Protein AF-A0A9D8TAH3-F1 (afdb_monomer)

Sequence (594 aa):
MKFRAFVWSLLLLSVSAVQAQSEDFESFRQRLLNDYDAFRQGVLDQYENFLDEAWAGFETFAGDKRSEDPKPTAPPTFKPSDLPTVPSPPQVPTLKPVKLPKVPSVPSVPSSPGVPSIPSTPSVPTRPAAPSSPSSPSVPSVPSVPSVPAAPSVPSSPIAAVPSVPSSPSVPTTPTKPVTPTPTKPAAPASSPIPATPAVPTAPATPIAPVSPEKPAAPITPAPEKPVAPAKPTANTINYNLYGLQLSVPKPAVAPNLTSGAQKEVVAFWKEIKESDTKAIVKSFKDAAVNYRLGDWCSLKAVEKYAEIWAKGNVNAARVMTQFLMMSMGYDLRMASANNEVYLLLPFQQQVYANTFIRIDDNKYYVYPNSMPANSSIYTCRVPADVDCGQTINLVINPAYLLPKKDQAFKVSHADLSIEGNINRNIIDLQQEYPSMDISCYAASIADEDLRQNILSQLRKQLEGKSEMEAANAILHFVQEGFAYKTDGQQFGQGVEKCFFFDELLYFPFCDCEDRSIFFAYLVKEILGLDVLLVGYPGHECTAVALSEAPQRHTSLNYKGKNYYICDPTYMGADVGMCMPKYVNVNPEVEEWY

Structure (mmCIF, N/CA/C/O backbone):
data_AF-A0A9D8TAH3-F1
#
_entry.id   AF-A0A9D8TAH3-F1
#
loop_
_atom_site.group_PDB
_atom_site.id
_atom_site.type_symbol
_atom_site.label_atom_id
_atom_site.label_alt_id
_atom_site.label_comp_id
_atom_site.label_asym_id
_atom_site.label_entity_id
_atom_site.label_seq_id
_atom_site.pdbx_PDB_ins_code
_atom_site.Cartn_x
_atom_site.Cartn_y
_atom_site.Cartn_z
_atom_site.occupancy
_atom_site.B_iso_or_equiv
_atom_site.auth_seq_id
_atom_site.auth_comp_id
_atom_site.auth_asym_id
_atom_site.auth_atom_id
_atom_site.pdbx_PDB_model_num
ATOM 1 N N . MET A 1 1 ? 65.260 -13.612 37.962 1.00 33.31 1 MET A N 1
ATOM 2 C CA . MET A 1 1 ? 65.860 -13.628 36.611 1.00 33.31 1 MET A CA 1
ATOM 3 C C . MET A 1 1 ? 65.087 -14.653 35.777 1.00 33.31 1 MET A C 1
ATOM 5 O O . MET A 1 1 ? 65.152 -15.816 36.136 1.00 33.31 1 MET A O 1
ATOM 9 N N . LYS A 1 2 ? 64.378 -14.196 34.722 1.00 32.25 2 LYS A N 1
ATOM 10 C CA . LYS A 1 2 ? 63.802 -14.952 33.572 1.00 32.25 2 LYS A CA 1
ATOM 11 C C . LYS A 1 2 ? 62.628 -15.896 33.928 1.00 32.25 2 LYS A C 1
ATOM 13 O O . LYS A 1 2 ? 62.846 -16.895 34.584 1.00 32.25 2 LYS A O 1
ATOM 18 N N . PHE A 1 3 ? 61.348 -15.667 33.602 1.00 33.03 3 PHE A N 1
ATOM 19 C CA . PHE A 1 3 ? 60.685 -15.075 32.422 1.00 33.03 3 PHE A CA 1
ATOM 20 C C . PHE A 1 3 ? 61.222 -15.631 31.096 1.00 33.03 3 PHE A C 1
ATOM 22 O O . PHE A 1 3 ? 62.215 -15.108 30.591 1.00 33.03 3 PHE A O 1
ATOM 29 N N . ARG A 1 4 ? 60.566 -16.675 30.553 1.00 37.59 4 ARG A N 1
ATOM 30 C CA . ARG A 1 4 ? 60.141 -16.812 29.138 1.00 37.59 4 ARG A CA 1
ATOM 31 C C . ARG A 1 4 ? 59.691 -18.240 28.772 1.00 37.59 4 ARG A C 1
ATOM 33 O O . ARG A 1 4 ? 60.348 -19.201 29.142 1.00 37.59 4 ARG A O 1
ATOM 40 N N . ALA A 1 5 ? 58.651 -18.272 27.927 1.00 38.12 5 ALA A N 1
ATOM 41 C CA . ALA A 1 5 ? 58.231 -19.326 26.991 1.00 38.12 5 ALA A CA 1
ATOM 42 C C . ALA A 1 5 ? 57.235 -20.398 27.479 1.00 38.12 5 ALA A C 1
ATOM 44 O O . ALA A 1 5 ? 57.616 -21.542 27.683 1.00 38.12 5 ALA A O 1
ATOM 45 N N . PHE A 1 6 ? 55.940 -20.049 27.543 1.00 32.31 6 PHE A N 1
ATOM 46 C CA . PHE A 1 6 ? 54.855 -21.019 27.302 1.00 32.31 6 PHE A CA 1
ATOM 47 C C . PHE A 1 6 ? 53.549 -20.345 26.825 1.00 32.31 6 PHE A C 1
ATOM 49 O O . PHE A 1 6 ? 52.536 -20.372 27.508 1.00 32.31 6 PHE A O 1
ATOM 56 N N . VAL A 1 7 ? 53.582 -19.695 25.655 1.00 32.69 7 VAL A N 1
ATOM 57 C CA . VAL A 1 7 ? 52.396 -19.311 24.851 1.00 32.69 7 VAL A CA 1
ATOM 58 C C . VAL A 1 7 ? 52.843 -19.329 23.368 1.00 32.69 7 VAL A C 1
ATOM 60 O O . VAL A 1 7 ? 53.828 -18.645 23.124 1.00 32.69 7 VAL A O 1
ATOM 63 N N . TRP A 1 8 ? 52.223 -20.146 22.465 1.00 35.41 8 TRP A N 1
ATOM 64 C CA . TRP A 1 8 ? 52.218 -20.233 20.945 1.00 35.41 8 TRP A CA 1
ATOM 65 C C . TRP A 1 8 ? 52.067 -21.731 20.374 1.00 35.41 8 TRP A C 1
ATOM 67 O O . TRP A 1 8 ? 52.249 -22.670 21.131 1.00 35.41 8 TRP A O 1
ATOM 77 N N . SER A 1 9 ? 51.728 -21.998 19.070 1.00 49.47 9 SER A N 1
ATOM 78 C CA . SER A 1 9 ? 51.460 -23.246 18.217 1.00 49.47 9 SER A CA 1
ATOM 79 C C . SER A 1 9 ? 50.244 -24.187 18.400 1.00 49.47 9 SER A C 1
ATOM 81 O O . SER A 1 9 ? 49.734 -24.674 17.385 1.00 49.47 9 SER A O 1
ATOM 83 N N . LEU A 1 10 ? 49.684 -24.379 19.597 1.00 31.25 10 LEU A N 1
ATOM 84 C CA . LEU A 1 10 ? 48.299 -24.896 19.680 1.00 31.25 10 LEU A CA 1
ATOM 85 C C . LEU A 1 10 ? 47.294 -23.844 19.150 1.00 31.25 10 LEU A C 1
ATOM 87 O O . LEU A 1 10 ? 46.194 -24.178 18.733 1.00 31.25 10 LEU A O 1
ATOM 91 N N . LEU A 1 11 ? 47.731 -22.577 19.097 1.00 29.78 11 LEU A N 1
ATOM 92 C CA . LEU A 1 11 ? 47.049 -21.466 18.433 1.00 29.78 11 LEU A CA 1
ATOM 93 C C . LEU A 1 11 ? 47.181 -21.489 16.899 1.00 29.78 11 LEU A C 1
ATOM 95 O O . LEU A 1 11 ? 46.327 -20.947 16.219 1.00 29.78 11 LEU A O 1
ATOM 99 N N . LEU A 1 12 ? 48.240 -22.083 16.336 1.00 35.50 12 LEU A N 1
ATOM 100 C CA . LEU A 1 12 ? 48.432 -22.109 14.877 1.00 35.50 12 LEU A CA 1
ATOM 101 C C . LEU A 1 12 ? 47.573 -23.195 14.225 1.00 35.50 12 LEU A C 1
ATOM 103 O O . LEU A 1 12 ? 47.032 -22.963 13.158 1.00 35.50 12 LEU A O 1
ATOM 107 N N . LEU A 1 13 ? 47.368 -24.341 14.883 1.00 35.06 13 LEU A N 1
ATOM 108 C CA . LEU A 1 13 ? 46.469 -25.394 14.388 1.00 35.06 13 LEU A CA 1
ATOM 109 C C . LEU A 1 13 ? 44.982 -25.012 14.488 1.00 35.06 13 LEU A C 1
ATOM 111 O O . LEU A 1 13 ? 44.209 -25.388 13.611 1.00 35.06 13 LEU A O 1
ATOM 115 N N . SER A 1 14 ? 44.580 -24.239 15.506 1.00 41.59 14 SER A N 1
ATOM 116 C CA . SER A 1 14 ? 43.210 -23.718 15.602 1.00 41.59 14 SER A CA 1
ATOM 117 C C . SER A 1 14 ? 42.958 -22.570 14.626 1.00 41.59 14 SER A C 1
ATOM 119 O O . SER A 1 14 ? 41.907 -22.548 13.993 1.00 41.59 14 SER A O 1
ATOM 121 N N . VAL A 1 15 ? 43.929 -21.671 14.432 1.00 40.19 15 VAL A N 1
ATOM 122 C CA . VAL A 1 15 ? 43.845 -20.628 13.400 1.00 40.19 15 VAL A CA 1
ATOM 123 C C . VAL A 1 15 ? 43.818 -21.261 12.012 1.00 40.19 15 VAL A C 1
ATOM 125 O O . VAL A 1 15 ? 42.915 -20.943 11.262 1.00 40.19 15 VAL A O 1
ATOM 128 N N . SER A 1 16 ? 44.681 -22.227 11.685 1.00 48.38 16 SER A N 1
ATOM 129 C CA . SER A 1 16 ? 44.667 -22.878 10.365 1.00 48.38 16 SER A CA 1
ATOM 130 C C . SER A 1 16 ? 43.375 -23.641 10.061 1.00 48.38 16 SER A C 1
ATOM 132 O O . SER A 1 16 ? 42.965 -23.675 8.910 1.00 48.38 16 SER A O 1
ATOM 134 N N . ALA A 1 17 ? 42.716 -24.245 11.055 1.00 44.81 17 ALA A N 1
ATOM 135 C CA . ALA A 1 17 ? 41.447 -24.952 10.854 1.00 44.81 17 ALA A CA 1
ATOM 136 C C . ALA A 1 17 ? 40.254 -23.994 10.715 1.00 44.81 17 ALA A C 1
ATOM 138 O O . ALA A 1 17 ? 39.405 -24.199 9.851 1.00 44.81 17 ALA A O 1
ATOM 139 N N . VAL A 1 18 ? 40.219 -22.922 11.516 1.00 47.56 18 VAL A N 1
ATOM 140 C CA . VAL A 1 18 ? 39.242 -21.830 11.366 1.00 47.56 18 VAL A CA 1
ATOM 141 C C . VAL A 1 18 ? 39.454 -21.108 10.036 1.00 47.56 18 VAL A C 1
ATOM 143 O O . VAL A 1 18 ? 38.489 -20.767 9.362 1.00 47.56 18 VAL A O 1
ATOM 146 N N . GLN A 1 19 ? 40.706 -20.935 9.620 1.00 44.53 19 GLN A N 1
ATOM 147 C CA . GLN A 1 19 ? 41.072 -20.283 8.372 1.00 44.53 19 GLN A CA 1
ATOM 148 C C . GLN A 1 19 ? 40.763 -21.175 7.167 1.00 44.53 19 GLN A C 1
ATOM 150 O O . GLN A 1 19 ? 40.144 -20.694 6.231 1.00 44.53 19 GLN A O 1
ATOM 155 N N . ALA A 1 20 ? 41.028 -22.483 7.236 1.00 48.69 20 ALA A N 1
ATOM 156 C CA . ALA A 1 20 ? 40.619 -23.448 6.213 1.00 48.69 20 ALA A CA 1
ATOM 157 C C . ALA A 1 20 ? 39.089 -23.594 6.111 1.00 48.69 20 ALA A C 1
ATOM 159 O O . ALA A 1 20 ? 38.568 -23.669 5.005 1.00 48.69 20 ALA A O 1
ATOM 160 N N . GLN A 1 21 ? 38.348 -23.574 7.228 1.00 51.97 21 GLN A N 1
ATOM 161 C CA . GLN A 1 21 ? 36.878 -23.519 7.199 1.00 51.97 21 GLN A CA 1
ATOM 162 C C . GLN A 1 21 ? 36.358 -22.182 6.657 1.00 51.97 21 GLN A C 1
ATOM 164 O O . GLN A 1 21 ? 35.352 -22.170 5.953 1.00 51.97 21 GLN A O 1
ATOM 169 N N . SER A 1 22 ? 37.032 -21.066 6.949 1.00 58.34 22 SER A N 1
ATOM 170 C CA . SER A 1 22 ? 36.675 -19.756 6.393 1.00 58.34 22 SER A CA 1
ATOM 171 C C . SER A 1 22 ? 37.000 -19.649 4.903 1.00 58.34 22 SER A C 1
ATOM 173 O O . SER A 1 22 ? 36.216 -19.078 4.160 1.00 58.34 22 SER A O 1
ATOM 175 N N . GLU A 1 23 ? 38.101 -20.248 4.445 1.00 60.06 23 GLU A N 1
ATOM 176 C CA . GLU A 1 23 ? 38.483 -20.321 3.034 1.00 60.06 23 GLU A CA 1
ATOM 177 C C . GLU A 1 23 ? 37.545 -21.257 2.266 1.00 60.06 23 GLU A C 1
ATOM 179 O O . GLU A 1 23 ? 37.133 -20.931 1.153 1.00 60.06 23 GLU A O 1
ATOM 184 N N . ASP A 1 24 ? 37.132 -22.378 2.865 1.00 74.12 24 ASP A N 1
ATOM 185 C CA . ASP A 1 24 ? 36.145 -23.282 2.275 1.00 74.12 24 ASP A CA 1
ATOM 186 C C . ASP A 1 24 ? 34.760 -22.622 2.196 1.00 74.12 24 ASP A C 1
ATOM 188 O O . ASP A 1 24 ? 34.124 -22.652 1.142 1.00 74.12 24 ASP A O 1
ATOM 192 N N . PHE A 1 25 ? 34.338 -21.913 3.249 1.00 74.31 25 PHE A N 1
ATOM 193 C CA . PHE A 1 25 ? 33.090 -21.147 3.255 1.00 74.31 25 PHE A CA 1
ATOM 194 C C . PHE A 1 25 ? 33.108 -19.971 2.273 1.00 74.31 25 PHE A C 1
ATOM 196 O O . PHE A 1 25 ? 32.147 -19.796 1.528 1.00 74.31 25 PHE A O 1
ATOM 203 N N . GLU A 1 26 ? 34.187 -19.189 2.216 1.00 74.56 26 GLU A N 1
ATOM 204 C CA . GLU A 1 26 ? 34.323 -18.108 1.236 1.00 74.56 26 GLU A CA 1
ATOM 205 C C . GLU A 1 26 ? 34.376 -18.668 -0.184 1.00 74.56 26 GLU A C 1
ATOM 207 O O . GLU A 1 26 ? 33.686 -18.160 -1.062 1.00 74.56 26 GLU A O 1
ATOM 212 N N . SER A 1 27 ? 35.099 -19.764 -0.429 1.00 74.56 27 SER A N 1
ATOM 213 C CA . SER A 1 27 ? 35.108 -20.406 -1.747 1.00 74.56 27 SER A CA 1
ATOM 214 C C . SER A 1 27 ? 33.728 -20.946 -2.134 1.00 74.56 27 SER A C 1
ATOM 216 O O . SER A 1 27 ? 33.316 -20.807 -3.284 1.00 74.56 27 SER A O 1
ATOM 218 N N . PHE A 1 28 ? 32.977 -21.507 -1.184 1.00 77.12 28 PHE A N 1
ATOM 219 C CA . PHE A 1 28 ? 31.599 -21.946 -1.374 1.00 77.12 28 PHE A CA 1
ATOM 220 C C . PHE A 1 28 ? 30.666 -20.770 -1.664 1.00 77.12 28 PHE A C 1
ATOM 222 O O . PHE A 1 28 ? 29.906 -20.820 -2.627 1.00 77.12 28 PHE A O 1
ATOM 229 N N . ARG A 1 29 ? 30.764 -19.685 -0.892 1.00 76.56 29 ARG A N 1
ATOM 230 C CA . ARG A 1 29 ? 30.021 -18.441 -1.110 1.00 76.56 29 ARG A CA 1
ATOM 231 C C . ARG A 1 29 ? 30.328 -17.855 -2.485 1.00 76.56 29 ARG A C 1
ATOM 233 O O . ARG A 1 29 ? 29.403 -17.474 -3.190 1.00 76.56 29 ARG A O 1
ATOM 240 N N . GLN A 1 30 ? 31.596 -17.806 -2.885 1.00 74.81 30 GLN A N 1
ATOM 241 C CA . GLN A 1 30 ? 31.999 -17.332 -4.210 1.00 74.81 30 GLN A CA 1
ATOM 242 C C . GLN A 1 30 ? 31.461 -18.239 -5.319 1.00 74.81 30 GLN A C 1
ATOM 244 O O . GLN A 1 30 ? 30.952 -17.729 -6.310 1.00 74.81 30 GLN A O 1
ATOM 249 N N . ARG A 1 31 ? 31.498 -19.568 -5.146 1.00 77.75 31 ARG A N 1
ATOM 250 C CA . ARG A 1 31 ? 30.857 -20.511 -6.079 1.00 77.75 31 ARG A CA 1
ATOM 251 C C . ARG A 1 31 ? 29.357 -20.247 -6.197 1.00 77.75 31 ARG A C 1
ATOM 253 O O . ARG A 1 31 ? 28.887 -20.061 -7.305 1.00 77.75 31 ARG A O 1
ATOM 260 N N . LEU A 1 32 ? 28.640 -20.111 -5.081 1.00 76.81 32 LEU A N 1
ATOM 261 C CA . LEU A 1 32 ? 27.211 -19.778 -5.087 1.00 76.81 32 LEU A CA 1
ATOM 262 C C . LEU A 1 32 ? 26.912 -18.445 -5.784 1.00 76.81 32 LEU A C 1
ATOM 264 O O . LEU A 1 32 ? 25.936 -18.351 -6.522 1.00 76.81 32 LEU A O 1
ATOM 268 N N . LEU A 1 33 ? 27.729 -17.415 -5.549 1.00 76.56 33 LEU A N 1
ATOM 269 C CA . LEU A 1 33 ? 27.577 -16.118 -6.211 1.00 76.56 33 LEU A CA 1
ATOM 270 C C . LEU A 1 33 ? 27.831 -16.229 -7.718 1.00 76.56 33 LEU A C 1
ATOM 272 O O . LEU A 1 33 ? 27.064 -15.675 -8.498 1.00 76.56 33 LEU A O 1
ATOM 276 N N . ASN A 1 34 ? 28.850 -16.985 -8.129 1.00 76.56 34 ASN A N 1
ATOM 277 C CA . ASN A 1 34 ? 29.149 -17.225 -9.539 1.00 76.56 34 ASN A CA 1
ATOM 278 C C . ASN A 1 34 ? 28.053 -18.049 -10.227 1.00 76.56 34 ASN A C 1
ATOM 280 O O . ASN A 1 34 ? 27.656 -17.714 -11.340 1.00 76.56 34 ASN A O 1
ATOM 284 N N . ASP A 1 35 ? 27.546 -19.093 -9.570 1.00 75.88 35 ASP A N 1
ATOM 285 C CA . ASP A 1 35 ? 26.449 -19.923 -10.075 1.00 75.88 35 ASP A CA 1
ATOM 286 C C . ASP A 1 35 ? 25.169 -19.088 -10.221 1.00 75.88 35 ASP A C 1
ATOM 288 O O . ASP A 1 35 ? 24.468 -19.182 -11.230 1.00 75.88 35 ASP A O 1
ATOM 292 N N . TYR A 1 36 ? 24.893 -18.212 -9.250 1.00 74.88 36 TYR A N 1
ATOM 293 C CA . TYR A 1 36 ? 23.794 -17.253 -9.323 1.00 74.88 36 TYR A CA 1
ATOM 294 C C . TYR A 1 36 ? 23.980 -16.260 -10.479 1.00 74.88 36 TYR A C 1
ATOM 296 O O . TYR A 1 36 ? 23.049 -16.051 -11.255 1.00 74.88 36 TYR A O 1
ATOM 304 N N . ASP A 1 37 ? 25.168 -15.675 -10.636 1.00 74.50 37 ASP A N 1
ATOM 305 C CA . ASP A 1 37 ? 25.468 -14.750 -11.733 1.00 74.50 37 ASP A CA 1
ATOM 306 C C . ASP A 1 37 ? 25.321 -15.432 -13.103 1.00 74.50 37 ASP A C 1
ATOM 308 O O . ASP A 1 37 ? 24.739 -14.848 -14.020 1.00 74.50 37 ASP A O 1
ATOM 312 N N . ALA A 1 38 ? 25.789 -16.677 -13.242 1.00 75.50 38 ALA A N 1
ATOM 313 C CA . ALA A 1 38 ? 25.674 -17.464 -14.469 1.00 75.50 38 ALA A CA 1
ATOM 314 C C . ALA A 1 38 ? 24.214 -17.796 -14.808 1.00 75.50 38 ALA A C 1
ATOM 316 O O . ALA A 1 38 ? 23.785 -17.595 -15.945 1.00 75.50 38 ALA A O 1
ATOM 317 N N . PHE A 1 39 ? 23.427 -18.235 -13.821 1.00 77.06 39 PHE A N 1
ATOM 318 C CA . PHE A 1 39 ? 21.987 -18.448 -13.986 1.00 77.06 39 PHE A CA 1
ATOM 319 C C . PHE A 1 39 ? 21.285 -17.177 -14.485 1.00 77.06 39 PHE A C 1
ATOM 321 O O . PHE A 1 39 ? 20.484 -17.227 -15.418 1.00 77.06 39 PHE A O 1
ATOM 328 N N . ARG A 1 40 ? 21.616 -16.017 -13.907 1.00 68.44 40 ARG A N 1
ATOM 329 C CA . ARG A 1 40 ? 20.990 -14.739 -14.274 1.00 68.44 40 ARG A CA 1
ATOM 330 C C . ARG A 1 40 ? 21.400 -14.242 -15.657 1.00 68.44 40 ARG A C 1
ATOM 332 O O . ARG A 1 40 ? 20.549 -13.692 -16.350 1.00 68.44 40 ARG A O 1
ATOM 339 N N . GLN A 1 41 ? 22.644 -14.465 -16.084 1.00 76.56 41 GLN A N 1
ATOM 340 C CA . GLN A 1 41 ? 23.026 -14.234 -17.484 1.00 76.56 41 GLN A CA 1
ATOM 341 C C . GLN A 1 41 ? 22.177 -15.088 -18.429 1.00 76.56 41 GLN A C 1
ATOM 343 O O . GLN A 1 41 ? 21.652 -14.555 -19.398 1.00 76.56 41 GLN A O 1
ATOM 348 N N . GLY A 1 42 ? 21.913 -16.351 -18.076 1.00 76.62 42 GLY A N 1
ATOM 349 C CA . GLY A 1 42 ? 20.995 -17.210 -18.827 1.00 76.62 42 GLY A CA 1
ATOM 350 C C . GLY A 1 42 ? 19.581 -16.628 -18.974 1.00 76.62 42 GLY A C 1
ATOM 351 O O . GLY A 1 42 ? 19.016 -16.690 -20.062 1.00 76.62 42 GLY A O 1
ATOM 352 N N . VAL A 1 43 ? 19.028 -16.001 -17.928 1.00 74.69 43 VAL A N 1
ATOM 353 C CA . VAL A 1 43 ? 17.719 -15.313 -17.998 1.00 74.69 43 VAL A CA 1
ATOM 354 C C . VAL A 1 43 ? 17.766 -14.118 -18.958 1.00 74.69 43 VAL A C 1
ATOM 356 O O . VAL A 1 43 ? 16.852 -13.936 -19.758 1.00 74.69 43 VAL A O 1
ATOM 359 N N . LEU A 1 44 ? 18.838 -13.318 -18.929 1.00 81.44 44 LEU A N 1
ATOM 360 C CA . LEU A 1 44 ? 19.011 -12.187 -19.850 1.00 81.44 44 LEU A CA 1
ATOM 361 C C . LEU A 1 44 ? 19.259 -12.645 -21.298 1.00 81.44 44 LEU A C 1
ATOM 363 O O . LEU A 1 44 ? 18.777 -12.006 -22.229 1.00 81.44 44 LEU A O 1
ATOM 367 N N . ASP A 1 45 ? 19.986 -13.742 -21.508 1.00 80.94 45 ASP A N 1
ATOM 368 C CA . ASP A 1 45 ? 20.180 -14.373 -22.821 1.00 80.94 45 ASP A CA 1
ATOM 369 C C . ASP A 1 45 ? 18.855 -14.875 -23.397 1.00 80.94 45 ASP A C 1
ATOM 371 O O . ASP A 1 45 ? 18.542 -14.627 -24.560 1.00 80.94 45 ASP A O 1
ATOM 375 N N . GLN A 1 46 ? 18.037 -15.527 -22.573 1.00 74.56 46 GLN A N 1
ATOM 376 C CA . GLN A 1 46 ? 16.695 -15.950 -22.961 1.00 74.56 46 GLN A CA 1
ATOM 377 C C . GLN A 1 46 ? 15.798 -14.748 -23.271 1.00 74.56 46 GLN A C 1
ATOM 379 O O . GLN A 1 46 ? 15.131 -14.742 -24.304 1.00 74.56 46 GLN A O 1
ATOM 384 N N . TYR A 1 47 ? 15.841 -13.702 -22.440 1.00 78.38 47 TYR A N 1
ATOM 385 C CA . TYR A 1 47 ? 15.058 -12.489 -22.666 1.00 78.38 47 TYR A CA 1
ATOM 386 C C . TYR A 1 47 ? 15.439 -11.772 -23.960 1.00 78.38 47 TYR A C 1
ATOM 388 O O . TYR A 1 47 ? 14.559 -11.304 -24.679 1.00 78.38 47 TYR A O 1
ATOM 396 N N . GLU A 1 48 ? 16.729 -11.732 -24.297 1.00 80.81 48 GLU A N 1
ATOM 397 C CA . GLU A 1 48 ? 17.197 -11.216 -25.585 1.00 80.81 48 GLU A CA 1
ATOM 398 C C . GLU A 1 48 ? 16.571 -11.970 -26.764 1.00 80.81 48 GLU A C 1
ATOM 400 O O . GLU A 1 48 ? 16.098 -11.339 -27.710 1.00 80.81 48 GLU A O 1
ATOM 405 N N . ASN A 1 49 ? 16.519 -13.303 -26.689 1.00 74.81 49 ASN A N 1
ATOM 406 C CA . ASN A 1 49 ? 15.927 -14.119 -27.747 1.00 74.81 49 ASN A CA 1
ATOM 407 C C . ASN A 1 49 ? 14.434 -13.833 -27.906 1.00 74.81 49 ASN A C 1
ATOM 409 O O . ASN A 1 49 ? 13.962 -13.732 -29.033 1.00 74.81 49 ASN A O 1
ATOM 413 N N . PHE A 1 50 ? 13.705 -13.620 -26.805 1.00 70.00 50 PHE A N 1
ATOM 414 C CA . PHE A 1 50 ? 12.317 -13.167 -26.897 1.00 70.00 50 PHE A CA 1
ATOM 415 C C . PHE A 1 50 ? 12.256 -11.774 -27.531 1.00 70.00 50 PHE A C 1
ATOM 417 O O . PHE A 1 50 ? 11.416 -11.521 -28.388 1.00 70.00 50 PHE A O 1
ATOM 424 N N . LEU A 1 51 ? 13.148 -10.850 -27.145 1.00 73.31 51 LEU A N 1
ATOM 425 C CA . LEU A 1 51 ? 13.147 -9.491 -27.695 1.00 73.31 51 LEU A CA 1
ATOM 426 C C . LEU A 1 51 ? 13.347 -9.465 -29.220 1.00 73.31 51 LEU A C 1
ATOM 428 O O . LEU A 1 51 ? 12.784 -8.577 -29.869 1.00 73.31 51 LEU A O 1
ATOM 432 N N . ASP A 1 52 ? 14.085 -10.430 -29.775 1.00 70.88 52 ASP A N 1
ATOM 433 C CA . ASP A 1 52 ? 14.249 -10.638 -31.220 1.00 70.88 52 ASP A CA 1
ATOM 434 C C . ASP A 1 52 ? 13.021 -11.291 -31.897 1.00 70.88 52 ASP A C 1
ATOM 436 O O . ASP A 1 52 ? 12.854 -11.168 -33.115 1.00 70.88 52 ASP A O 1
ATOM 440 N N . GLU A 1 53 ? 12.136 -11.949 -31.139 1.00 68.75 53 GLU A N 1
ATOM 441 C CA . GLU A 1 53 ? 10.865 -12.483 -31.639 1.00 68.75 53 GLU A CA 1
ATOM 442 C C . GLU A 1 53 ? 9.827 -11.377 -31.924 1.00 68.75 53 GLU A C 1
ATOM 444 O O . GLU A 1 53 ? 9.934 -10.214 -31.521 1.00 68.75 53 GLU A O 1
ATOM 449 N N . ALA A 1 54 ? 8.781 -11.736 -32.676 1.00 67.19 54 ALA A N 1
ATOM 450 C CA . ALA A 1 54 ? 7.717 -10.808 -33.037 1.00 67.19 54 ALA A CA 1
ATOM 451 C C . ALA A 1 54 ? 6.906 -10.391 -31.800 1.00 67.19 54 ALA A C 1
ATOM 453 O O . ALA A 1 54 ? 6.302 -11.222 -31.120 1.00 67.19 54 ALA A O 1
ATOM 454 N N . TRP A 1 55 ? 6.838 -9.083 -31.540 1.00 85.62 55 TRP A N 1
ATOM 455 C CA . TRP A 1 55 ? 5.992 -8.544 -30.482 1.00 85.62 55 TRP A CA 1
ATOM 456 C C . TRP A 1 55 ? 4.525 -8.738 -30.855 1.00 85.62 55 TRP A C 1
ATOM 458 O O . TRP A 1 55 ? 4.102 -8.433 -31.973 1.00 85.62 55 TRP A O 1
ATOM 468 N N . ALA A 1 56 ? 3.742 -9.248 -29.910 1.00 88.44 56 ALA A N 1
ATOM 469 C CA . ALA A 1 56 ? 2.320 -9.466 -30.107 1.00 88.44 56 ALA A CA 1
ATOM 470 C C . ALA A 1 56 ? 1.534 -8.233 -29.655 1.00 88.44 56 ALA A C 1
ATOM 472 O O . ALA A 1 56 ? 1.902 -7.565 -28.688 1.00 88.44 56 ALA A O 1
ATOM 473 N N . GLY A 1 57 ? 0.442 -7.945 -30.362 1.00 91.50 57 GLY A N 1
ATOM 474 C CA . GLY A 1 57 ? -0.525 -6.941 -29.939 1.00 91.50 57 GLY A CA 1
ATOM 475 C C . GLY A 1 57 ? -1.393 -7.472 -28.800 1.00 91.50 57 GLY A C 1
ATOM 476 O O . GLY A 1 57 ? -1.895 -8.595 -28.864 1.00 91.50 57 GLY A O 1
ATOM 477 N N . PHE A 1 58 ? -1.579 -6.643 -27.784 1.00 93.56 58 PHE A N 1
ATOM 478 C CA . PHE A 1 58 ? -2.481 -6.853 -26.663 1.00 93.56 58 PHE A CA 1
ATOM 479 C C . PHE A 1 58 ? -3.419 -5.656 -26.547 1.00 93.56 58 PHE A C 1
ATOM 481 O O . PHE A 1 58 ? -3.080 -4.528 -26.916 1.00 93.56 58 PHE A O 1
ATOM 488 N N . GLU A 1 59 ? -4.607 -5.916 -26.021 1.00 94.44 59 GLU A N 1
ATOM 489 C CA . GLU A 1 59 ? -5.567 -4.883 -25.666 1.00 94.44 59 GLU A CA 1
ATOM 490 C C . GLU A 1 59 ? -5.431 -4.554 -24.179 1.00 94.44 59 GLU A C 1
ATOM 492 O O . GLU A 1 59 ? -5.270 -5.451 -23.343 1.00 94.44 59 GLU A O 1
ATOM 497 N N . THR A 1 60 ? -5.469 -3.266 -23.848 1.00 96.12 60 THR A N 1
ATOM 498 C CA . THR A 1 60 ? -5.520 -2.815 -22.459 1.00 96.12 60 THR A CA 1
ATOM 499 C C . THR A 1 60 ? -6.930 -2.918 -21.887 1.00 96.12 60 THR A C 1
ATOM 501 O O . THR A 1 60 ? -7.916 -2.594 -22.538 1.00 96.12 60 THR A O 1
ATOM 504 N N . PHE A 1 61 ? -7.030 -3.301 -20.622 1.00 96.38 61 PHE A N 1
ATOM 505 C CA . PHE A 1 61 ? -8.266 -3.344 -19.852 1.00 96.38 61 PHE A CA 1
ATOM 506 C C . PHE A 1 61 ? -8.278 -2.202 -18.839 1.00 96.38 61 PHE A C 1
ATOM 508 O O . PHE A 1 61 ? -7.234 -1.840 -18.290 1.00 96.38 61 PHE A O 1
ATOM 515 N N . ALA A 1 62 ? -9.462 -1.644 -18.581 1.00 95.38 62 ALA A N 1
ATOM 516 C CA . ALA A 1 62 ? -9.645 -0.691 -17.493 1.00 95.38 62 ALA A CA 1
ATOM 517 C C . ALA A 1 62 ? -9.256 -1.343 -16.162 1.00 95.38 62 ALA A C 1
ATOM 519 O O . ALA A 1 62 ? -9.522 -2.527 -15.960 1.00 95.38 62 ALA A O 1
ATOM 520 N N . GLY A 1 63 ? -8.647 -0.568 -15.265 1.00 93.06 63 GLY A N 1
ATOM 521 C CA . GLY A 1 63 ? -8.361 -1.045 -13.919 1.00 93.06 63 GLY A CA 1
ATOM 522 C C . GLY A 1 63 ? -9.639 -1.432 -13.184 1.00 93.06 63 GLY A C 1
ATOM 523 O O . GLY A 1 63 ? -10.667 -0.765 -13.317 1.00 93.06 63 GLY A O 1
ATOM 524 N N . ASP A 1 64 ? -9.563 -2.508 -12.404 1.00 92.00 64 ASP A N 1
ATOM 525 C CA . ASP A 1 64 ? -10.690 -2.946 -11.589 1.00 92.00 64 ASP A CA 1
ATOM 526 C C . ASP A 1 64 ? -11.052 -1.849 -10.579 1.00 92.00 64 ASP A C 1
ATOM 528 O O . ASP A 1 64 ? -10.169 -1.188 -10.018 1.00 92.00 64 ASP A O 1
ATOM 532 N N . LYS A 1 65 ? -12.349 -1.657 -10.332 1.00 89.06 65 LYS A N 1
ATOM 533 C CA . LYS A 1 65 ? -12.813 -0.806 -9.235 1.00 89.06 65 LYS A CA 1
ATOM 534 C C . LYS A 1 65 ? -12.951 -1.637 -7.971 1.00 89.06 65 LYS A C 1
ATOM 536 O O . LYS A 1 65 ? -13.401 -2.778 -8.029 1.00 89.06 65 LYS A O 1
ATOM 541 N N . ARG A 1 66 ? -12.587 -1.048 -6.833 1.00 84.69 66 ARG A N 1
ATOM 542 C CA . ARG A 1 66 ? -12.719 -1.706 -5.531 1.00 84.69 66 ARG A CA 1
ATOM 543 C C . ARG A 1 66 ? -14.185 -1.835 -5.104 1.00 84.69 66 ARG A C 1
ATOM 545 O O . ARG A 1 66 ? -14.601 -2.904 -4.676 1.00 84.69 66 ARG A O 1
ATOM 552 N N . SER A 1 67 ? -14.952 -0.754 -5.232 1.00 82.75 67 SER A N 1
ATOM 553 C CA . SER A 1 67 ? -16.388 -0.701 -4.950 1.00 82.75 67 SER A CA 1
ATOM 554 C C . SER A 1 67 ? -17.088 0.105 -6.040 1.00 82.75 67 SER A C 1
ATOM 556 O O . SER A 1 67 ? -16.574 1.131 -6.486 1.00 82.75 67 SER A O 1
ATOM 558 N N . GLU A 1 68 ? -18.260 -0.359 -6.467 1.00 81.44 68 GLU A N 1
ATOM 559 C CA . GLU A 1 68 ? -19.167 0.399 -7.342 1.00 81.44 68 GLU A CA 1
ATOM 560 C C . GLU A 1 68 ? -20.202 1.196 -6.530 1.00 81.44 68 GLU A C 1
ATOM 562 O O . GLU A 1 68 ? -20.811 2.138 -7.040 1.00 81.44 68 GLU A O 1
ATOM 567 N N . ASP A 1 69 ? -20.385 0.847 -5.255 1.00 86.25 69 ASP A N 1
ATOM 568 C CA . ASP A 1 69 ? -21.332 1.506 -4.368 1.00 86.25 69 ASP A CA 1
ATOM 569 C C . ASP A 1 69 ? -20.708 2.761 -3.744 1.00 86.25 69 ASP A C 1
ATOM 571 O O . ASP A 1 69 ? -19.609 2.688 -3.176 1.00 86.25 69 ASP A O 1
ATOM 575 N N . PRO A 1 70 ? -21.392 3.917 -3.816 1.00 84.44 70 PRO A N 1
ATOM 576 C CA . PRO A 1 70 ? -20.866 5.166 -3.294 1.00 84.44 70 PRO A CA 1
ATOM 577 C C . PRO A 1 70 ? -20.860 5.178 -1.763 1.00 84.44 70 PRO A C 1
ATOM 579 O O . PRO A 1 70 ? -21.858 4.855 -1.110 1.00 84.44 70 PRO A O 1
ATOM 582 N N . LYS A 1 71 ? -19.754 5.661 -1.194 1.00 86.38 71 LYS A N 1
ATOM 583 C CA . LYS A 1 71 ? -19.637 5.931 0.241 1.00 86.38 71 LYS A CA 1
ATOM 584 C C . LYS A 1 71 ? -20.565 7.083 0.661 1.00 86.38 71 LYS A C 1
ATOM 586 O O . LYS A 1 71 ? -20.772 8.033 -0.104 1.00 86.38 71 LYS A O 1
ATOM 591 N N . PRO A 1 72 ? -21.125 7.052 1.883 1.00 87.31 72 PRO A N 1
ATOM 592 C CA . PRO A 1 72 ? -21.959 8.140 2.374 1.00 87.31 72 PRO A CA 1
ATOM 593 C C . PRO A 1 72 ? -21.128 9.421 2.554 1.00 87.31 72 PRO A C 1
ATOM 595 O O . PRO A 1 72 ? -20.020 9.396 3.083 1.00 87.31 72 PRO A O 1
ATOM 598 N N . THR A 1 73 ? -21.669 10.575 2.159 1.00 88.94 73 THR A N 1
ATOM 599 C CA . THR A 1 73 ? -20.958 11.870 2.235 1.00 88.94 73 THR A CA 1
ATOM 600 C C . THR A 1 73 ? -20.796 12.415 3.658 1.00 88.94 73 THR A C 1
ATOM 602 O O . THR A 1 73 ? -20.117 13.423 3.850 1.00 88.94 73 THR A O 1
ATOM 605 N N . ALA A 1 74 ? -21.449 11.786 4.636 1.00 92.31 74 ALA A N 1
ATOM 606 C CA . ALA A 1 74 ? -21.342 12.050 6.066 1.00 92.31 74 ALA A CA 1
ATOM 607 C C . ALA A 1 74 ? -21.375 10.710 6.820 1.00 92.31 74 ALA A C 1
ATOM 609 O O . ALA A 1 74 ? -22.058 9.787 6.357 1.00 92.31 74 ALA A O 1
ATOM 610 N N . PRO A 1 75 ? -20.686 10.589 7.967 1.00 93.44 75 PRO A N 1
ATOM 611 C CA . PRO A 1 75 ? -20.659 9.337 8.700 1.00 93.44 75 PRO A CA 1
ATOM 612 C C . PRO A 1 75 ? -22.035 9.096 9.348 1.00 93.44 75 PRO A C 1
ATOM 614 O O . PRO A 1 75 ? -22.614 10.026 9.923 1.00 93.44 75 PRO A O 1
ATOM 617 N N . PRO A 1 76 ? -22.602 7.882 9.258 1.00 94.31 76 PRO A N 1
ATOM 618 C CA . PRO A 1 76 ? -23.847 7.558 9.944 1.00 94.31 76 PRO A CA 1
ATOM 619 C C . PRO A 1 76 ? -23.695 7.716 11.460 1.00 94.31 76 PRO A C 1
ATOM 621 O O . PRO A 1 76 ? -22.648 7.408 12.017 1.00 94.31 76 PRO A O 1
ATOM 624 N N . THR A 1 77 ? -24.741 8.184 12.138 1.00 95.69 77 THR A N 1
ATOM 625 C CA . THR A 1 77 ? -24.748 8.369 13.598 1.00 95.69 77 THR A CA 1
ATOM 626 C C . THR A 1 77 ? -25.757 7.436 14.231 1.00 95.69 77 THR A C 1
ATOM 628 O O . THR A 1 77 ? -26.900 7.376 13.769 1.00 95.69 77 THR A O 1
ATOM 631 N N . PHE A 1 78 ? -25.339 6.747 15.286 1.00 94.25 78 PHE A N 1
ATOM 632 C CA . PHE A 1 78 ? -26.191 5.860 16.055 1.00 94.25 78 PHE A CA 1
ATOM 633 C C . PHE A 1 78 ? -27.327 6.622 16.732 1.00 94.25 78 PHE A C 1
ATOM 635 O O . PHE A 1 78 ? -27.147 7.697 17.314 1.00 94.25 78 PHE A O 1
ATOM 642 N N . LYS A 1 79 ? -28.517 6.031 16.685 1.00 92.38 79 LYS A N 1
ATOM 643 C CA . LYS A 1 79 ? -29.684 6.452 17.452 1.00 92.38 79 LYS A CA 1
ATOM 644 C C . LYS A 1 79 ? -30.203 5.265 18.255 1.00 92.38 79 LYS A C 1
ATOM 646 O O . LYS A 1 79 ? -30.229 4.150 17.742 1.00 92.38 79 LYS A O 1
ATOM 651 N N . PRO A 1 80 ? -30.764 5.480 19.458 1.00 86.00 80 PRO A N 1
ATOM 652 C CA . PRO A 1 80 ? -31.378 4.397 20.231 1.00 86.00 80 PRO A CA 1
ATOM 653 C C . PRO A 1 80 ? -32.454 3.599 19.472 1.00 86.00 80 PRO A C 1
ATOM 655 O O . PRO A 1 80 ? -32.670 2.429 19.772 1.00 86.00 80 PRO A O 1
ATOM 658 N N . SER A 1 81 ? -33.121 4.212 18.484 1.00 84.06 81 SER A N 1
ATOM 659 C CA . SER A 1 81 ? -34.087 3.548 17.597 1.00 84.06 81 SER A CA 1
ATOM 660 C C . SER A 1 81 ? -33.473 2.517 16.650 1.00 84.06 81 SER A C 1
ATOM 662 O O . SER A 1 81 ? -34.202 1.691 16.113 1.00 84.06 81 SER A O 1
ATOM 664 N N . ASP A 1 82 ? -32.163 2.581 16.425 1.00 83.25 82 ASP A N 1
ATOM 665 C CA . ASP A 1 82 ? -31.440 1.707 15.503 1.00 83.25 82 ASP A CA 1
ATOM 666 C C . ASP A 1 82 ? -31.153 0.336 16.132 1.00 83.25 82 ASP A C 1
ATOM 668 O O . ASP A 1 82 ? -30.799 -0.609 15.429 1.00 83.25 82 ASP A O 1
ATOM 672 N N . LEU A 1 83 ? -31.338 0.207 17.452 1.00 73.81 83 LEU A N 1
ATOM 673 C CA . LEU A 1 83 ? -31.207 -1.066 18.147 1.00 73.81 83 LEU A CA 1
ATOM 674 C C . LEU A 1 83 ? -32.308 -2.036 17.699 1.00 73.81 83 LEU A C 1
ATOM 676 O O . LEU A 1 83 ? -33.496 -1.734 17.865 1.00 73.81 83 LEU A O 1
ATOM 680 N N . PRO A 1 84 ? -31.950 -3.234 17.205 1.00 67.56 84 PRO A N 1
ATOM 681 C CA . PRO A 1 84 ? -32.944 -4.232 16.861 1.00 67.56 84 PRO A CA 1
ATOM 682 C C . PRO A 1 84 ? -33.689 -4.692 18.123 1.00 67.56 84 PRO A C 1
ATOM 684 O O . PRO A 1 84 ? -33.129 -4.790 19.221 1.00 67.56 84 PRO A O 1
ATOM 687 N N . THR A 1 85 ? -34.980 -4.992 17.973 1.00 73.19 85 THR A N 1
ATOM 688 C CA . THR A 1 85 ? -35.837 -5.474 19.071 1.00 73.19 85 THR A CA 1
ATOM 689 C C . THR A 1 85 ? -35.480 -6.892 19.532 1.00 73.19 85 THR A C 1
ATOM 691 O O . THR A 1 85 ? -35.803 -7.252 20.663 1.00 73.19 85 THR A O 1
ATOM 694 N N . VAL A 1 86 ? -34.784 -7.675 18.697 1.00 73.44 86 VAL A N 1
ATOM 695 C CA . VAL A 1 86 ? -34.259 -9.025 18.977 1.00 73.44 86 VAL A CA 1
ATOM 696 C C . VAL A 1 86 ? -32.866 -9.154 18.334 1.00 73.44 86 VAL A C 1
ATOM 698 O O . VAL A 1 86 ? -32.690 -8.613 17.244 1.00 73.44 86 VAL A O 1
ATOM 701 N N . PRO A 1 87 ? -31.879 -9.842 18.950 1.00 71.81 87 PRO A N 1
ATOM 702 C CA . PRO A 1 87 ? -30.594 -10.109 18.299 1.00 71.81 87 PRO A CA 1
ATOM 703 C C . PRO A 1 87 ? -30.770 -10.851 16.969 1.00 71.81 87 PRO A C 1
ATOM 705 O O . PRO A 1 87 ? -31.564 -11.793 16.886 1.00 71.81 87 PRO A O 1
ATOM 708 N N . SER A 1 88 ? -30.012 -10.453 15.947 1.00 73.44 88 SER A N 1
ATOM 709 C CA . SER A 1 88 ? -29.988 -11.176 14.675 1.00 73.44 88 SER A CA 1
ATOM 710 C C . SER A 1 88 ? -29.283 -12.526 14.843 1.00 73.44 88 SER A C 1
ATOM 712 O O . SER A 1 88 ? -28.317 -12.615 15.607 1.00 73.44 88 SER A O 1
ATOM 714 N N . PRO A 1 89 ? -29.725 -13.590 14.145 1.00 82.00 89 PRO A N 1
ATOM 715 C CA . PRO A 1 89 ? -28.946 -14.820 14.085 1.00 82.00 89 PRO A CA 1
ATOM 71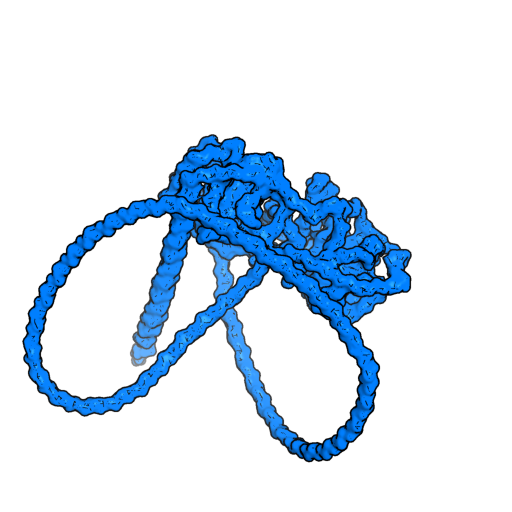6 C C . PRO A 1 89 ? -27.557 -14.522 13.490 1.00 82.00 89 PRO A C 1
ATOM 718 O O . PRO A 1 89 ? -27.467 -13.670 12.600 1.00 82.00 89 PRO A O 1
ATOM 721 N N . PRO A 1 90 ? -26.488 -15.210 13.942 1.00 85.00 90 PRO A N 1
ATOM 722 C CA . PRO A 1 90 ? -25.159 -15.007 13.384 1.00 85.00 90 PRO A CA 1
ATOM 723 C C . PRO A 1 90 ? -25.160 -15.230 11.873 1.00 85.00 90 PRO A C 1
ATOM 725 O O . PRO A 1 90 ? -25.644 -16.258 11.390 1.00 85.00 90 PRO A O 1
ATOM 728 N N . GLN A 1 91 ? -24.612 -14.276 11.131 1.00 88.12 91 GLN A N 1
ATOM 729 C CA . GLN A 1 91 ? -24.446 -14.401 9.687 1.00 88.12 91 GLN A CA 1
ATOM 730 C C . GLN A 1 91 ? -23.200 -15.239 9.370 1.00 88.12 91 GLN A C 1
ATOM 732 O O . GLN A 1 91 ? -22.243 -15.251 10.146 1.00 88.12 91 GLN A O 1
ATOM 737 N N . VAL A 1 92 ? -23.194 -15.936 8.232 1.00 90.31 92 VAL A N 1
ATOM 738 C CA . VAL A 1 92 ? -22.029 -16.704 7.763 1.00 90.31 92 VAL A CA 1
ATOM 739 C C . VAL A 1 92 ? -21.395 -15.940 6.599 1.00 90.31 92 VAL A C 1
ATOM 741 O O . VAL A 1 92 ? -21.904 -16.030 5.478 1.00 90.31 92 VAL A O 1
ATOM 744 N N . PRO A 1 93 ? -20.312 -15.180 6.839 1.00 91.19 93 PRO A N 1
ATOM 745 C CA . PRO A 1 93 ? -19.733 -14.326 5.815 1.00 91.19 93 PRO A CA 1
ATOM 746 C C . PRO A 1 93 ? -19.099 -15.142 4.687 1.00 91.19 93 PRO A C 1
ATOM 748 O O . PRO A 1 93 ? -18.662 -16.282 4.877 1.00 91.19 93 PRO A O 1
ATOM 751 N N . THR A 1 94 ? -19.004 -14.531 3.509 1.00 91.75 94 THR A N 1
ATOM 752 C CA . THR A 1 94 ? -18.197 -15.055 2.401 1.00 91.75 94 THR A CA 1
ATOM 753 C C . THR A 1 94 ? -16.740 -14.621 2.554 1.00 91.75 94 THR A C 1
ATOM 755 O O . THR A 1 94 ? -16.459 -13.515 3.003 1.00 91.75 94 THR A O 1
ATOM 758 N N . LEU A 1 95 ? -15.788 -15.483 2.189 1.00 87.56 95 LEU A N 1
ATOM 759 C CA . LEU A 1 95 ? -14.368 -15.123 2.199 1.00 87.56 95 LEU A CA 1
ATOM 760 C C . LEU A 1 95 ? -14.015 -14.398 0.902 1.00 87.56 95 LEU A C 1
ATOM 762 O O . LEU A 1 95 ? -14.191 -14.966 -0.180 1.00 87.56 95 LEU A O 1
ATOM 766 N N . LYS A 1 96 ? -13.454 -13.194 1.008 1.00 83.81 96 LYS A N 1
ATOM 767 C CA . LYS A 1 96 ? -12.829 -12.534 -0.134 1.00 83.81 96 LYS A CA 1
ATOM 768 C C . LYS A 1 96 ? -11.418 -13.111 -0.318 1.00 83.81 96 LYS A C 1
ATOM 770 O O . LYS A 1 96 ? -10.626 -13.085 0.625 1.00 83.81 96 LYS A O 1
ATOM 775 N N . PRO A 1 97 ? -11.083 -13.698 -1.481 1.00 73.25 97 PRO A N 1
ATOM 776 C CA . PRO A 1 97 ? -9.762 -14.275 -1.696 1.00 73.25 97 PRO A CA 1
ATOM 777 C C . PRO A 1 97 ? -8.706 -13.166 -1.786 1.00 73.25 97 PRO A C 1
ATOM 779 O O . PRO A 1 97 ? -8.646 -12.444 -2.776 1.00 73.25 97 PRO A O 1
ATOM 782 N N . VAL A 1 98 ? -7.848 -13.067 -0.769 1.00 69.31 98 VAL A N 1
ATOM 783 C CA . VAL A 1 98 ? -6.733 -12.111 -0.708 1.00 69.31 98 VAL A CA 1
ATOM 784 C C . VAL A 1 98 ? -5.408 -12.849 -0.904 1.00 69.31 98 VAL A C 1
ATOM 786 O O . VAL A 1 98 ? -5.160 -13.889 -0.289 1.00 69.31 98 VAL A O 1
ATOM 789 N N . LYS A 1 99 ? -4.518 -12.303 -1.740 1.00 64.38 99 LYS A N 1
ATOM 790 C CA . LYS A 1 99 ? -3.132 -12.784 -1.885 1.00 64.38 99 LYS A CA 1
ATOM 791 C C . LYS A 1 99 ? -2.192 -12.022 -0.947 1.00 64.38 99 LYS A C 1
ATOM 793 O O . LYS A 1 99 ? -1.431 -11.151 -1.373 1.00 64.38 99 LYS A O 1
ATOM 798 N N . LEU A 1 100 ? -2.226 -12.374 0.336 1.00 64.38 100 LEU A N 1
ATOM 799 C CA . LEU A 1 100 ? -1.191 -11.937 1.274 1.00 64.38 100 LEU A CA 1
ATOM 800 C C . LEU A 1 100 ? 0.148 -12.623 0.938 1.00 64.38 100 LEU A C 1
ATOM 802 O O . LEU A 1 100 ? 0.149 -13.788 0.517 1.00 64.38 100 LEU A O 1
ATOM 806 N N . PRO A 1 101 ? 1.296 -11.949 1.137 1.00 57.53 101 PRO A N 1
ATOM 807 C CA . PRO A 1 101 ? 2.592 -12.602 1.045 1.00 57.53 101 PRO A CA 1
ATOM 808 C C . PRO A 1 101 ? 2.637 -13.747 2.053 1.00 57.53 101 PRO A C 1
ATOM 810 O O . PRO A 1 101 ? 2.366 -13.559 3.240 1.00 57.53 101 PRO A O 1
ATOM 813 N N . LYS A 1 102 ? 2.996 -14.950 1.599 1.00 50.75 102 LYS A N 1
ATOM 814 C CA . LYS A 1 102 ? 3.274 -16.046 2.531 1.00 50.75 102 LYS A CA 1
ATOM 815 C C . LYS A 1 102 ? 4.471 -15.639 3.386 1.00 50.75 102 LYS A C 1
ATOM 817 O O . LYS A 1 102 ? 5.504 -15.259 2.838 1.00 50.75 102 LYS A O 1
ATOM 822 N N . VAL A 1 103 ? 4.349 -15.756 4.710 1.00 44.84 103 VAL A N 1
ATOM 823 C CA . VAL A 1 103 ? 5.501 -15.633 5.614 1.00 44.84 103 VAL A CA 1
ATOM 824 C C . VAL A 1 103 ? 6.589 -16.587 5.104 1.00 44.84 103 VAL A C 1
ATOM 826 O O . VAL A 1 103 ? 6.283 -17.768 4.900 1.00 44.84 103 VAL A O 1
ATOM 829 N N . PRO A 1 104 ? 7.830 -16.119 4.857 1.00 35.31 104 PRO A N 1
ATOM 830 C CA . PRO A 1 104 ? 8.909 -16.999 4.441 1.00 35.31 104 PRO A CA 1
ATOM 831 C C . PRO A 1 104 ? 9.040 -18.129 5.458 1.00 35.31 104 PRO A C 1
ATOM 833 O O . PRO A 1 104 ? 9.263 -17.887 6.645 1.00 35.31 104 PRO A O 1
ATOM 836 N N . SER A 1 105 ? 8.879 -19.372 5.008 1.00 31.27 105 SER A N 1
ATOM 837 C CA . SER A 1 105 ? 9.199 -20.528 5.837 1.00 31.27 105 SER A CA 1
ATOM 838 C C . SER A 1 105 ? 10.653 -20.393 6.275 1.00 31.27 105 SER A C 1
ATOM 840 O O . SER A 1 105 ? 11.532 -20.280 5.417 1.00 31.27 105 SER A O 1
ATOM 842 N N . VAL A 1 106 ? 10.905 -20.384 7.588 1.00 28.94 106 VAL A N 1
ATOM 843 C CA . VAL A 1 106 ? 12.268 -20.408 8.135 1.00 28.94 106 VAL A CA 1
ATOM 844 C C . VAL A 1 106 ? 13.011 -21.551 7.436 1.00 28.94 106 VAL A C 1
ATOM 846 O O . VAL A 1 106 ? 12.505 -22.678 7.476 1.00 28.94 106 VAL A O 1
ATOM 849 N N . PRO A 1 107 ? 14.153 -21.297 6.763 1.00 29.11 107 PRO A N 1
ATOM 850 C CA . PRO A 1 107 ? 14.919 -22.357 6.131 1.00 29.11 107 PRO A CA 1
ATOM 851 C C . PRO A 1 107 ? 15.169 -23.445 7.167 1.00 29.11 107 PRO A C 1
ATOM 853 O O . PRO A 1 107 ? 15.687 -23.163 8.250 1.00 29.11 107 PRO A O 1
ATOM 856 N N . SER A 1 108 ? 14.763 -24.678 6.864 1.00 30.36 108 SER A N 1
ATOM 857 C CA . SER A 1 108 ? 15.102 -25.823 7.699 1.00 30.36 108 SER A CA 1
ATOM 858 C C . SER A 1 108 ? 16.615 -25.816 7.876 1.00 30.36 108 SER A C 1
ATOM 860 O O . SER A 1 108 ? 17.342 -25.917 6.884 1.00 30.36 108 SER A O 1
ATOM 862 N N . VAL A 1 109 ? 17.079 -25.641 9.116 1.00 29.66 109 VAL A N 1
ATOM 863 C CA . VAL A 1 109 ? 18.503 -25.722 9.449 1.00 29.66 109 VAL A CA 1
ATOM 864 C C . VAL A 1 109 ? 19.016 -27.026 8.835 1.00 29.66 109 VAL A C 1
ATOM 866 O O . VAL A 1 109 ? 18.421 -28.073 9.118 1.00 29.66 109 VAL A O 1
ATOM 869 N N . PRO A 1 110 ? 20.047 -26.991 7.968 1.00 32.94 110 PRO A N 1
ATOM 870 C CA . PRO A 1 110 ? 20.630 -28.208 7.432 1.00 32.94 110 PRO A CA 1
ATOM 871 C C . PRO A 1 110 ? 20.938 -29.128 8.604 1.00 32.94 110 PRO A C 1
ATOM 873 O O . PRO A 1 110 ? 21.580 -28.703 9.568 1.00 32.94 110 PRO A O 1
ATOM 876 N N . SER A 1 111 ? 20.431 -30.360 8.560 1.00 33.94 111 SER A N 1
ATOM 877 C CA . SER A 1 111 ? 20.781 -31.359 9.563 1.00 33.94 111 SER A CA 1
ATOM 878 C C . SER A 1 111 ? 22.302 -31.397 9.649 1.00 33.94 111 SER A C 1
ATOM 880 O O . SER A 1 111 ? 22.970 -31.514 8.619 1.00 33.94 111 SER A O 1
ATOM 882 N N . SER A 1 112 ? 22.848 -31.219 10.855 1.00 32.41 112 SER A N 1
ATOM 883 C CA . SER A 1 112 ? 24.289 -31.302 11.054 1.00 32.41 112 SER A CA 1
ATOM 884 C C . SER A 1 112 ? 24.782 -32.609 10.427 1.00 32.41 112 SER A C 1
ATOM 886 O O . SER A 1 112 ? 24.140 -33.649 10.626 1.00 32.41 112 SER A O 1
ATOM 888 N N . PRO A 1 113 ? 25.875 -32.588 9.639 1.00 36.19 113 PRO A N 1
ATOM 889 C CA . PRO A 1 113 ? 26.470 -33.816 9.144 1.00 36.19 113 PRO A CA 1
ATOM 890 C C . PRO A 1 113 ? 26.672 -34.746 10.335 1.00 36.19 113 PRO A C 1
ATOM 892 O O . PRO A 1 113 ? 27.294 -34.354 11.327 1.00 36.19 113 PRO A O 1
ATOM 895 N N . GLY A 1 114 ? 26.076 -35.938 10.268 1.00 34.75 114 GLY A N 1
ATOM 896 C CA . GLY A 1 114 ? 26.225 -36.936 11.316 1.00 34.75 114 GLY A CA 1
ATOM 897 C C . GLY A 1 114 ? 27.710 -37.107 11.603 1.00 34.75 114 GLY A C 1
ATOM 898 O O . GLY A 1 114 ? 28.494 -37.316 10.677 1.00 34.75 114 GLY A O 1
ATOM 899 N N . VAL A 1 115 ? 28.096 -36.952 12.872 1.00 34.56 115 VAL A N 1
ATOM 900 C CA . VAL A 1 115 ? 29.475 -37.173 13.310 1.00 34.56 115 VAL A CA 1
ATOM 901 C C . VAL A 1 115 ? 29.893 -38.543 12.775 1.00 34.56 115 VAL A C 1
ATOM 903 O O . VAL A 1 115 ? 29.220 -39.527 13.099 1.00 34.56 115 VAL A O 1
ATOM 906 N N . PRO A 1 116 ? 30.945 -38.639 11.940 1.00 36.19 116 PRO A N 1
ATOM 907 C CA . PRO A 1 116 ? 31.410 -39.924 11.458 1.00 36.19 116 PRO A CA 1
ATOM 908 C C . PRO A 1 116 ? 31.717 -40.794 12.671 1.00 36.19 116 PRO A C 1
ATOM 910 O O . PRO A 1 116 ? 32.524 -40.422 13.526 1.00 36.19 116 PRO A O 1
ATOM 913 N N . SER A 1 117 ? 31.042 -41.934 12.774 1.00 38.06 117 SER A N 1
ATOM 914 C CA . SER A 1 117 ? 31.350 -42.944 13.776 1.00 38.06 117 SER A CA 1
ATOM 915 C C . SER A 1 117 ? 32.828 -43.295 13.651 1.00 38.06 117 SER A C 1
ATOM 917 O O . SER A 1 117 ? 33.257 -43.784 12.605 1.00 38.06 117 SER A O 1
ATOM 919 N N . ILE A 1 118 ? 33.595 -42.999 14.702 1.00 35.53 118 ILE A N 1
ATOM 920 C CA . ILE A 1 118 ? 35.020 -43.313 14.798 1.00 35.53 118 ILE A CA 1
ATOM 921 C C . ILE A 1 118 ? 35.157 -44.818 14.527 1.00 35.53 118 ILE A C 1
ATOM 923 O O . ILE A 1 118 ? 34.599 -45.611 15.293 1.00 35.53 118 ILE A O 1
ATOM 927 N N . PRO A 1 119 ? 35.846 -45.238 13.451 1.00 39.34 119 PRO A N 1
ATOM 928 C CA . PRO A 1 119 ? 36.072 -46.649 13.205 1.00 39.34 119 PRO A CA 1
ATOM 929 C C . PRO A 1 119 ? 36.832 -47.235 14.390 1.00 39.34 119 PRO A C 1
ATOM 931 O O . PRO A 1 119 ? 37.836 -46.674 14.835 1.00 39.34 119 PRO A O 1
ATOM 934 N N . SER A 1 120 ? 36.348 -48.361 14.908 1.00 41.16 120 SER A N 1
ATOM 935 C CA . SER A 1 120 ? 37.073 -49.149 15.899 1.00 41.16 120 SER A CA 1
ATOM 936 C C . SER A 1 1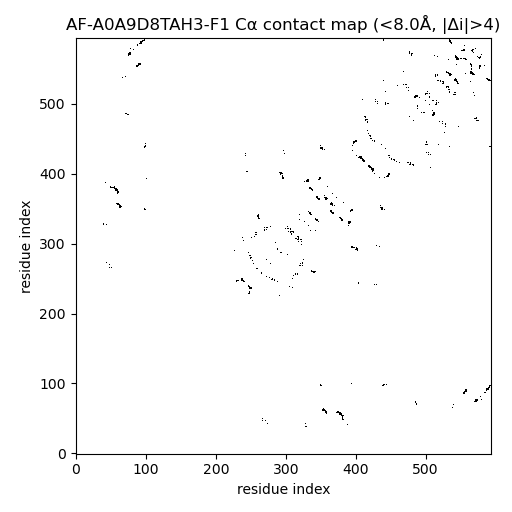20 ? 38.478 -49.426 15.365 1.00 41.16 120 SER A C 1
ATOM 938 O O . SER A 1 120 ? 38.637 -49.848 14.218 1.00 41.16 120 SER A O 1
ATOM 940 N N . THR A 1 121 ? 39.499 -49.152 16.175 1.00 34.91 121 THR A N 1
ATOM 941 C CA . THR A 1 121 ? 40.896 -49.361 15.796 1.00 34.91 121 THR A CA 1
ATOM 942 C C . THR A 1 121 ? 41.110 -50.816 15.360 1.00 34.91 121 THR A C 1
ATOM 944 O O . THR A 1 121 ? 40.793 -51.734 16.122 1.00 34.91 121 THR A O 1
ATOM 947 N N . PRO A 1 122 ? 41.647 -51.071 14.151 1.00 40.84 122 PRO A N 1
ATOM 948 C CA . PRO A 1 122 ? 42.022 -52.418 13.759 1.00 40.84 122 PRO A CA 1
ATOM 949 C C . PRO A 1 122 ? 43.147 -52.910 14.667 1.00 40.84 122 PRO A C 1
ATOM 951 O O . PRO A 1 122 ? 44.099 -52.181 14.958 1.00 40.84 122 PRO A O 1
ATOM 954 N N . SER A 1 123 ? 43.043 -54.160 15.108 1.00 46.28 123 SER A N 1
ATOM 955 C CA . SER A 1 123 ? 44.108 -54.856 15.822 1.00 46.28 123 SER A CA 1
ATOM 956 C C . SER A 1 123 ? 45.383 -54.840 14.977 1.00 46.28 123 SER A C 1
ATOM 958 O O . SER A 1 123 ? 45.340 -55.138 13.784 1.00 46.28 123 SER A O 1
ATOM 960 N N . VAL A 1 124 ? 46.513 -54.496 15.598 1.00 39.66 124 VAL A N 1
ATOM 961 C CA . VAL A 1 124 ? 47.833 -54.437 14.956 1.00 39.66 124 VAL A CA 1
ATOM 962 C C . VAL A 1 124 ? 48.163 -55.789 14.307 1.00 39.66 124 VAL A C 1
ATOM 964 O O . VAL A 1 124 ? 48.298 -56.778 15.032 1.00 39.66 124 VAL A O 1
ATOM 967 N N . PRO A 1 125 ? 48.348 -55.863 12.976 1.00 45.47 125 PRO A N 1
ATOM 968 C CA . PRO A 1 125 ? 48.887 -57.054 12.343 1.00 45.47 125 PRO A CA 1
ATOM 969 C C . PRO A 1 125 ? 50.387 -57.136 12.627 1.00 45.47 125 PRO A C 1
ATOM 971 O O . PRO A 1 125 ? 51.133 -56.168 12.454 1.00 45.47 125 PRO A O 1
ATOM 974 N N . THR A 1 126 ? 50.845 -58.306 13.056 1.00 45.47 126 THR A N 1
ATOM 975 C CA . THR A 1 126 ? 52.264 -58.629 13.178 1.00 45.47 126 THR A CA 1
ATOM 976 C C . THR A 1 126 ? 52.963 -58.492 11.825 1.00 45.47 126 THR A C 1
ATOM 978 O O . THR A 1 126 ? 52.520 -59.031 10.815 1.00 45.47 126 THR A O 1
ATOM 981 N N . ARG A 1 127 ? 54.078 -57.754 11.830 1.00 38.12 127 ARG A N 1
ATOM 982 C CA . ARG A 1 127 ? 54.953 -57.452 10.688 1.00 38.12 127 ARG A CA 1
ATOM 983 C C . ARG A 1 127 ? 55.395 -58.720 9.939 1.00 38.12 127 ARG A C 1
ATOM 985 O O . ARG A 1 127 ? 56.175 -59.493 10.498 1.00 38.12 127 ARG A O 1
ATOM 992 N N . PRO A 1 128 ? 55.025 -58.886 8.659 1.00 50.69 128 PRO A N 1
ATOM 993 C CA . PRO A 1 128 ? 55.712 -59.803 7.761 1.00 50.69 128 PRO A CA 1
ATOM 994 C C . PRO A 1 128 ? 57.040 -59.189 7.295 1.00 50.69 128 PRO A C 1
ATOM 996 O O . PRO A 1 128 ? 57.173 -57.972 7.147 1.00 50.69 128 PRO A O 1
ATOM 999 N N . ALA A 1 129 ? 58.044 -60.042 7.103 1.00 48.53 129 ALA A N 1
ATOM 1000 C CA . ALA A 1 129 ? 59.369 -59.661 6.631 1.00 48.53 129 ALA A CA 1
ATOM 1001 C C . ALA A 1 129 ? 59.318 -59.027 5.229 1.00 48.53 129 ALA A C 1
ATOM 1003 O O . ALA A 1 129 ? 58.522 -59.433 4.387 1.00 48.53 129 ALA A O 1
ATOM 1004 N N . ALA A 1 130 ? 60.186 -58.040 4.995 1.00 44.56 130 ALA A N 1
ATOM 1005 C CA . ALA A 1 130 ? 60.286 -57.309 3.737 1.00 44.56 130 ALA A CA 1
ATOM 1006 C C . ALA A 1 130 ? 60.732 -58.228 2.582 1.00 44.56 130 ALA A C 1
ATOM 1008 O O . ALA A 1 130 ? 61.820 -58.804 2.672 1.00 44.56 130 ALA A O 1
ATOM 1009 N N . PRO A 1 131 ? 59.961 -58.326 1.484 1.00 47.34 131 PRO A N 1
ATOM 1010 C CA . PRO A 1 131 ? 60.448 -58.842 0.217 1.00 47.34 131 PRO A CA 1
ATOM 1011 C C . PRO A 1 131 ? 61.015 -57.701 -0.640 1.00 47.34 131 PRO A C 1
ATOM 1013 O O . PRO A 1 131 ? 60.547 -56.563 -0.612 1.00 47.34 131 PRO A O 1
ATOM 1016 N N . SER A 1 132 ? 62.053 -58.044 -1.388 1.00 48.69 132 SER A N 1
ATOM 1017 C CA . SER A 1 132 ? 62.863 -57.215 -2.279 1.00 48.69 132 SER A CA 1
ATOM 1018 C C . SER A 1 132 ? 62.068 -56.506 -3.385 1.00 48.69 132 SER A C 1
ATOM 1020 O O . SER A 1 132 ? 61.082 -57.025 -3.901 1.00 48.69 132 SER A O 1
ATOM 1022 N N . SER A 1 133 ? 62.555 -55.326 -3.782 1.00 42.19 133 SER A N 1
ATOM 1023 C CA . SER A 1 133 ? 62.001 -54.468 -4.836 1.00 42.19 133 SER A CA 1
ATOM 1024 C C . SER A 1 133 ? 61.955 -55.147 -6.215 1.00 42.19 133 SER A C 1
ATOM 1026 O O . SER A 1 133 ? 63.020 -55.493 -6.739 1.00 42.19 133 SER A O 1
ATOM 1028 N N . PRO A 1 134 ? 60.781 -55.246 -6.863 1.00 47.41 134 PRO A N 1
ATOM 1029 C CA . PRO A 1 134 ? 60.684 -55.488 -8.295 1.00 47.41 134 PRO A CA 1
ATOM 1030 C C . PRO A 1 134 ? 60.686 -54.163 -9.075 1.00 47.41 134 PRO A C 1
ATOM 1032 O O . PRO A 1 134 ? 60.195 -53.133 -8.616 1.00 47.41 134 PRO A O 1
ATOM 1035 N N . SER A 1 135 ? 61.278 -54.224 -10.261 1.00 49.22 135 SER A N 1
ATOM 1036 C CA . SER A 1 135 ? 61.553 -53.162 -11.233 1.00 49.22 135 SER A CA 1
ATOM 1037 C C . SER A 1 135 ? 60.326 -52.346 -11.675 1.00 49.22 135 SER A C 1
ATOM 1039 O O . SER A 1 135 ? 59.214 -52.862 -11.756 1.00 49.22 135 SER A O 1
ATOM 1041 N N . SER A 1 136 ? 60.554 -51.071 -12.028 1.00 39.38 136 SER A N 1
ATOM 1042 C CA . SER A 1 136 ? 59.540 -50.163 -12.594 1.00 39.38 136 SER A CA 1
ATOM 1043 C C . SER A 1 136 ? 58.862 -50.749 -13.844 1.00 39.38 136 SER A C 1
ATOM 1045 O O . SER A 1 136 ? 59.574 -51.141 -14.772 1.00 39.38 136 SER A O 1
ATOM 1047 N N . PRO A 1 137 ? 57.517 -50.755 -13.927 1.00 48.97 137 PRO A N 1
ATOM 1048 C CA . PRO A 1 137 ? 56.812 -51.052 -15.166 1.00 48.97 137 PRO A CA 1
ATOM 1049 C C . PRO A 1 137 ? 56.904 -49.865 -16.133 1.00 48.97 137 PRO A C 1
ATOM 1051 O O . PRO A 1 137 ? 56.741 -48.707 -15.751 1.00 48.97 137 PRO A O 1
ATOM 1054 N N . SER A 1 138 ? 57.157 -50.174 -17.400 1.00 52.69 138 SER A N 1
ATOM 1055 C CA . SER A 1 138 ? 57.167 -49.254 -18.538 1.00 52.69 138 SER A CA 1
ATOM 1056 C C . SER A 1 138 ? 55.816 -48.557 -18.759 1.00 52.69 138 SER A C 1
ATOM 1058 O O . SER A 1 138 ? 54.758 -49.161 -18.597 1.00 52.69 138 SER A O 1
ATOM 1060 N N . VAL A 1 139 ? 55.883 -47.290 -19.178 1.00 42.59 139 VAL A N 1
ATOM 1061 C CA . VAL A 1 139 ? 54.751 -46.397 -19.479 1.00 42.59 139 VAL A CA 1
ATOM 1062 C C . VAL A 1 139 ? 53.808 -47.022 -20.525 1.00 42.59 139 VAL A C 1
ATOM 1064 O O . VAL A 1 139 ? 54.283 -47.397 -21.599 1.00 42.59 139 VAL A O 1
ATOM 1067 N N . PRO A 1 140 ? 52.488 -47.108 -20.273 1.00 50.75 140 PRO A N 1
ATOM 1068 C CA . PRO A 1 140 ? 51.522 -47.513 -21.289 1.00 50.75 140 PRO A CA 1
ATOM 1069 C C . PRO A 1 140 ? 51.365 -46.436 -22.370 1.00 50.75 140 PRO A C 1
ATOM 1071 O O . PRO A 1 140 ? 51.172 -45.257 -22.076 1.00 50.75 140 PRO A O 1
ATOM 1074 N N . SER A 1 141 ? 51.424 -46.856 -23.630 1.00 51.34 141 SER A N 1
ATOM 1075 C CA . SER A 1 141 ? 51.146 -46.043 -24.816 1.00 51.34 141 SER A CA 1
ATOM 1076 C C . SER A 1 141 ? 49.689 -45.562 -24.865 1.00 51.34 141 SER A C 1
ATOM 1078 O O . SER A 1 141 ? 48.763 -46.316 -24.571 1.00 51.34 141 SER A O 1
ATOM 1080 N N . VAL A 1 142 ? 49.511 -44.303 -25.275 1.00 43.75 142 VAL A N 1
ATOM 1081 C CA . VAL A 1 142 ? 48.232 -43.585 -25.403 1.00 43.75 142 VAL A CA 1
ATOM 1082 C C . VAL A 1 142 ? 47.271 -44.321 -26.356 1.00 43.75 142 VAL A C 1
ATOM 1084 O O . VAL A 1 142 ? 47.675 -44.635 -27.478 1.00 43.75 142 VAL A O 1
ATOM 1087 N N . PRO A 1 143 ? 46.006 -44.580 -25.969 1.00 52.12 143 PRO A N 1
ATOM 1088 C CA . PRO A 1 143 ? 45.006 -45.133 -26.878 1.00 52.12 143 PRO A CA 1
ATOM 1089 C C . PRO A 1 143 ? 44.637 -44.146 -27.992 1.00 52.12 143 PRO A C 1
ATOM 1091 O O . PRO A 1 143 ? 44.450 -42.953 -27.758 1.00 52.12 143 PRO A O 1
ATOM 1094 N N . SER A 1 144 ? 44.516 -44.666 -29.211 1.00 50.97 144 SER A N 1
ATOM 1095 C CA . SER A 1 144 ? 44.098 -43.942 -30.412 1.00 50.97 144 SER A CA 1
ATOM 1096 C C . SER A 1 144 ? 42.644 -43.463 -30.306 1.00 50.97 144 SER A C 1
ATOM 1098 O O . SER A 1 144 ? 41.779 -44.183 -29.811 1.00 50.97 144 SER A O 1
ATOM 1100 N N . VAL A 1 145 ? 42.379 -42.256 -30.811 1.00 43.94 145 VAL A N 1
ATOM 1101 C CA . VAL A 1 145 ? 41.053 -41.621 -30.864 1.00 43.94 145 VAL A CA 1
ATOM 1102 C C . VAL A 1 145 ? 40.089 -42.458 -31.725 1.00 43.94 145 VAL A C 1
ATOM 1104 O O . VAL A 1 145 ? 40.440 -42.772 -32.865 1.00 43.94 145 VAL A O 1
ATOM 1107 N N . PRO A 1 146 ? 38.882 -42.811 -31.241 1.00 52.28 146 PRO A N 1
ATOM 1108 C CA . PRO A 1 146 ? 37.873 -43.472 -32.062 1.00 52.28 146 PRO A CA 1
ATOM 1109 C C . PRO A 1 146 ? 37.323 -42.541 -33.150 1.00 52.28 146 PRO A C 1
ATOM 1111 O O . PRO A 1 146 ? 36.971 -41.391 -32.887 1.00 52.28 146 PRO A O 1
ATOM 1114 N N . SER A 1 147 ? 37.219 -43.058 -34.372 1.00 49.03 147 SER A N 1
ATOM 1115 C CA . SER A 1 147 ? 36.617 -42.388 -35.526 1.00 49.03 147 SER A CA 1
ATOM 1116 C C . SER A 1 147 ? 35.122 -42.113 -35.311 1.00 49.03 147 SER A C 1
ATOM 1118 O O . SER A 1 147 ? 34.382 -42.983 -34.853 1.00 49.03 147 SER A O 1
ATOM 1120 N N . VAL A 1 148 ? 34.677 -40.913 -35.690 1.00 45.06 148 VAL A N 1
ATOM 1121 C CA . VAL A 1 148 ? 33.278 -40.458 -35.629 1.00 45.06 148 VAL A CA 1
ATOM 1122 C C . VAL A 1 148 ? 32.388 -41.315 -36.551 1.00 45.06 148 VAL A C 1
ATOM 1124 O O . VAL A 1 148 ? 32.725 -41.466 -37.729 1.00 45.06 148 VAL A O 1
ATOM 1127 N N . PRO A 1 149 ? 31.252 -41.861 -36.074 1.00 53.06 149 PRO A N 1
ATOM 1128 C CA . PRO A 1 149 ? 30.280 -42.536 -36.932 1.00 53.06 149 PRO A CA 1
ATOM 1129 C C . PRO A 1 149 ? 29.610 -41.563 -37.912 1.00 53.06 149 PRO A C 1
ATOM 1131 O O . PRO A 1 149 ? 29.246 -40.447 -37.545 1.00 53.06 149 PRO A O 1
ATOM 1134 N N . ALA A 1 150 ? 29.411 -42.004 -39.155 1.00 45.50 150 ALA A N 1
ATOM 1135 C CA . ALA A 1 150 ? 28.646 -41.268 -40.156 1.00 45.50 150 ALA A CA 1
ATOM 1136 C C . ALA A 1 150 ? 27.185 -41.061 -39.707 1.00 45.50 150 ALA A C 1
ATOM 1138 O O . ALA A 1 150 ? 26.571 -41.953 -39.119 1.00 45.50 150 ALA A O 1
ATOM 1139 N N . ALA A 1 151 ? 26.641 -39.878 -40.001 1.00 43.09 151 ALA A N 1
ATOM 1140 C CA . ALA A 1 151 ? 25.282 -39.478 -39.649 1.00 43.09 151 ALA A CA 1
ATOM 1141 C C . ALA A 1 151 ? 24.217 -40.426 -40.251 1.00 43.09 151 ALA A C 1
ATOM 1143 O O . ALA A 1 151 ? 24.339 -40.804 -41.421 1.00 43.09 151 ALA A O 1
ATOM 1144 N N . PRO A 1 152 ? 23.151 -40.781 -39.508 1.00 50.78 152 PRO A N 1
ATOM 1145 C CA . PRO A 1 152 ? 22.025 -41.525 -40.061 1.00 50.78 152 PRO A CA 1
ATOM 1146 C C . PRO A 1 152 ? 21.248 -40.675 -41.076 1.00 50.78 152 PRO A C 1
ATOM 1148 O O . PRO A 1 152 ? 20.979 -39.496 -40.849 1.00 50.78 152 PRO A O 1
ATOM 1151 N N . SER A 1 153 ? 20.853 -41.294 -42.186 1.00 47.56 153 SER A N 1
ATOM 1152 C CA . SER A 1 153 ? 19.972 -40.720 -43.205 1.00 47.56 153 SER A CA 1
ATOM 1153 C C . SER A 1 153 ? 18.567 -40.430 -42.660 1.00 47.56 153 SER A C 1
ATOM 1155 O O . SER A 1 153 ? 17.973 -41.269 -41.984 1.00 47.56 153 SER A O 1
ATOM 1157 N N . VAL A 1 154 ? 18.029 -39.261 -43.015 1.00 42.09 154 VAL A N 1
ATOM 1158 C CA . VAL A 1 154 ? 16.688 -38.766 -42.660 1.00 42.09 154 VAL A CA 1
ATOM 1159 C C . VAL A 1 154 ? 15.591 -39.701 -43.208 1.00 42.09 154 VAL A C 1
ATOM 1161 O O . VAL A 1 154 ? 15.583 -39.958 -44.415 1.00 42.09 154 VAL A O 1
ATOM 1164 N N . PRO A 1 155 ? 14.643 -40.194 -42.388 1.00 49.75 155 PRO A N 1
ATOM 1165 C CA . PRO A 1 155 ? 13.457 -40.880 -42.892 1.00 49.75 155 PRO A CA 1
ATOM 1166 C C . PRO A 1 155 ? 12.493 -39.887 -43.554 1.00 49.75 155 PRO A C 1
ATOM 1168 O O . PRO A 1 155 ? 12.227 -38.811 -43.021 1.00 49.75 155 PRO A O 1
ATOM 1171 N N . SER A 1 156 ? 11.947 -40.262 -44.710 1.00 45.97 156 SER A N 1
ATOM 1172 C CA . SER A 1 156 ? 10.910 -39.507 -45.417 1.00 45.97 156 SER A CA 1
ATOM 1173 C C . SER A 1 156 ? 9.609 -39.417 -44.607 1.00 45.97 156 SER A C 1
ATOM 1175 O O . SER A 1 156 ? 9.171 -40.395 -44.003 1.00 45.97 156 SER A O 1
ATOM 1177 N N . SER A 1 157 ? 8.982 -38.240 -44.634 1.00 41.09 157 SER A N 1
ATOM 1178 C CA . SER A 1 157 ? 7.727 -37.907 -43.954 1.00 41.09 157 SER A CA 1
ATOM 1179 C C . SER A 1 157 ? 6.568 -38.841 -44.347 1.00 41.09 157 SER A C 1
ATOM 1181 O O . SER A 1 157 ? 6.298 -38.984 -45.543 1.00 41.09 157 SER A O 1
ATOM 1183 N N . PRO A 1 158 ? 5.827 -39.434 -43.392 1.00 51.34 158 PRO A N 1
ATOM 1184 C CA . PRO A 1 158 ? 4.582 -40.118 -43.705 1.00 51.34 158 PRO A CA 1
ATOM 1185 C C . PRO A 1 158 ? 3.457 -39.113 -43.991 1.00 51.34 158 PRO A C 1
ATOM 1187 O O . PRO A 1 158 ? 3.262 -38.123 -43.288 1.00 51.34 158 PRO A O 1
ATOM 1190 N N . ILE A 1 159 ? 2.730 -39.405 -45.067 1.00 45.19 159 ILE A N 1
ATOM 1191 C CA . ILE A 1 159 ? 1.546 -38.705 -45.569 1.00 45.19 159 ILE A CA 1
ATOM 1192 C C . ILE A 1 159 ? 0.403 -38.780 -44.543 1.00 45.19 159 ILE A C 1
ATOM 1194 O O . ILE A 1 159 ? 0.197 -39.804 -43.894 1.00 45.19 159 ILE A O 1
ATOM 1198 N N . ALA A 1 160 ? -0.343 -37.680 -44.428 1.00 41.06 160 ALA A N 1
ATOM 1199 C CA . ALA A 1 160 ? -1.461 -37.485 -43.514 1.00 41.06 160 ALA A CA 1
ATOM 1200 C C . ALA A 1 160 ? -2.560 -38.558 -43.643 1.00 41.06 160 ALA A C 1
ATOM 1202 O O . ALA A 1 160 ? -3.149 -38.734 -44.710 1.00 41.06 160 ALA A O 1
ATOM 1203 N N . ALA A 1 161 ? -2.896 -39.196 -42.520 1.00 41.62 161 ALA A N 1
ATOM 1204 C CA . ALA A 1 161 ? -4.14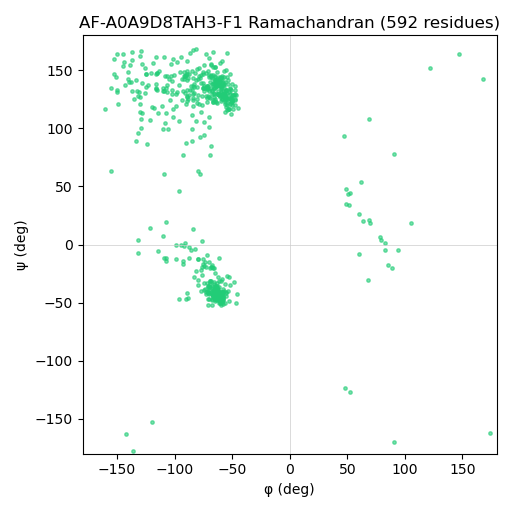7 -39.919 -42.329 1.00 41.62 161 ALA A CA 1
ATOM 1205 C C . ALA A 1 161 ? -4.998 -39.156 -41.305 1.00 41.62 161 ALA A C 1
ATOM 1207 O O . ALA A 1 161 ? -4.585 -38.937 -40.168 1.00 41.62 161 ALA A O 1
ATOM 1208 N N . VAL A 1 162 ? -6.177 -38.720 -41.743 1.00 42.56 162 VAL A N 1
ATOM 1209 C CA . VAL A 1 162 ? -7.199 -38.052 -40.930 1.00 42.56 162 VAL A CA 1
ATOM 1210 C C . VAL A 1 162 ? -7.748 -39.056 -39.906 1.00 42.56 162 VAL A C 1
ATOM 1212 O O . VAL A 1 162 ? -8.260 -40.097 -40.324 1.00 42.56 162 VAL A O 1
ATOM 1215 N N . PRO A 1 163 ? -7.690 -38.790 -38.588 1.00 52.44 163 PRO A N 1
ATOM 1216 C CA . PRO A 1 163 ? -8.354 -39.641 -37.610 1.00 52.44 163 PRO A CA 1
ATOM 1217 C C . PRO A 1 163 ? -9.870 -39.444 -37.696 1.00 52.44 163 PRO A C 1
ATOM 1219 O O . PRO A 1 163 ? -10.385 -38.335 -37.552 1.00 52.44 163 PRO A O 1
ATOM 1222 N N . SER A 1 164 ? -10.588 -40.538 -37.930 1.00 47.50 164 SER A N 1
ATOM 1223 C CA . SER A 1 164 ? -12.042 -40.631 -37.829 1.00 47.50 164 SER A CA 1
ATOM 1224 C C . SER A 1 164 ? -12.525 -40.303 -36.411 1.00 47.50 164 SER A C 1
ATOM 1226 O O . SER A 1 164 ? -11.997 -40.826 -35.431 1.00 47.50 164 SER A O 1
ATOM 1228 N N . VAL A 1 165 ? -13.558 -39.464 -36.334 1.00 44.12 165 VAL A N 1
ATOM 1229 C CA . VAL A 1 165 ? -14.258 -39.028 -35.118 1.00 44.12 165 VAL A CA 1
ATOM 1230 C C . VAL A 1 165 ? -14.780 -40.238 -34.322 1.00 44.12 165 VAL A C 1
ATOM 1232 O O . VAL A 1 165 ? -15.547 -41.029 -34.878 1.00 44.12 165 VAL A O 1
ATOM 1235 N N . PRO A 1 166 ? -14.428 -40.398 -33.032 1.00 55.28 166 PRO A N 1
ATOM 1236 C CA . PRO A 1 166 ? -15.070 -41.382 -32.168 1.00 55.28 166 PRO A CA 1
ATOM 1237 C C . PRO A 1 166 ? -16.540 -41.010 -31.942 1.00 55.28 166 PRO A C 1
ATOM 1239 O O . PRO A 1 166 ? -16.862 -39.878 -31.581 1.00 55.28 166 PRO A O 1
ATOM 1242 N N . SER A 1 167 ? -17.438 -41.968 -32.154 1.00 50.25 167 SER A N 1
ATOM 1243 C CA . SER A 1 167 ? -18.868 -41.834 -31.875 1.00 50.25 167 SER A CA 1
ATOM 1244 C C . SER A 1 167 ? -19.118 -41.555 -30.386 1.00 50.25 167 SER A C 1
ATOM 1246 O O . SER A 1 167 ? -18.462 -42.138 -29.524 1.00 50.25 167 SER A O 1
ATOM 1248 N N . SER A 1 168 ? -20.074 -40.668 -30.085 1.00 44.22 168 SER A N 1
ATOM 1249 C CA . SER A 1 168 ? -20.432 -40.285 -28.716 1.00 44.22 168 SER A CA 1
ATOM 1250 C C . SER A 1 168 ? -20.855 -41.498 -27.874 1.00 44.22 168 SER A C 1
ATOM 1252 O O . SER A 1 168 ? -21.661 -42.300 -28.356 1.00 44.22 168 SER A O 1
ATOM 1254 N N . PRO A 1 169 ? -20.412 -41.616 -26.611 1.00 54.25 169 PRO A N 1
ATOM 1255 C CA . PRO A 1 169 ? -20.941 -42.624 -25.705 1.00 54.25 169 PRO A CA 1
ATOM 1256 C C . PRO A 1 169 ? -22.421 -42.352 -25.399 1.00 54.25 169 PRO A C 1
ATOM 1258 O O . PRO A 1 169 ? -22.832 -41.221 -25.140 1.00 54.25 169 PRO A O 1
ATOM 1261 N N . SER A 1 170 ? -23.217 -43.416 -25.453 1.00 50.28 170 SER A N 1
ATOM 1262 C CA . SER A 1 170 ? -24.648 -43.442 -25.162 1.00 50.28 170 SER A CA 1
ATOM 1263 C C . SER A 1 170 ? -24.962 -42.919 -23.756 1.00 50.28 170 SER A C 1
ATOM 1265 O O . SER A 1 170 ? -24.272 -43.244 -22.791 1.00 50.28 170 SER A O 1
ATOM 1267 N N . VAL A 1 171 ? -26.046 -42.149 -23.645 1.00 49.31 171 VAL A N 1
ATOM 1268 C CA . VAL A 1 171 ? -26.602 -41.615 -22.392 1.00 49.31 171 VAL A CA 1
ATOM 1269 C C . VAL A 1 171 ? -26.876 -42.753 -21.391 1.00 49.31 171 VAL A C 1
ATOM 1271 O O . VAL A 1 171 ? -27.598 -43.691 -21.739 1.00 49.31 171 VAL A O 1
ATOM 1274 N N . PRO A 1 172 ? -26.368 -42.688 -20.145 1.00 54.72 172 PRO A N 1
ATOM 1275 C CA . PRO A 1 172 ? -26.761 -43.621 -19.096 1.00 54.72 172 PRO A CA 1
ATOM 1276 C C . PRO A 1 172 ? -28.238 -43.431 -18.734 1.00 54.72 172 PRO A C 1
ATOM 1278 O O . PRO A 1 172 ? -28.682 -42.329 -18.410 1.00 54.72 172 PRO A O 1
ATOM 1281 N N . THR A 1 173 ? -29.006 -44.517 -18.770 1.00 52.47 173 THR A N 1
ATOM 1282 C CA . THR A 1 173 ? -30.385 -44.571 -18.275 1.00 52.47 173 THR A CA 1
ATOM 1283 C C . THR A 1 173 ? -30.448 -44.224 -16.787 1.00 52.47 173 THR A C 1
ATOM 1285 O O . THR A 1 173 ? -29.648 -44.710 -15.989 1.00 52.47 173 THR A O 1
ATOM 1288 N N . THR A 1 174 ? -31.435 -43.409 -16.417 1.00 43.88 174 THR A N 1
ATOM 1289 C CA . THR A 1 174 ? -31.739 -42.981 -15.045 1.00 43.88 174 THR A CA 1
ATOM 1290 C C . THR A 1 174 ? -31.872 -44.162 -14.072 1.00 43.88 174 THR A C 1
ATOM 1292 O O . THR A 1 174 ? -32.618 -45.097 -14.378 1.00 43.88 174 THR A O 1
ATOM 1295 N N . PRO A 1 175 ? -31.254 -44.118 -12.876 1.00 54.88 175 PRO A N 1
ATOM 1296 C CA . PRO A 1 175 ? -31.525 -45.090 -11.824 1.00 54.88 175 PRO A CA 1
ATOM 1297 C C . PRO A 1 175 ? -32.965 -44.944 -11.320 1.00 54.88 175 PRO A C 1
ATOM 1299 O O . PRO A 1 175 ? -33.425 -43.850 -10.990 1.00 54.88 175 PRO A O 1
ATOM 1302 N N . THR A 1 176 ? -33.681 -46.062 -11.243 1.00 48.97 176 THR A N 1
ATOM 1303 C CA . THR A 1 176 ? -34.999 -46.163 -10.610 1.00 48.97 176 THR A CA 1
ATOM 1304 C C . THR A 1 176 ? -34.944 -45.808 -9.121 1.00 48.97 176 THR A C 1
ATOM 1306 O O . THR A 1 176 ? -34.038 -46.216 -8.397 1.00 48.97 176 THR A O 1
ATOM 1309 N N . LYS A 1 177 ? -35.966 -45.070 -8.678 1.00 49.31 177 LYS A N 1
ATOM 1310 C CA . LYS A 1 177 ? -36.237 -44.611 -7.307 1.00 49.31 177 LYS A CA 1
ATOM 1311 C C . LYS A 1 177 ? -36.089 -45.740 -6.261 1.00 49.31 177 LYS A C 1
ATOM 1313 O O . LYS A 1 177 ? -36.746 -46.770 -6.417 1.00 49.31 177 LYS A O 1
ATOM 1318 N N . PRO A 1 178 ? -35.317 -45.551 -5.173 1.00 53.97 178 PRO A N 1
ATOM 1319 C CA . PRO A 1 178 ? -35.296 -46.493 -4.058 1.00 53.97 178 PRO A CA 1
ATOM 1320 C C . PRO A 1 178 ? -36.675 -46.602 -3.395 1.00 53.97 178 PRO A C 1
ATOM 1322 O O . PRO A 1 178 ? -37.312 -45.594 -3.080 1.00 53.97 178 PRO A O 1
ATOM 1325 N N . VAL A 1 179 ? -37.126 -47.837 -3.179 1.00 52.16 179 VAL A N 1
ATOM 1326 C CA . VAL A 1 179 ? -38.295 -48.165 -2.355 1.00 52.16 179 VAL A CA 1
ATOM 1327 C C . VAL A 1 179 ? -37.970 -47.837 -0.897 1.00 52.16 179 VAL A C 1
ATOM 1329 O O . VAL A 1 179 ? -36.939 -48.247 -0.372 1.00 52.16 179 VAL A O 1
ATOM 1332 N N . THR A 1 180 ? -38.858 -47.090 -0.249 1.00 39.25 180 THR A N 1
ATOM 1333 C CA . THR A 1 180 ? -38.821 -46.745 1.175 1.00 39.25 180 THR A CA 1
ATOM 1334 C C . THR A 1 180 ? -38.933 -47.992 2.061 1.00 39.25 180 THR A C 1
ATOM 1336 O O . THR A 1 180 ? -39.958 -48.672 1.988 1.00 39.25 180 THR A O 1
ATOM 1339 N N . PRO A 1 181 ? -37.967 -48.281 2.955 1.00 47.78 181 PRO A N 1
ATOM 1340 C CA . PRO A 1 181 ? -38.198 -49.195 4.062 1.00 47.78 181 PRO A CA 1
ATOM 1341 C C . PRO A 1 181 ? -38.937 -48.459 5.191 1.00 47.78 181 PRO A C 1
ATOM 1343 O O . PRO A 1 181 ? -38.510 -47.410 5.672 1.00 47.78 181 PRO A O 1
ATOM 1346 N N . THR A 1 182 ? -40.074 -49.010 5.606 1.00 49.31 182 THR A N 1
ATOM 1347 C CA . THR A 1 182 ? -40.828 -48.603 6.800 1.00 49.31 182 THR A CA 1
ATOM 1348 C C . THR A 1 182 ? -39.991 -48.783 8.075 1.00 49.31 182 THR A C 1
ATOM 1350 O O . THR A 1 182 ? -39.359 -49.830 8.224 1.00 49.31 182 THR A O 1
ATOM 1353 N N . PRO A 1 183 ? -40.009 -47.833 9.029 1.00 48.16 183 PRO A N 1
ATOM 1354 C CA . PRO A 1 183 ? -39.245 -47.953 10.264 1.00 48.16 183 PRO A CA 1
ATOM 1355 C C . PRO A 1 183 ? -39.940 -48.917 11.235 1.00 48.16 183 PRO A C 1
ATOM 1357 O O . PRO A 1 183 ? -41.013 -48.626 11.763 1.00 48.16 183 PRO A O 1
ATOM 1360 N N . THR A 1 184 ? -39.318 -50.061 11.517 1.00 51.84 184 THR A N 1
ATOM 1361 C CA . THR A 1 184 ? -39.657 -50.879 12.689 1.00 51.84 184 THR A CA 1
ATOM 1362 C C . THR A 1 184 ? -38.917 -50.357 13.919 1.00 51.84 184 THR A C 1
ATOM 1364 O O . THR A 1 184 ? -37.695 -50.223 13.920 1.00 51.84 184 THR A O 1
ATOM 1367 N N . LYS A 1 185 ? -39.689 -50.069 14.969 1.00 47.22 185 LYS A N 1
ATOM 1368 C CA . LYS A 1 185 ? -39.271 -49.612 16.302 1.00 47.22 185 LYS A CA 1
ATOM 1369 C C . LYS A 1 185 ? -38.162 -50.504 16.903 1.00 47.22 185 LYS A C 1
ATOM 1371 O O . LYS A 1 185 ? -38.407 -51.698 17.076 1.00 47.22 185 LYS A O 1
ATOM 1376 N N . PRO A 1 186 ? -36.992 -49.956 17.285 1.00 48.44 186 PRO A N 1
ATOM 1377 C CA . PRO A 1 186 ? -35.981 -50.711 18.022 1.00 48.44 186 PRO A CA 1
ATOM 1378 C C . PRO A 1 186 ? -36.482 -51.121 19.414 1.00 48.44 186 PRO A C 1
ATOM 1380 O O . PRO A 1 186 ? -37.077 -50.318 20.138 1.00 48.44 186 PRO A O 1
ATOM 1383 N N . ALA A 1 187 ? -36.242 -52.380 19.781 1.00 50.50 187 ALA A N 1
ATOM 1384 C CA . ALA A 1 187 ? -36.453 -52.894 21.129 1.00 50.50 187 ALA A CA 1
ATOM 1385 C C . ALA A 1 187 ? -35.447 -52.267 22.113 1.00 50.50 187 ALA A C 1
ATOM 1387 O O . ALA A 1 187 ? -34.300 -52.003 21.757 1.00 50.50 187 ALA A O 1
ATOM 1388 N N . ALA A 1 188 ? -35.896 -52.025 23.347 1.00 46.41 188 ALA A N 1
ATOM 1389 C CA . ALA A 1 188 ? -35.091 -51.439 24.415 1.00 46.41 188 ALA A CA 1
ATOM 1390 C C . ALA A 1 188 ? -33.862 -52.317 24.746 1.00 46.41 188 ALA A C 1
ATOM 1392 O O . ALA A 1 188 ? -34.014 -53.539 24.841 1.00 46.41 188 ALA A O 1
ATOM 1393 N N . PRO A 1 189 ? -32.665 -51.735 24.955 1.00 48.75 189 PRO A N 1
ATOM 1394 C CA . PRO A 1 189 ? -31.500 -52.503 25.367 1.00 48.75 189 PRO A CA 1
ATOM 1395 C C . PRO A 1 189 ? -31.640 -52.972 26.819 1.00 48.75 189 PRO A C 1
ATOM 1397 O O . PRO A 1 189 ? -32.003 -52.200 27.708 1.00 48.75 189 PRO A O 1
ATOM 1400 N N . ALA A 1 190 ? -31.329 -54.248 27.048 1.00 49.16 190 ALA A N 1
ATOM 1401 C CA . ALA A 1 190 ? -31.192 -54.825 28.376 1.00 49.16 190 ALA A CA 1
ATOM 1402 C C . ALA A 1 190 ? -30.009 -54.190 29.127 1.00 49.16 190 ALA A C 1
ATOM 1404 O O . ALA A 1 190 ? -28.958 -53.912 28.551 1.00 49.16 190 ALA A O 1
ATOM 1405 N N . SER A 1 191 ? -30.202 -53.973 30.426 1.00 42.28 191 SER A N 1
ATOM 1406 C CA . SER A 1 191 ? -29.238 -53.404 31.367 1.00 42.28 191 SER A CA 1
ATOM 1407 C C . SER A 1 191 ? -27.938 -54.214 31.451 1.00 42.28 191 SER A C 1
ATOM 1409 O O . SER A 1 191 ? -27.969 -55.404 31.770 1.00 42.28 191 SER A O 1
ATOM 1411 N N . SER A 1 192 ? -26.803 -53.550 31.232 1.00 47.81 192 SER A N 1
ATOM 1412 C CA . SER A 1 192 ? -25.457 -54.092 31.458 1.00 47.81 192 SER A CA 1
ATOM 1413 C C . SER A 1 192 ? -25.165 -54.299 32.956 1.00 47.81 192 SER A C 1
ATOM 1415 O O . SER A 1 192 ? -25.605 -53.485 33.772 1.00 47.81 192 SER A O 1
ATOM 1417 N N . PRO A 1 193 ? -24.409 -55.344 33.348 1.00 52.41 193 PRO A N 1
ATOM 1418 C CA . PRO A 1 193 ? -24.040 -55.581 34.741 1.00 52.41 193 PRO A CA 1
ATOM 1419 C C . PRO A 1 193 ? -22.981 -54.582 35.240 1.00 52.41 193 PRO A C 1
ATOM 1421 O O . PRO A 1 193 ? -22.116 -54.131 34.492 1.00 52.41 193 PRO A O 1
ATOM 1424 N N . ILE A 1 194 ? -23.068 -54.263 36.533 1.00 47.69 194 ILE A N 1
ATOM 1425 C CA . ILE A 1 194 ? -22.205 -53.333 37.273 1.00 47.69 194 ILE A CA 1
ATOM 1426 C C . ILE A 1 194 ? -20.760 -53.877 37.326 1.00 47.69 194 ILE A C 1
ATOM 1428 O O . ILE A 1 194 ? -20.565 -54.993 37.813 1.00 47.69 194 ILE A O 1
ATOM 1432 N N . PRO A 1 195 ? -19.736 -53.120 36.885 1.00 49.62 195 PRO A N 1
ATOM 1433 C CA . PRO A 1 195 ? -18.336 -53.496 37.073 1.00 49.62 195 PRO A CA 1
ATOM 1434 C C . PRO A 1 195 ? -17.908 -53.372 38.542 1.00 49.62 195 PRO A C 1
ATOM 1436 O O . PRO A 1 195 ? -18.207 -52.378 39.204 1.00 49.62 195 PRO A O 1
ATOM 1439 N N . ALA A 1 196 ? -17.174 -54.367 39.045 1.00 50.41 196 ALA A N 1
ATOM 1440 C CA . ALA A 1 196 ? -16.552 -54.319 40.365 1.00 50.41 196 ALA A CA 1
ATOM 1441 C C . ALA A 1 196 ? -15.483 -53.211 40.440 1.00 50.41 196 ALA A C 1
ATOM 1443 O O . ALA A 1 196 ? -14.710 -53.002 39.504 1.00 50.41 196 ALA A O 1
ATOM 1444 N N . THR A 1 197 ? -15.443 -52.518 41.577 1.00 41.59 197 THR A N 1
ATOM 1445 C CA . THR A 1 197 ? -14.508 -51.432 41.899 1.00 41.59 197 THR A CA 1
ATOM 1446 C C . THR A 1 197 ? -13.040 -51.879 41.826 1.00 41.59 197 THR A C 1
ATOM 1448 O O . THR A 1 197 ? -12.678 -52.838 42.513 1.00 41.59 197 THR A O 1
ATOM 1451 N N . PRO A 1 198 ? -12.173 -51.177 41.071 1.00 47.91 198 PRO A N 1
ATOM 1452 C CA . PRO A 1 198 ? -10.730 -51.403 41.096 1.00 47.91 198 PRO A CA 1
ATOM 1453 C C . PRO A 1 198 ? -10.111 -51.001 42.441 1.00 47.91 198 PRO A C 1
ATOM 1455 O O . PRO A 1 198 ? -10.504 -50.003 43.045 1.00 47.91 198 PRO A O 1
ATOM 1458 N N . ALA A 1 199 ? -9.117 -51.768 42.894 1.00 50.12 199 ALA A N 1
ATOM 1459 C CA . ALA A 1 199 ? -8.323 -51.450 44.076 1.00 50.12 199 ALA A CA 1
ATOM 1460 C C . ALA A 1 199 ? -7.511 -50.155 43.881 1.00 50.12 199 ALA A C 1
ATOM 1462 O O . ALA A 1 199 ? -6.977 -49.894 42.803 1.00 50.12 199 ALA A O 1
ATOM 1463 N N . VAL A 1 200 ? -7.415 -49.363 44.952 1.00 42.91 200 VAL A N 1
ATOM 1464 C CA . VAL A 1 200 ? -6.686 -48.089 45.010 1.00 42.91 200 VAL A CA 1
ATOM 1465 C C . VAL A 1 200 ? -5.183 -48.331 44.790 1.00 42.91 200 VAL A C 1
ATOM 1467 O O . VAL A 1 200 ? -4.586 -49.076 45.569 1.00 42.91 200 VAL A O 1
ATOM 1470 N N . PRO A 1 201 ? -4.543 -47.711 43.781 1.00 47.31 201 PRO A N 1
ATOM 1471 C CA . PRO A 1 201 ? -3.096 -47.749 43.646 1.00 47.31 201 PRO A CA 1
ATOM 1472 C C . PRO A 1 201 ? -2.439 -46.825 44.678 1.00 47.31 201 PRO A C 1
ATOM 1474 O O . PRO A 1 201 ? -2.845 -45.678 44.865 1.00 47.31 201 PRO A O 1
ATOM 1477 N N . THR A 1 202 ? -1.400 -47.328 45.339 1.00 53.38 202 THR A N 1
ATOM 1478 C CA . THR A 1 202 ? -0.535 -46.563 46.241 1.00 53.38 202 THR A CA 1
ATOM 1479 C C . THR A 1 202 ? 0.170 -45.439 45.476 1.00 53.38 202 THR A C 1
ATOM 1481 O O . THR A 1 202 ? 0.653 -45.648 44.363 1.00 53.38 202 THR A O 1
ATOM 1484 N N . ALA A 1 203 ? 0.229 -44.246 46.073 1.00 41.97 203 ALA A N 1
ATOM 1485 C CA . ALA A 1 203 ? 0.789 -43.047 45.452 1.00 41.97 203 ALA A CA 1
ATOM 1486 C C . ALA A 1 203 ? 2.273 -43.228 45.052 1.00 41.97 203 ALA A C 1
ATOM 1488 O O . ALA A 1 203 ? 3.063 -43.712 45.869 1.00 41.97 203 ALA A O 1
ATOM 1489 N N . PRO A 1 204 ? 2.683 -42.816 43.836 1.00 48.88 204 PRO A N 1
ATOM 1490 C CA . PRO A 1 204 ? 4.092 -42.751 43.460 1.00 48.88 204 PRO A CA 1
ATOM 1491 C C . PRO A 1 204 ? 4.835 -41.713 44.308 1.00 48.88 204 PRO A C 1
ATOM 1493 O O . PRO A 1 204 ? 4.294 -40.650 44.615 1.00 48.88 204 PRO A O 1
ATOM 1496 N N . ALA A 1 205 ? 6.093 -42.002 44.649 1.00 53.00 205 ALA A N 1
ATOM 1497 C CA . ALA A 1 205 ? 6.987 -41.023 45.257 1.00 53.00 205 ALA A CA 1
ATOM 1498 C C . ALA A 1 205 ? 7.134 -39.789 44.348 1.00 53.00 205 ALA A C 1
ATOM 1500 O O . ALA A 1 205 ? 7.221 -39.908 43.124 1.00 53.00 205 ALA A O 1
ATOM 1501 N 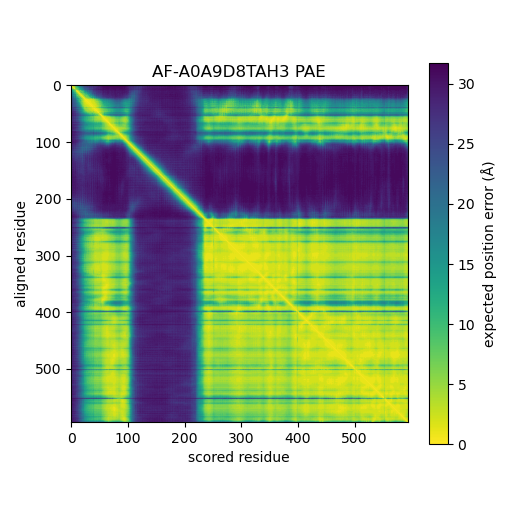N . THR A 1 206 ? 7.153 -38.608 44.963 1.00 40.75 206 THR A N 1
ATOM 1502 C CA . THR A 1 206 ? 7.273 -37.314 44.292 1.00 40.75 206 THR A CA 1
ATOM 1503 C C . THR A 1 206 ? 8.536 -37.251 43.422 1.00 40.75 206 THR A C 1
ATOM 1505 O O . THR A 1 206 ? 9.625 -37.566 43.910 1.00 40.75 206 THR A O 1
ATOM 1508 N N . PRO A 1 207 ? 8.437 -36.821 42.149 1.00 44.00 207 PRO A N 1
ATOM 1509 C CA . PRO A 1 207 ? 9.611 -36.584 41.323 1.00 44.00 207 PRO A CA 1
ATOM 1510 C C . PRO A 1 207 ? 10.439 -35.445 41.921 1.00 44.00 207 PRO A C 1
ATOM 1512 O O . PRO A 1 207 ? 9.896 -34.410 42.311 1.00 44.00 207 PRO A O 1
ATOM 1515 N N . ILE A 1 208 ? 11.758 -35.624 41.967 1.00 50.47 208 ILE A N 1
ATOM 1516 C CA . ILE A 1 208 ? 12.691 -34.532 42.251 1.00 50.47 208 ILE A CA 1
ATOM 1517 C C . ILE A 1 208 ? 12.517 -33.489 41.143 1.00 50.47 208 ILE A C 1
ATOM 1519 O O . ILE A 1 208 ? 12.535 -33.833 39.959 1.00 50.47 208 ILE A O 1
ATOM 1523 N N . ALA A 1 209 ? 12.315 -32.230 41.533 1.00 37.75 209 ALA A N 1
ATOM 1524 C CA . ALA A 1 209 ? 12.134 -31.130 40.598 1.00 37.75 209 ALA A CA 1
ATOM 1525 C C . ALA A 1 209 ? 13.327 -31.057 39.623 1.00 37.75 209 ALA A C 1
ATOM 1527 O O . ALA A 1 209 ? 14.477 -31.118 40.072 1.00 37.75 209 ALA A O 1
ATOM 1528 N N . PRO A 1 210 ? 13.086 -30.928 38.306 1.00 42.06 210 PRO A N 1
ATOM 1529 C CA . PRO A 1 210 ? 14.161 -30.712 37.354 1.00 42.06 210 PRO A CA 1
ATOM 1530 C C . PRO A 1 210 ? 14.886 -29.416 37.718 1.00 42.06 210 PRO A C 1
ATOM 1532 O O . PRO A 1 210 ? 14.263 -28.379 37.952 1.00 42.06 210 PRO A O 1
ATOM 1535 N N . VAL A 1 211 ? 16.215 -29.488 37.787 1.00 47.97 211 VAL A N 1
ATOM 1536 C CA . VAL A 1 211 ? 17.058 -28.303 37.941 1.00 47.97 211 VAL A CA 1
ATOM 1537 C C . VAL A 1 211 ? 16.765 -27.395 36.750 1.00 47.97 211 VAL A C 1
ATOM 1539 O O . VAL A 1 211 ? 16.819 -27.853 35.607 1.00 47.97 211 VAL A O 1
ATOM 1542 N N . SER A 1 212 ? 16.398 -26.139 37.019 1.00 33.53 212 SER A N 1
ATOM 1543 C CA . SER A 1 212 ? 16.126 -25.162 35.966 1.00 33.53 212 SER A CA 1
ATOM 1544 C C . SER A 1 212 ? 17.324 -25.118 35.015 1.00 33.53 212 SER A C 1
ATOM 1546 O O . SER A 1 212 ? 18.441 -24.908 35.497 1.00 33.53 212 SER A O 1
ATOM 1548 N N . PRO A 1 213 ? 17.131 -25.302 33.696 1.00 42.22 213 PRO A N 1
ATOM 1549 C CA . PRO A 1 213 ? 18.204 -25.085 32.747 1.00 42.22 213 PRO A CA 1
ATOM 1550 C C . PRO A 1 213 ? 18.729 -23.665 32.938 1.00 42.22 213 PRO A C 1
ATOM 1552 O O . PRO A 1 213 ? 17.956 -22.712 33.085 1.00 42.22 213 PRO A O 1
ATOM 1555 N N . GLU A 1 214 ? 20.051 -23.543 33.004 1.00 40.34 214 GLU A N 1
ATOM 1556 C CA . GLU A 1 214 ? 20.713 -22.251 33.039 1.00 40.34 214 GLU A CA 1
ATOM 1557 C C . GLU A 1 214 ? 20.263 -21.474 31.798 1.00 40.34 214 GLU A C 1
ATOM 1559 O O . GLU A 1 214 ? 20.279 -22.002 30.682 1.00 40.34 214 GLU A O 1
ATOM 1564 N N . LYS A 1 215 ? 19.765 -20.251 32.019 1.00 35.56 215 LYS A N 1
ATOM 1565 C CA . LYS A 1 215 ? 19.263 -19.367 30.966 1.00 35.56 215 LYS A CA 1
ATOM 1566 C C . LYS A 1 215 ? 20.295 -19.353 29.832 1.00 35.56 215 LYS A C 1
ATOM 1568 O O . LYS A 1 215 ? 21.429 -18.950 30.099 1.00 35.56 215 LYS A O 1
ATOM 1573 N N . PRO A 1 216 ? 19.938 -19.765 28.599 1.00 43.47 216 PRO A N 1
ATOM 1574 C CA . PRO A 1 216 ? 20.841 -19.652 27.468 1.00 43.47 216 PRO A CA 1
ATOM 1575 C C . PRO A 1 216 ? 21.385 -18.230 27.435 1.00 43.47 216 PRO A C 1
ATOM 1577 O O . PRO A 1 216 ? 20.609 -17.270 27.529 1.00 43.47 216 PRO A O 1
ATOM 1580 N N . ALA A 1 217 ? 22.711 -18.092 27.366 1.00 38.44 217 ALA A N 1
ATOM 1581 C CA . ALA A 1 217 ? 23.316 -16.798 27.104 1.00 38.44 217 ALA A CA 1
ATOM 1582 C C . ALA A 1 217 ? 22.585 -16.203 25.897 1.00 38.44 217 ALA A C 1
ATOM 1584 O O . ALA A 1 217 ? 22.368 -16.904 24.904 1.00 38.44 217 ALA A O 1
ATOM 1585 N N . ALA A 1 218 ? 22.123 -14.957 26.040 1.00 34.16 218 ALA A N 1
ATOM 1586 C CA . ALA A 1 218 ? 21.404 -14.276 24.977 1.00 34.16 218 ALA A CA 1
ATOM 1587 C C . ALA A 1 218 ? 22.187 -14.465 23.669 1.00 34.16 218 ALA A C 1
ATOM 1589 O O . ALA A 1 218 ? 23.419 -14.348 23.706 1.00 34.16 218 ALA A O 1
ATOM 1590 N N . PRO A 1 219 ? 21.516 -14.776 22.544 1.00 37.97 219 PRO A N 1
ATOM 1591 C CA . PRO A 1 219 ? 22.175 -14.760 21.253 1.00 37.97 219 PRO A CA 1
ATOM 1592 C C . PRO A 1 219 ? 22.944 -13.451 21.170 1.00 37.97 219 PRO A C 1
ATOM 1594 O O . PRO A 1 219 ? 22.373 -12.381 21.389 1.00 37.97 219 PRO A O 1
ATOM 1597 N N . ILE A 1 220 ? 24.247 -13.539 20.919 1.00 36.62 220 ILE A N 1
ATOM 1598 C CA . ILE A 1 220 ? 25.025 -12.366 20.561 1.00 36.62 220 ILE A CA 1
ATOM 1599 C C . ILE A 1 220 ? 24.499 -12.003 19.176 1.00 36.62 220 ILE A C 1
ATOM 1601 O O . ILE A 1 220 ? 24.998 -12.483 18.163 1.00 36.62 220 ILE A O 1
ATOM 1605 N N . THR A 1 221 ? 23.404 -11.246 19.123 1.00 33.28 221 THR A N 1
ATOM 1606 C CA . THR A 1 221 ? 23.021 -10.532 17.916 1.00 33.28 221 THR A CA 1
ATOM 1607 C C . THR A 1 221 ? 24.263 -9.751 17.518 1.00 33.28 221 THR A C 1
ATOM 1609 O O . THR A 1 221 ? 24.745 -8.968 18.349 1.00 33.28 221 THR A O 1
ATOM 1612 N N . PRO A 1 222 ? 24.819 -9.958 16.309 1.00 40.34 222 PRO A N 1
ATOM 1613 C CA . PRO A 1 222 ? 25.740 -8.982 15.760 1.00 40.34 222 PRO A CA 1
ATOM 1614 C C . PRO A 1 222 ? 25.051 -7.636 15.943 1.00 40.34 222 PRO A C 1
ATOM 1616 O O . PRO A 1 222 ? 23.873 -7.501 15.593 1.00 40.34 222 PRO A O 1
ATOM 1619 N N . ALA A 1 223 ? 25.725 -6.682 16.588 1.00 31.08 223 ALA A N 1
ATOM 1620 C CA . ALA A 1 223 ? 25.215 -5.322 16.618 1.00 31.08 223 ALA A CA 1
ATOM 1621 C C . ALA A 1 223 ? 24.831 -4.970 15.173 1.00 31.08 223 ALA A C 1
ATOM 1623 O O . ALA A 1 223 ? 25.622 -5.302 14.282 1.00 31.08 223 ALA A O 1
ATOM 1624 N N . PRO A 1 224 ? 23.643 -4.386 14.915 1.00 38.22 224 PRO A N 1
ATOM 1625 C CA . PRO A 1 224 ? 23.320 -3.921 13.578 1.00 38.22 224 PRO A CA 1
ATOM 1626 C C . PRO A 1 224 ? 24.508 -3.088 13.126 1.00 38.22 224 PRO A C 1
ATOM 1628 O O . PRO A 1 224 ? 24.881 -2.123 13.804 1.00 38.22 224 PRO A O 1
ATOM 1631 N N . GLU A 1 225 ? 25.175 -3.546 12.068 1.00 36.09 225 GLU A N 1
ATOM 1632 C CA . GLU A 1 225 ? 26.293 -2.816 11.507 1.00 36.09 225 GLU A CA 1
ATOM 1633 C C . GLU A 1 225 ? 25.722 -1.440 11.192 1.00 36.09 225 GLU A C 1
ATOM 1635 O O . GLU A 1 225 ? 24.747 -1.307 10.448 1.00 36.09 225 GLU A O 1
ATOM 1640 N N . LYS A 1 226 ? 26.219 -0.430 11.913 1.00 32.75 226 LYS A N 1
ATOM 1641 C CA . LYS A 1 226 ? 25.759 0.948 11.780 1.00 32.75 226 LYS A CA 1
ATOM 1642 C C . LYS A 1 226 ? 25.722 1.241 10.278 1.00 32.75 226 LYS A C 1
ATOM 1644 O O . LYS A 1 226 ? 26.741 0.950 9.648 1.00 32.75 226 LYS A O 1
ATOM 1649 N N . PRO A 1 227 ? 24.614 1.770 9.715 1.00 42.34 227 PRO A N 1
ATOM 1650 C CA . PRO A 1 227 ? 24.506 1.998 8.281 1.00 42.34 227 PRO A CA 1
ATOM 1651 C C . PRO A 1 227 ? 25.799 2.630 7.794 1.00 42.34 227 PRO A C 1
ATOM 1653 O O . PRO A 1 227 ? 26.199 3.683 8.308 1.00 42.34 227 PRO A O 1
ATOM 1656 N N . VAL A 1 228 ? 26.506 1.922 6.911 1.00 45.59 228 VAL A N 1
ATOM 1657 C CA . VAL A 1 228 ? 27.782 2.396 6.387 1.00 45.59 228 VAL A CA 1
ATOM 1658 C C . VAL A 1 228 ? 27.505 3.781 5.821 1.00 45.59 228 VAL A C 1
ATOM 1660 O O . VAL A 1 228 ? 26.604 3.953 5.000 1.00 45.59 228 VAL A O 1
ATOM 1663 N N . ALA A 1 229 ? 28.217 4.786 6.338 1.00 43.41 229 ALA A N 1
ATOM 1664 C CA . ALA A 1 229 ? 28.086 6.144 5.840 1.00 43.41 229 ALA A CA 1
ATOM 1665 C C . ALA A 1 229 ? 28.270 6.105 4.314 1.00 43.41 229 ALA A C 1
ATOM 1667 O O . ALA A 1 229 ? 29.186 5.413 3.855 1.00 43.41 229 ALA A O 1
ATOM 1668 N N . PRO A 1 230 ? 27.414 6.788 3.531 1.00 52.16 230 PRO A N 1
ATOM 1669 C CA . PRO A 1 230 ? 27.467 6.714 2.079 1.00 52.16 230 PRO A CA 1
ATOM 1670 C C . PRO A 1 230 ? 28.900 6.962 1.607 1.00 52.16 230 PRO A C 1
ATOM 1672 O O . PRO A 1 230 ? 29.555 7.912 2.050 1.00 52.16 230 PRO A O 1
ATOM 1675 N N . ALA A 1 231 ? 29.402 6.054 0.764 1.00 50.34 231 ALA A N 1
ATOM 1676 C CA . ALA A 1 231 ? 30.754 6.127 0.233 1.00 50.34 231 ALA A CA 1
ATOM 1677 C C . ALA A 1 231 ? 31.007 7.529 -0.342 1.00 50.34 231 ALA A C 1
ATOM 1679 O O . ALA A 1 231 ? 30.140 8.122 -0.987 1.00 50.34 231 ALA A O 1
ATOM 1680 N N . LYS A 1 232 ? 32.196 8.081 -0.075 1.00 45.59 232 LYS A N 1
ATOM 1681 C CA . LYS A 1 232 ? 32.579 9.418 -0.541 1.00 45.59 232 LYS A CA 1
ATOM 1682 C C . LYS A 1 232 ? 32.369 9.503 -2.066 1.00 45.59 232 LYS A C 1
ATOM 1684 O O . LYS A 1 232 ? 32.844 8.604 -2.762 1.00 45.59 232 LYS A O 1
ATOM 1689 N N . PRO A 1 233 ? 31.709 10.555 -2.593 1.00 46.50 233 PRO A N 1
ATOM 1690 C CA . PRO A 1 233 ? 31.416 10.664 -4.019 1.00 46.50 233 PRO A CA 1
ATOM 1691 C C . PRO A 1 233 ? 32.691 10.531 -4.853 1.00 46.50 233 PRO A C 1
ATOM 1693 O O . PRO A 1 233 ? 33.651 11.278 -4.648 1.00 46.50 233 PRO A O 1
ATOM 1696 N N . THR A 1 234 ? 32.702 9.592 -5.796 1.00 52.88 234 THR A N 1
ATOM 1697 C CA . THR A 1 234 ? 33.715 9.543 -6.857 1.00 52.88 234 THR A CA 1
ATOM 1698 C C . THR A 1 234 ? 33.129 10.180 -8.117 1.00 52.88 234 THR A C 1
ATOM 1700 O O . THR A 1 234 ? 31.913 10.256 -8.279 1.00 52.88 234 THR A O 1
ATOM 1703 N N . ALA A 1 235 ? 33.971 10.668 -9.032 1.00 59.88 235 ALA A N 1
ATOM 1704 C CA . ALA A 1 235 ? 33.508 11.362 -10.242 1.00 59.88 235 ALA A CA 1
ATOM 1705 C C . ALA A 1 235 ? 32.625 10.495 -11.178 1.00 59.88 235 ALA A C 1
ATOM 1707 O O . ALA A 1 235 ? 31.979 11.034 -12.072 1.00 59.88 235 ALA A O 1
ATOM 1708 N N . ASN A 1 236 ? 32.557 9.176 -10.947 1.00 83.88 236 ASN A N 1
ATOM 1709 C CA . ASN A 1 236 ? 31.850 8.199 -11.781 1.00 83.88 236 ASN A CA 1
ATOM 1710 C C . ASN A 1 236 ? 30.548 7.656 -11.156 1.00 83.88 236 ASN A C 1
ATOM 1712 O O . ASN A 1 236 ? 30.070 6.602 -11.569 1.00 83.88 236 ASN A O 1
ATOM 1716 N N . THR A 1 237 ? 29.960 8.342 -10.173 1.00 91.25 237 THR A N 1
ATOM 1717 C CA . THR A 1 237 ? 28.687 7.939 -9.539 1.00 91.25 237 THR A CA 1
ATOM 1718 C C . THR A 1 237 ? 27.567 8.946 -9.789 1.00 91.25 237 THR A C 1
ATOM 1720 O O . THR A 1 237 ? 27.812 10.152 -9.822 1.00 91.25 237 THR A O 1
ATOM 1723 N N . ILE A 1 238 ? 26.330 8.462 -9.886 1.00 94.31 238 ILE A N 1
ATOM 1724 C CA . ILE A 1 238 ? 25.107 9.259 -9.786 1.00 94.31 238 ILE A CA 1
ATOM 1725 C C . ILE A 1 238 ? 24.691 9.290 -8.315 1.00 94.31 238 ILE A C 1
ATOM 1727 O O . ILE A 1 238 ? 24.456 8.247 -7.706 1.00 94.31 238 ILE A O 1
ATOM 1731 N N . ASN A 1 239 ? 24.606 10.498 -7.757 1.00 95.56 239 ASN A N 1
ATOM 1732 C CA . ASN A 1 239 ? 24.150 10.733 -6.391 1.00 95.56 239 ASN A CA 1
ATOM 1733 C C . ASN A 1 239 ? 22.750 11.337 -6.424 1.00 95.56 239 ASN A C 1
ATOM 1735 O O . ASN A 1 239 ? 22.528 12.309 -7.150 1.00 95.56 239 ASN A O 1
ATOM 1739 N N . TYR A 1 240 ? 21.823 10.790 -5.645 1.00 97.31 240 TYR A N 1
ATOM 1740 C CA . TYR A 1 240 ? 20.445 11.271 -5.615 1.00 97.31 240 TYR A CA 1
ATOM 1741 C C . TYR A 1 240 ? 19.764 11.000 -4.273 1.00 97.31 240 TYR A C 1
ATOM 1743 O O . TYR A 1 240 ? 20.204 10.161 -3.489 1.00 97.31 240 TYR A O 1
ATOM 1751 N N . ASN A 1 241 ? 18.694 11.755 -4.025 1.00 97.19 241 ASN A N 1
ATOM 1752 C CA . ASN A 1 241 ? 17.861 11.655 -2.834 1.00 97.19 241 ASN A CA 1
ATOM 1753 C C . ASN A 1 241 ? 16.607 10.831 -3.148 1.00 97.19 241 ASN A C 1
ATOM 1755 O O . ASN A 1 241 ? 15.791 11.257 -3.970 1.00 97.19 241 ASN A O 1
ATOM 1759 N N . LEU A 1 242 ? 16.429 9.711 -2.455 1.00 97.00 242 LEU A N 1
ATOM 1760 C CA . LEU A 1 242 ? 15.233 8.875 -2.478 1.00 97.00 242 LEU A CA 1
ATOM 1761 C C . LEU A 1 242 ? 14.519 9.011 -1.128 1.00 97.00 242 LEU A C 1
ATOM 1763 O O . LEU A 1 242 ? 14.949 8.414 -0.150 1.00 97.00 242 LEU A O 1
ATOM 1767 N N . TYR A 1 243 ? 13.473 9.837 -1.041 1.00 95.56 243 TYR A N 1
ATOM 1768 C CA . TYR A 1 243 ? 12.737 10.069 0.217 1.00 95.56 243 TYR A CA 1
ATOM 1769 C C . TYR A 1 243 ? 13.664 10.371 1.418 1.00 95.56 243 TYR A C 1
ATOM 1771 O O . TYR A 1 243 ? 13.595 9.744 2.470 1.00 95.56 243 TYR A O 1
ATOM 1779 N N . GLY A 1 244 ? 14.628 11.277 1.240 1.00 95.44 244 GLY A N 1
ATOM 1780 C CA . GLY A 1 244 ? 15.602 11.641 2.278 1.00 95.44 244 GLY A CA 1
ATOM 1781 C C . GLY A 1 244 ? 16.828 10.725 2.352 1.00 95.44 244 GLY A C 1
ATOM 1782 O O . GLY A 1 244 ? 17.845 11.120 2.926 1.00 95.44 244 GLY A O 1
ATOM 1783 N N . LEU A 1 245 ? 16.770 9.524 1.768 1.00 96.19 245 LEU A N 1
ATOM 1784 C CA . LEU A 1 245 ? 17.900 8.605 1.676 1.00 96.19 245 LEU A CA 1
ATOM 1785 C C . LEU A 1 245 ? 18.850 9.026 0.550 1.00 96.19 245 LEU A C 1
ATOM 1787 O O . LEU A 1 245 ? 18.474 9.065 -0.620 1.00 96.19 245 LEU A O 1
ATOM 1791 N N . GLN A 1 246 ? 20.106 9.293 0.901 1.00 96.62 246 GLN A N 1
ATOM 1792 C CA . GLN A 1 246 ? 21.147 9.634 -0.066 1.00 96.62 246 GLN A CA 1
ATOM 1793 C C . GLN A 1 246 ? 21.770 8.362 -0.643 1.00 96.62 246 GLN A C 1
ATOM 1795 O O . GLN A 1 246 ? 22.494 7.652 0.055 1.00 96.62 246 GLN A O 1
ATOM 1800 N N . LEU A 1 247 ? 21.520 8.101 -1.925 1.00 96.19 247 LEU A N 1
ATOM 1801 C CA . LEU A 1 247 ? 22.080 6.968 -2.657 1.00 96.19 247 LEU A CA 1
ATOM 1802 C C . LEU A 1 247 ? 23.197 7.429 -3.595 1.00 96.19 247 LEU A C 1
ATOM 1804 O O . LEU A 1 247 ? 23.116 8.495 -4.207 1.00 96.19 247 LEU A O 1
ATOM 1808 N N . SER A 1 248 ? 24.238 6.603 -3.706 1.00 95.81 248 SER A N 1
ATOM 1809 C CA . SER A 1 248 ? 25.363 6.785 -4.624 1.00 95.81 248 SER A CA 1
ATOM 1810 C C . SER A 1 248 ? 25.549 5.504 -5.421 1.00 95.81 248 SER A C 1
ATOM 1812 O O . SER A 1 248 ? 25.864 4.457 -4.855 1.00 95.81 248 SER A O 1
ATOM 1814 N N . VAL A 1 249 ? 25.305 5.574 -6.726 1.00 95.56 249 VAL A N 1
ATOM 1815 C CA . VAL A 1 249 ? 25.305 4.405 -7.613 1.00 95.56 249 VAL A CA 1
ATOM 1816 C C . VAL A 1 249 ? 26.277 4.660 -8.767 1.00 95.56 249 VAL A C 1
ATOM 1818 O O . VAL A 1 249 ? 26.265 5.763 -9.319 1.00 95.56 249 VAL A O 1
ATOM 1821 N N . PRO A 1 250 ? 27.133 3.697 -9.158 1.00 93.00 250 PRO A N 1
ATOM 1822 C CA . PRO A 1 250 ? 28.017 3.843 -10.314 1.00 93.00 250 PRO A CA 1
ATOM 1823 C C . PRO A 1 250 ? 27.257 4.264 -11.576 1.00 93.00 250 PRO A C 1
ATOM 1825 O O . PRO A 1 250 ? 26.098 3.901 -11.759 1.00 93.00 250 PRO A O 1
ATOM 1828 N N . LYS A 1 251 ? 27.883 5.049 -12.452 1.00 85.50 251 LYS A N 1
ATOM 1829 C CA . LYS A 1 251 ? 27.291 5.454 -13.731 1.00 85.50 251 LYS A CA 1
ATOM 1830 C C . LYS A 1 251 ? 27.514 4.357 -14.789 1.00 85.50 251 LYS A C 1
ATOM 1832 O O . LYS A 1 251 ? 28.636 3.858 -14.869 1.00 85.50 251 LYS A O 1
ATOM 1837 N N . PRO A 1 252 ? 26.518 4.022 -15.633 1.00 64.62 252 PRO A N 1
ATOM 1838 C CA . PRO A 1 252 ? 26.707 3.058 -16.712 1.00 64.62 252 PRO A CA 1
ATOM 1839 C C . PRO A 1 252 ? 27.592 3.664 -17.814 1.00 64.62 252 PRO A C 1
ATOM 1841 O O . PRO A 1 252 ? 27.557 4.878 -18.044 1.00 64.62 252 PRO A O 1
ATOM 1844 N N . ALA A 1 253 ? 28.363 2.824 -18.512 1.00 80.75 253 ALA A N 1
ATOM 1845 C CA . ALA A 1 253 ? 29.218 3.234 -19.637 1.00 80.75 253 ALA A CA 1
ATOM 1846 C C . ALA A 1 253 ? 28.431 3.555 -20.928 1.00 80.75 253 ALA A C 1
ATOM 1848 O O . ALA A 1 253 ? 28.964 4.200 -21.828 1.00 80.75 253 ALA A O 1
ATOM 1849 N N . VAL A 1 254 ? 27.164 3.140 -20.993 1.00 88.00 254 VAL A N 1
ATOM 1850 C CA . VAL A 1 254 ? 26.245 3.354 -22.121 1.00 88.00 254 VAL A CA 1
ATOM 1851 C C . VAL A 1 254 ? 25.622 4.748 -22.062 1.00 88.00 254 VAL A C 1
ATOM 1853 O O . VAL A 1 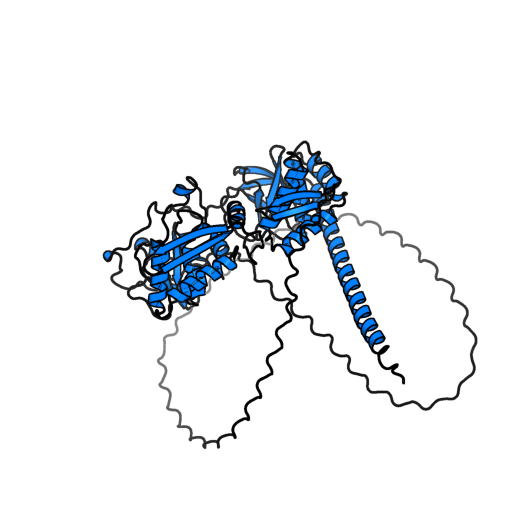254 ? 25.297 5.262 -20.983 1.00 88.00 254 VAL A O 1
ATOM 1856 N N . ALA A 1 255 ? 25.454 5.373 -23.228 1.00 90.31 255 ALA A N 1
ATOM 1857 C CA . ALA A 1 255 ? 24.791 6.667 -23.367 1.00 90.31 255 ALA A CA 1
ATOM 1858 C C . ALA A 1 255 ? 23.284 6.486 -23.635 1.00 90.31 255 ALA A C 1
ATOM 1860 O O . ALA A 1 255 ? 22.918 5.594 -24.389 1.00 90.31 255 ALA A O 1
ATOM 1861 N N . PRO A 1 256 ? 22.394 7.333 -23.084 1.00 92.50 256 PRO A N 1
ATOM 1862 C CA . PRO A 1 256 ? 20.940 7.193 -23.223 1.00 92.50 256 PRO A CA 1
ATOM 1863 C C . PRO A 1 256 ? 20.414 7.671 -24.592 1.00 92.50 256 PRO A C 1
ATOM 1865 O O . PRO A 1 256 ? 19.614 8.606 -24.680 1.00 92.50 256 PRO A O 1
ATOM 1868 N N . ASN A 1 257 ? 20.871 7.046 -25.675 1.00 89.44 257 ASN A N 1
ATOM 1869 C CA . ASN A 1 257 ? 20.635 7.477 -27.056 1.00 89.44 257 ASN A CA 1
ATOM 1870 C C . ASN A 1 257 ? 19.446 6.758 -27.721 1.00 89.44 257 ASN A C 1
ATOM 1872 O O . ASN A 1 257 ? 19.546 6.318 -28.862 1.00 89.44 257 ASN A O 1
ATOM 1876 N N . LEU A 1 258 ? 18.314 6.642 -27.023 1.00 92.25 258 LEU A N 1
ATOM 1877 C CA . LEU A 1 258 ? 17.099 6.038 -27.577 1.00 92.25 258 LEU A CA 1
ATOM 1878 C C . LEU A 1 258 ? 16.149 7.117 -28.114 1.00 92.25 258 LEU A C 1
ATOM 1880 O O . LEU A 1 258 ? 15.534 7.844 -27.339 1.00 92.25 258 LEU A O 1
ATOM 1884 N N . THR A 1 259 ? 16.041 7.260 -29.432 1.00 84.50 259 THR A N 1
ATOM 1885 C CA . THR A 1 259 ? 15.270 8.349 -30.057 1.00 84.50 259 THR A CA 1
ATOM 1886 C C . THR A 1 259 ? 13.771 8.094 -30.122 1.00 84.50 259 THR A C 1
ATOM 1888 O O . THR A 1 259 ? 12.992 9.043 -30.216 1.00 84.50 259 THR A O 1
ATOM 1891 N N . SER A 1 260 ? 13.353 6.832 -30.066 1.00 88.94 260 SER A N 1
ATOM 1892 C CA . SER A 1 260 ? 11.956 6.441 -30.186 1.00 88.94 260 SER A CA 1
ATOM 1893 C C . SER A 1 260 ? 11.651 5.168 -29.392 1.00 88.94 260 SER A C 1
ATOM 1895 O O . SER A 1 260 ? 12.553 4.435 -28.996 1.00 88.94 260 SER A O 1
ATOM 1897 N N . GLY A 1 261 ? 10.371 4.895 -29.148 1.00 83.06 261 GLY A N 1
ATOM 1898 C CA . GLY A 1 261 ? 9.897 3.625 -28.594 1.00 83.06 261 GLY A CA 1
ATOM 1899 C C . GLY A 1 261 ? 9.710 2.540 -29.655 1.00 83.06 261 GLY A C 1
ATOM 1900 O O . GLY A 1 261 ? 9.060 1.529 -29.378 1.00 83.06 261 GLY A O 1
ATOM 1901 N N . ALA A 1 262 ? 10.225 2.738 -30.875 1.00 86.81 262 ALA A N 1
ATOM 1902 C CA . ALA A 1 262 ? 10.160 1.736 -31.925 1.00 86.81 262 ALA A CA 1
ATOM 1903 C C . ALA A 1 262 ? 10.919 0.478 -31.490 1.00 86.81 262 ALA A C 1
ATOM 1905 O O . ALA A 1 262 ? 12.082 0.544 -31.094 1.00 86.81 262 ALA A O 1
ATOM 1906 N N . GLN A 1 263 ? 10.272 -0.681 -31.613 1.00 80.44 263 GLN A N 1
ATOM 1907 C CA . GLN A 1 263 ? 10.788 -1.965 -31.133 1.00 80.44 263 GLN A CA 1
ATOM 1908 C C . GLN A 1 263 ? 12.250 -2.205 -31.524 1.00 80.44 263 GLN A C 1
ATOM 1910 O O . GLN A 1 263 ? 13.066 -2.510 -30.666 1.00 80.44 263 GLN A O 1
ATOM 1915 N N . LYS A 1 264 ? 12.606 -2.028 -32.803 1.00 86.88 264 LYS A N 1
ATOM 1916 C CA . LYS A 1 264 ? 13.976 -2.270 -33.280 1.00 86.88 264 LYS A CA 1
ATOM 1917 C C . LYS A 1 264 ? 15.014 -1.419 -32.538 1.00 86.88 264 LYS A C 1
ATOM 1919 O O . LYS A 1 264 ? 16.103 -1.908 -32.257 1.00 86.88 264 LYS A O 1
ATOM 1924 N N . GLU A 1 265 ? 14.682 -0.168 -32.223 1.00 89.88 265 GLU A N 1
ATOM 1925 C CA . GLU A 1 265 ? 15.562 0.720 -31.457 1.00 89.88 265 GLU A CA 1
ATOM 1926 C C . GLU A 1 265 ? 15.624 0.297 -29.990 1.00 89.88 265 GLU A C 1
ATOM 1928 O O . GLU A 1 265 ? 16.709 0.226 -29.423 1.00 89.88 265 GLU A O 1
ATOM 1933 N N . VAL A 1 266 ? 14.480 -0.057 -29.400 1.00 90.94 266 VAL A N 1
ATOM 1934 C CA . VAL A 1 266 ? 14.395 -0.552 -28.019 1.00 90.94 266 VAL A CA 1
ATOM 1935 C C . VAL A 1 266 ? 15.228 -1.821 -27.833 1.00 90.94 266 VAL A C 1
ATOM 1937 O O . VAL A 1 266 ? 16.005 -1.900 -26.887 1.00 90.94 266 VAL A O 1
ATOM 1940 N N . VAL A 1 267 ? 15.108 -2.791 -28.742 1.00 89.56 267 VAL A N 1
ATOM 1941 C CA . VAL A 1 267 ? 15.852 -4.060 -28.700 1.00 89.56 267 VAL A CA 1
ATOM 1942 C C . VAL A 1 267 ? 17.350 -3.814 -28.855 1.00 89.56 267 VAL A C 1
ATOM 1944 O O . VAL A 1 267 ? 18.135 -4.316 -28.055 1.00 89.56 267 VAL A O 1
ATOM 1947 N N . ALA A 1 268 ? 17.756 -3.003 -29.836 1.00 90.44 268 ALA A N 1
ATOM 1948 C CA . ALA A 1 268 ? 19.165 -2.669 -30.035 1.00 90.44 268 ALA A CA 1
ATOM 1949 C C . ALA A 1 268 ? 19.763 -1.975 -28.802 1.00 90.44 268 ALA A C 1
ATOM 1951 O O . ALA A 1 268 ? 20.847 -2.333 -28.346 1.00 90.44 268 ALA A O 1
ATOM 1952 N N . PHE A 1 269 ? 19.027 -1.027 -28.229 1.00 93.56 269 PHE A N 1
ATOM 1953 C CA . PHE A 1 269 ? 19.455 -0.305 -27.041 1.00 93.56 269 PHE A CA 1
ATOM 1954 C C . PHE A 1 269 ? 19.533 -1.203 -25.802 1.00 93.56 269 PHE A C 1
ATOM 1956 O O . PHE A 1 269 ? 20.467 -1.102 -25.010 1.00 93.56 269 PHE A O 1
ATOM 1963 N N . TRP A 1 270 ? 18.583 -2.125 -25.642 1.00 93.12 270 TRP A N 1
ATOM 1964 C CA . TRP A 1 270 ? 18.609 -3.104 -24.559 1.00 93.12 270 TRP A CA 1
ATOM 1965 C C . TRP A 1 270 ? 19.845 -4.014 -24.648 1.00 93.12 270 TRP A C 1
ATOM 1967 O O . TRP A 1 270 ? 20.502 -4.252 -23.633 1.00 93.12 270 TRP A O 1
ATOM 1977 N N . LYS A 1 271 ? 20.221 -4.455 -25.859 1.00 91.06 271 LYS A N 1
ATOM 1978 C CA . LYS A 1 271 ? 21.449 -5.236 -26.100 1.00 91.06 271 LYS A CA 1
ATOM 1979 C C . LYS A 1 271 ? 22.711 -4.445 -25.749 1.00 91.06 271 LYS A C 1
ATOM 1981 O O . LYS A 1 271 ? 23.588 -4.978 -25.079 1.00 91.06 271 LYS A O 1
ATOM 1986 N N . GLU A 1 272 ? 22.764 -3.157 -26.092 1.00 92.81 272 GLU A N 1
ATOM 1987 C CA . GLU A 1 272 ? 23.876 -2.275 -25.704 1.00 92.81 272 GLU A CA 1
ATOM 1988 C C . GLU A 1 272 ? 24.026 -2.181 -24.172 1.00 92.81 272 GLU A C 1
ATOM 1990 O O . GLU A 1 272 ? 25.137 -2.246 -23.644 1.00 92.81 272 GLU A O 1
ATOM 1995 N N . ILE A 1 273 ? 22.912 -2.089 -23.433 1.00 92.69 273 ILE A N 1
ATOM 1996 C CA . ILE A 1 273 ? 22.935 -2.111 -21.961 1.00 92.69 273 ILE A CA 1
ATOM 1997 C C . ILE A 1 273 ? 23.436 -3.464 -21.445 1.00 92.69 273 ILE A C 1
ATOM 1999 O O . ILE A 1 273 ? 24.267 -3.484 -20.534 1.00 92.69 273 ILE A O 1
ATOM 2003 N N . LYS A 1 274 ? 22.973 -4.579 -22.021 1.00 90.31 274 LYS A N 1
ATOM 2004 C CA . LYS A 1 274 ? 23.398 -5.932 -21.634 1.00 90.31 274 LYS A CA 1
ATOM 2005 C C . LYS A 1 274 ? 24.901 -6.147 -21.805 1.00 90.31 274 LYS A C 1
ATOM 2007 O O . LYS A 1 274 ? 25.532 -6.736 -20.932 1.00 90.31 274 LYS A O 1
ATOM 2012 N N . GLU A 1 275 ? 25.469 -5.660 -22.904 1.00 88.94 275 GLU A N 1
ATOM 2013 C CA . GLU A 1 275 ? 26.909 -5.743 -23.184 1.00 88.94 275 GLU A CA 1
ATOM 2014 C C . GLU A 1 275 ? 27.749 -4.844 -22.259 1.00 88.94 275 GLU A C 1
ATOM 2016 O O . GLU A 1 275 ? 28.967 -5.008 -22.152 1.00 88.94 275 GLU A O 1
ATOM 2021 N N . SER A 1 276 ? 27.111 -3.904 -21.557 1.00 85.69 276 SER A N 1
ATOM 2022 C CA . SER A 1 276 ? 27.772 -3.016 -20.608 1.00 85.69 276 SER A CA 1
ATOM 2023 C C . SER A 1 276 ? 27.914 -3.628 -19.211 1.00 85.69 276 SER A C 1
ATOM 2025 O O . SER A 1 276 ? 27.077 -4.403 -18.748 1.00 85.69 276 SER A O 1
ATOM 2027 N N . ASP A 1 277 ? 28.971 -3.244 -18.486 1.00 83.19 277 ASP A N 1
ATOM 2028 C CA . ASP A 1 277 ? 29.165 -3.697 -17.105 1.00 83.19 277 ASP A CA 1
ATOM 2029 C C . ASP A 1 277 ? 28.198 -2.989 -16.141 1.00 83.19 277 ASP A C 1
ATOM 2031 O O . ASP A 1 277 ? 28.458 -1.898 -15.626 1.00 83.19 277 ASP A O 1
ATOM 2035 N N . THR A 1 278 ? 27.061 -3.638 -15.893 1.00 89.19 278 THR A N 1
ATOM 2036 C CA . THR A 1 278 ? 26.021 -3.194 -14.954 1.00 89.19 278 THR A CA 1
ATOM 2037 C C . THR A 1 278 ? 26.104 -3.885 -13.591 1.00 89.19 278 THR A C 1
ATOM 2039 O O . THR A 1 278 ? 25.324 -3.563 -12.691 1.00 89.19 278 THR A O 1
ATOM 2042 N N . LYS A 1 279 ? 27.066 -4.795 -13.374 1.00 88.12 279 LYS A N 1
ATOM 2043 C CA . LYS A 1 279 ? 27.134 -5.622 -12.153 1.00 88.12 279 LYS A CA 1
ATOM 2044 C C . LYS A 1 279 ? 27.257 -4.776 -10.892 1.00 88.12 279 LYS A C 1
ATOM 2046 O O . LYS A 1 279 ? 26.557 -5.012 -9.908 1.00 88.12 279 LYS A O 1
ATOM 2051 N N . ALA A 1 280 ? 28.111 -3.754 -10.935 1.00 90.50 280 ALA A N 1
ATOM 2052 C CA . ALA A 1 280 ? 28.298 -2.839 -9.814 1.00 90.50 280 ALA A CA 1
ATOM 2053 C C . ALA A 1 280 ? 27.026 -2.026 -9.506 1.00 90.50 280 ALA A C 1
ATOM 2055 O O . ALA A 1 280 ? 26.726 -1.790 -8.340 1.00 90.50 280 ALA A O 1
ATOM 2056 N N . ILE A 1 281 ? 26.256 -1.653 -10.534 1.00 94.19 281 ILE A N 1
ATOM 2057 C CA . ILE A 1 281 ? 24.991 -0.912 -10.404 1.00 94.19 281 ILE A CA 1
ATOM 2058 C C . ILE A 1 281 ? 23.943 -1.794 -9.721 1.00 94.19 281 ILE A C 1
ATOM 2060 O O . ILE A 1 281 ? 23.373 -1.410 -8.700 1.00 94.19 281 ILE A O 1
ATOM 2064 N N . VAL A 1 282 ? 23.739 -3.007 -10.242 1.00 93.81 282 VAL A N 1
ATOM 2065 C CA . VAL A 1 282 ? 22.794 -3.989 -9.687 1.00 93.81 282 VAL A CA 1
ATOM 2066 C C . VAL A 1 282 ? 23.153 -4.322 -8.241 1.00 93.81 282 VAL A C 1
ATOM 2068 O O . VAL A 1 282 ? 22.273 -4.361 -7.380 1.00 93.81 282 VAL A O 1
ATOM 2071 N N . LYS A 1 283 ? 24.447 -4.504 -7.947 1.00 92.94 283 LYS A N 1
ATOM 2072 C CA . LYS A 1 283 ? 24.923 -4.725 -6.581 1.00 92.94 283 LYS A CA 1
ATOM 2073 C C . LYS A 1 283 ? 24.581 -3.548 -5.666 1.00 92.94 283 LYS A C 1
ATOM 2075 O O . LYS A 1 283 ? 24.071 -3.788 -4.579 1.00 92.94 283 LYS A O 1
ATOM 2080 N N . SER A 1 284 ? 24.795 -2.300 -6.094 1.00 96.12 284 SER A N 1
ATOM 2081 C CA . SER A 1 284 ? 24.440 -1.120 -5.290 1.00 96.12 284 SER A CA 1
ATOM 2082 C C . SER A 1 284 ? 22.956 -1.089 -4.921 1.00 96.12 284 SER A C 1
ATOM 2084 O O . SER A 1 284 ? 22.629 -0.778 -3.778 1.00 96.12 284 SER A O 1
ATOM 2086 N N . PHE A 1 285 ? 22.060 -1.447 -5.844 1.00 97.56 285 PHE A N 1
ATOM 2087 C CA . PHE A 1 285 ? 20.626 -1.506 -5.549 1.00 97.56 285 PHE A CA 1
ATOM 2088 C C . PHE A 1 285 ? 20.250 -2.663 -4.626 1.00 97.56 285 PHE A C 1
ATOM 2090 O O . PHE A 1 285 ? 19.473 -2.458 -3.697 1.00 97.56 285 PHE A O 1
ATOM 2097 N N . LYS A 1 286 ? 20.825 -3.856 -4.825 1.00 95.00 286 LYS A N 1
ATOM 2098 C CA . LYS A 1 286 ? 20.609 -4.999 -3.920 1.00 95.00 286 LYS A CA 1
ATOM 2099 C C . LYS A 1 286 ? 21.117 -4.701 -2.508 1.00 95.00 286 LYS A C 1
ATOM 2101 O O . LYS A 1 286 ? 20.401 -4.942 -1.540 1.00 95.00 286 LYS A O 1
ATOM 2106 N N . ASP A 1 287 ? 22.312 -4.125 -2.392 1.00 95.25 287 ASP A N 1
ATOM 2107 C CA . ASP A 1 287 ? 22.876 -3.702 -1.110 1.00 95.25 287 ASP A CA 1
ATOM 2108 C C . ASP A 1 287 ? 21.983 -2.638 -0.452 1.00 95.25 287 ASP A C 1
ATOM 2110 O O . ASP A 1 287 ? 21.702 -2.733 0.738 1.00 95.25 287 ASP A O 1
ATOM 2114 N N . ALA A 1 288 ? 21.494 -1.645 -1.206 1.00 95.44 288 ALA A N 1
ATOM 2115 C CA . ALA A 1 288 ? 20.584 -0.627 -0.679 1.00 95.44 288 ALA A CA 1
ATOM 2116 C C . ALA A 1 288 ? 19.257 -1.233 -0.196 1.00 95.44 288 ALA A C 1
ATOM 2118 O O . ALA A 1 288 ? 18.800 -0.898 0.898 1.00 95.44 288 ALA A O 1
ATOM 2119 N N . ALA A 1 289 ? 18.672 -2.157 -0.963 1.00 94.81 289 ALA A N 1
ATOM 2120 C CA . ALA A 1 289 ? 17.445 -2.849 -0.585 1.00 94.81 289 ALA A CA 1
ATOM 2121 C C . ALA A 1 289 ? 17.600 -3.605 0.741 1.00 94.81 289 ALA A C 1
ATOM 2123 O O . ALA A 1 289 ? 16.740 -3.499 1.612 1.00 94.81 289 ALA A O 1
ATOM 2124 N N . VAL A 1 290 ? 18.729 -4.288 0.943 1.00 93.38 290 VAL A N 1
ATOM 2125 C CA . VAL A 1 290 ? 19.027 -4.995 2.198 1.00 93.38 290 VAL A CA 1
ATOM 2126 C C . VAL A 1 290 ? 19.324 -4.019 3.339 1.00 93.38 290 VAL A C 1
ATOM 2128 O O . VAL A 1 290 ? 18.699 -4.094 4.397 1.00 93.38 290 VAL A O 1
ATOM 2131 N N . ASN A 1 291 ? 20.247 -3.079 3.129 1.00 93.44 291 ASN A N 1
ATOM 2132 C CA . ASN A 1 291 ? 20.748 -2.183 4.176 1.00 93.44 291 ASN A CA 1
ATOM 2133 C C . ASN A 1 291 ? 19.673 -1.232 4.706 1.00 93.44 291 ASN A C 1
ATOM 2135 O O . ASN A 1 291 ? 19.691 -0.885 5.886 1.00 93.44 291 ASN A O 1
ATOM 2139 N N . TYR A 1 292 ? 18.739 -0.823 3.844 1.00 94.06 292 TYR A N 1
ATOM 2140 C CA . TYR A 1 292 ? 17.666 0.108 4.192 1.00 94.06 292 TYR A CA 1
ATOM 2141 C C . TYR A 1 292 ? 16.281 -0.543 4.226 1.00 94.06 292 TYR A C 1
ATOM 2143 O O . TYR A 1 292 ? 15.284 0.160 4.396 1.00 94.06 292 TYR A O 1
ATOM 2151 N N . ARG A 1 293 ? 16.212 -1.877 4.093 1.00 93.94 293 ARG A N 1
ATOM 2152 C CA . ARG A 1 293 ? 14.965 -2.661 4.079 1.00 93.94 293 ARG A CA 1
ATOM 2153 C C . ARG A 1 293 ? 13.955 -2.126 3.062 1.00 93.94 293 ARG A C 1
ATOM 2155 O O . ARG A 1 293 ? 12.778 -1.953 3.363 1.00 93.94 293 ARG A O 1
ATOM 2162 N N . LEU A 1 294 ? 14.427 -1.807 1.859 1.00 94.12 294 LEU A N 1
ATOM 2163 C CA . LEU A 1 294 ? 13.558 -1.319 0.794 1.00 94.12 294 LEU A CA 1
ATOM 2164 C C . LEU A 1 294 ? 12.756 -2.502 0.239 1.00 94.12 294 LEU A C 1
ATOM 2166 O O . LEU A 1 294 ? 13.291 -3.326 -0.498 1.00 94.12 294 LEU A O 1
ATOM 2170 N N . GLY A 1 295 ? 11.468 -2.573 0.577 1.00 93.56 295 GLY A N 1
ATOM 2171 C CA . GLY A 1 295 ? 10.510 -3.427 -0.129 1.00 93.56 295 GLY A CA 1
ATOM 2172 C C . GLY A 1 295 ? 10.479 -3.154 -1.639 1.00 93.56 295 GLY A C 1
ATOM 2173 O O . GLY A 1 295 ? 10.969 -2.122 -2.111 1.00 93.56 295 GLY A O 1
ATOM 2174 N N . ASP A 1 296 ? 9.890 -4.076 -2.393 1.00 96.25 296 ASP A N 1
ATOM 2175 C CA . ASP A 1 296 ? 10.007 -4.152 -3.854 1.00 96.25 296 ASP A CA 1
ATOM 2176 C C . ASP A 1 296 ? 9.601 -2.851 -4.561 1.00 96.25 296 ASP A C 1
ATOM 2178 O O . ASP A 1 296 ? 10.311 -2.385 -5.453 1.00 96.25 296 ASP A O 1
ATOM 2182 N N . TRP A 1 297 ? 8.513 -2.208 -4.118 1.00 96.50 297 TRP A N 1
ATOM 2183 C CA . TRP A 1 297 ? 8.075 -0.921 -4.669 1.00 96.50 297 TRP A CA 1
ATOM 2184 C C . TRP A 1 297 ? 9.101 0.201 -4.462 1.00 96.50 297 TRP A C 1
ATOM 2186 O O . TRP A 1 297 ? 9.434 0.926 -5.395 1.00 96.50 297 TRP A O 1
ATOM 2196 N N . CYS A 1 298 ? 9.668 0.327 -3.260 1.00 97.00 298 CYS A N 1
ATOM 2197 C CA . CYS A 1 298 ? 10.677 1.351 -2.974 1.00 97.00 298 CYS A CA 1
ATOM 2198 C C . CYS A 1 298 ? 11.992 1.060 -3.720 1.00 97.00 298 CYS A C 1
ATOM 2200 O O . CYS A 1 298 ? 12.669 1.979 -4.183 1.00 97.00 298 CYS A O 1
ATOM 2202 N N . SER A 1 299 ? 12.318 -0.222 -3.910 1.00 97.44 299 SER A N 1
ATOM 2203 C CA . SER A 1 299 ? 13.440 -0.655 -4.750 1.00 97.44 299 SER A CA 1
ATOM 2204 C C . SER A 1 299 ? 13.234 -0.267 -6.220 1.00 97.44 299 SER A C 1
ATOM 2206 O O . SER A 1 299 ? 14.148 0.289 -6.830 1.00 97.44 299 SER A O 1
ATOM 2208 N N . LEU A 1 300 ? 12.027 -0.462 -6.770 1.00 98.06 300 LEU A N 1
ATOM 2209 C CA . LEU A 1 300 ? 11.657 0.033 -8.104 1.00 98.06 300 LEU A CA 1
ATOM 2210 C C . LEU A 1 300 ? 11.818 1.555 -8.195 1.00 98.06 300 LEU A C 1
ATOM 2212 O O . LEU A 1 300 ? 12.415 2.045 -9.151 1.00 98.06 300 LEU A O 1
ATOM 2216 N N . LYS A 1 301 ? 11.355 2.300 -7.186 1.00 98.06 301 LYS A N 1
ATOM 2217 C CA . LYS A 1 301 ? 11.473 3.767 -7.130 1.00 98.06 301 LYS A CA 1
ATOM 2218 C C . LYS A 1 301 ? 12.921 4.247 -7.081 1.00 98.06 301 LYS A C 1
ATOM 2220 O O . LYS A 1 301 ? 13.266 5.233 -7.733 1.00 98.06 301 LYS A O 1
ATOM 2225 N N . ALA A 1 302 ? 13.793 3.530 -6.372 1.00 98.44 302 ALA A N 1
ATOM 2226 C CA . ALA A 1 302 ? 15.230 3.796 -6.370 1.00 98.44 302 ALA A CA 1
ATOM 2227 C C . ALA A 1 302 ? 15.828 3.666 -7.780 1.00 98.44 302 ALA A C 1
ATOM 2229 O O . ALA A 1 302 ? 16.530 4.563 -8.254 1.00 98.44 302 ALA A O 1
ATOM 2230 N N . VAL A 1 303 ? 15.524 2.557 -8.460 1.00 98.50 303 VAL A N 1
ATOM 2231 C CA . VAL A 1 303 ? 16.020 2.264 -9.811 1.00 98.50 303 VAL A CA 1
ATOM 2232 C C . VAL A 1 303 ? 15.466 3.256 -10.833 1.00 98.50 303 VAL A C 1
ATOM 2234 O O . VAL A 1 303 ? 16.235 3.804 -11.623 1.00 98.50 303 VAL A O 1
ATOM 2237 N N . GLU A 1 304 ? 14.164 3.535 -10.786 1.00 98.00 304 GLU A N 1
ATOM 2238 C CA . GLU A 1 304 ? 13.495 4.513 -11.646 1.00 98.00 304 GLU A CA 1
ATOM 2239 C C . GLU A 1 304 ? 14.157 5.886 -11.517 1.00 98.00 304 GLU A C 1
ATOM 2241 O O . GLU A 1 304 ? 14.587 6.466 -12.518 1.00 98.00 304 GLU A O 1
ATOM 2246 N N . LYS A 1 305 ? 14.349 6.368 -10.283 1.00 98.06 305 LYS A N 1
ATOM 2247 C CA . LYS A 1 305 ? 14.945 7.684 -10.050 1.00 98.06 305 LYS A CA 1
ATOM 2248 C C . LYS A 1 305 ? 16.366 7.790 -10.592 1.00 98.06 305 LYS A C 1
ATOM 2250 O O . LYS A 1 305 ? 16.750 8.809 -11.169 1.00 98.06 305 LYS A O 1
ATOM 2255 N N . TYR A 1 306 ? 17.155 6.739 -10.409 1.00 98.00 306 TYR A N 1
ATOM 2256 C CA . TYR A 1 306 ? 18.493 6.650 -10.978 1.00 98.00 306 TYR A CA 1
ATOM 2257 C C . TYR A 1 306 ? 18.466 6.689 -12.512 1.00 98.00 306 TYR A C 1
ATOM 2259 O O . TYR A 1 306 ? 19.222 7.456 -13.117 1.00 98.00 306 TYR A O 1
ATOM 2267 N N . ALA A 1 307 ? 17.588 5.898 -13.134 1.00 97.75 307 ALA A N 1
ATOM 2268 C CA . ALA A 1 307 ? 17.473 5.802 -14.583 1.00 97.75 307 ALA A CA 1
ATOM 2269 C C . ALA A 1 307 ? 17.033 7.134 -15.210 1.00 97.75 307 ALA A C 1
ATOM 2271 O O . ALA A 1 307 ? 17.599 7.545 -16.222 1.00 97.75 307 ALA A O 1
ATOM 2272 N N . GLU A 1 308 ? 16.106 7.860 -14.580 1.00 97.38 308 GLU A N 1
ATOM 2273 C CA . GLU A 1 308 ? 15.687 9.207 -14.997 1.00 97.38 308 GLU A CA 1
ATOM 2274 C C . GLU A 1 308 ? 16.854 10.205 -15.019 1.00 97.38 308 GLU A C 1
ATOM 2276 O O . GLU A 1 308 ? 17.044 10.944 -15.992 1.00 97.38 308 GLU A O 1
ATOM 2281 N N . ILE A 1 309 ? 17.660 10.221 -13.951 1.00 96.94 309 ILE A N 1
ATOM 2282 C CA . ILE A 1 309 ? 18.810 11.126 -13.827 1.00 96.94 309 ILE A CA 1
ATOM 2283 C C . ILE A 1 309 ? 19.880 10.771 -14.859 1.00 96.94 309 ILE A C 1
ATOM 2285 O O . ILE A 1 309 ? 20.443 11.662 -15.504 1.00 96.94 309 ILE A O 1
ATOM 2289 N N . TRP A 1 310 ? 20.155 9.477 -15.039 1.00 95.38 310 TRP A N 1
ATOM 2290 C CA . TRP A 1 310 ? 21.079 8.998 -16.064 1.00 95.38 310 TRP A CA 1
ATOM 2291 C C . TRP A 1 310 ? 20.620 9.393 -17.472 1.00 95.38 310 TRP A C 1
ATOM 2293 O O . TRP A 1 310 ? 21.437 9.866 -18.267 1.00 95.38 310 TRP A O 1
ATOM 2303 N N . ALA A 1 311 ? 19.323 9.255 -17.755 1.00 96.00 311 ALA A N 1
ATOM 2304 C CA . ALA A 1 311 ? 18.749 9.465 -19.076 1.00 96.00 311 ALA A CA 1
ATOM 2305 C C . ALA A 1 311 ? 18.607 10.939 -19.483 1.00 96.00 311 ALA A C 1
ATOM 2307 O O . ALA A 1 311 ? 18.361 11.223 -20.655 1.00 96.00 311 ALA A O 1
ATOM 2308 N N . LYS A 1 312 ? 18.764 11.887 -18.546 1.00 93.50 312 LYS A N 1
ATOM 2309 C CA . LYS A 1 312 ? 18.738 13.342 -18.805 1.00 93.50 312 LYS A CA 1
ATOM 2310 C C . LYS A 1 312 ? 17.511 13.799 -19.613 1.00 93.50 312 LYS A C 1
ATOM 2312 O O . LYS A 1 312 ? 17.632 14.607 -20.531 1.00 93.50 312 LYS A O 1
ATOM 2317 N N . GLY A 1 313 ? 16.336 13.274 -19.269 1.00 93.25 313 GLY A N 1
ATOM 2318 C CA . GLY A 1 313 ? 15.065 13.603 -19.926 1.00 93.25 313 GLY A CA 1
ATOM 2319 C C . GLY A 1 313 ? 14.652 12.657 -21.058 1.00 93.25 313 GLY A C 1
ATOM 2320 O O . GLY A 1 313 ? 13.537 12.780 -21.558 1.00 93.25 313 GLY A O 1
ATOM 2321 N N . ASN A 1 314 ? 15.484 11.681 -21.439 1.00 96.12 314 ASN A N 1
ATOM 2322 C CA . ASN A 1 314 ? 15.068 10.620 -22.354 1.00 96.12 314 ASN A CA 1
ATOM 2323 C C . ASN A 1 314 ? 14.218 9.564 -21.622 1.00 96.12 314 ASN A C 1
ATOM 2325 O O . ASN A 1 314 ? 14.740 8.603 -21.055 1.00 96.12 314 ASN A O 1
ATOM 2329 N N . VAL A 1 315 ? 12.896 9.741 -21.638 1.00 94.75 315 VAL A N 1
ATOM 2330 C CA . VAL A 1 315 ? 11.952 8.870 -20.913 1.00 94.75 315 VAL A CA 1
ATOM 2331 C C . VAL A 1 315 ? 11.987 7.415 -21.384 1.00 94.75 315 VAL A C 1
ATOM 2333 O O . VAL A 1 315 ? 11.908 6.506 -20.560 1.00 94.75 315 VAL A O 1
ATOM 2336 N N . ASN A 1 316 ? 12.170 7.175 -22.686 1.00 96.38 316 ASN A N 1
ATOM 2337 C CA . ASN A 1 316 ? 12.245 5.821 -23.233 1.00 96.38 316 ASN A CA 1
ATOM 2338 C C . ASN A 1 316 ? 13.515 5.122 -22.742 1.00 96.38 316 ASN A C 1
ATOM 2340 O O . ASN A 1 316 ? 13.439 4.002 -22.240 1.00 96.38 316 ASN A O 1
ATOM 2344 N N . ALA A 1 317 ? 14.669 5.798 -22.808 1.00 96.94 317 ALA A N 1
ATOM 2345 C CA . ALA A 1 317 ? 15.921 5.241 -22.303 1.00 96.94 317 ALA A CA 1
ATOM 2346 C C . ALA A 1 317 ? 15.852 4.952 -20.795 1.00 96.94 317 ALA A C 1
ATOM 2348 O O . ALA A 1 317 ? 16.314 3.898 -20.357 1.00 96.94 317 ALA A O 1
ATOM 2349 N N . ALA A 1 318 ? 15.241 5.850 -20.012 1.00 97.38 318 ALA A N 1
ATOM 2350 C CA . ALA A 1 318 ? 15.031 5.639 -18.582 1.00 97.38 318 ALA A CA 1
ATOM 2351 C C . ALA A 1 318 ? 14.199 4.377 -18.317 1.00 97.38 318 ALA A C 1
ATOM 2353 O O . ALA A 1 318 ? 14.609 3.540 -17.522 1.00 97.38 318 ALA A O 1
ATOM 2354 N N . ARG A 1 319 ? 13.075 4.187 -19.022 1.00 97.19 319 ARG A N 1
ATOM 2355 C CA . ARG A 1 319 ? 12.212 3.005 -18.855 1.00 97.19 319 ARG A CA 1
ATOM 2356 C C . ARG A 1 319 ? 12.935 1.707 -19.235 1.00 97.19 319 ARG A C 1
ATOM 2358 O O . ARG A 1 319 ? 12.877 0.752 -18.465 1.00 97.19 319 ARG A O 1
ATOM 2365 N N . VAL A 1 320 ? 13.678 1.680 -20.346 1.00 96.44 320 VAL A N 1
ATOM 2366 C CA . VAL A 1 320 ? 14.474 0.496 -20.734 1.00 96.44 320 VAL A CA 1
ATOM 2367 C C . VAL A 1 320 ? 15.540 0.173 -19.679 1.00 96.44 320 VAL A C 1
ATOM 2369 O O . VAL A 1 320 ? 15.673 -0.980 -19.277 1.00 96.44 320 VAL A O 1
ATOM 2372 N N . MET A 1 321 ? 16.254 1.183 -19.168 1.00 96.94 321 MET A N 1
ATOM 2373 C CA . MET A 1 321 ? 17.241 1.000 -18.095 1.00 96.94 321 MET A CA 1
ATOM 2374 C C . MET A 1 321 ? 16.593 0.503 -16.796 1.00 96.94 321 MET A C 1
ATOM 2376 O O . MET A 1 321 ? 17.109 -0.424 -16.173 1.00 96.94 321 MET A O 1
ATOM 2380 N N . THR A 1 322 ? 15.447 1.067 -16.401 1.00 98.00 322 THR A N 1
ATOM 2381 C CA . THR A 1 322 ? 14.690 0.609 -15.227 1.00 98.00 322 THR A CA 1
ATOM 2382 C C . THR A 1 322 ? 14.318 -0.860 -15.358 1.00 98.00 322 THR A C 1
ATOM 2384 O O . THR A 1 322 ? 14.560 -1.638 -14.436 1.00 98.00 322 THR A O 1
ATOM 2387 N N . GLN A 1 323 ? 13.781 -1.261 -16.512 1.00 96.12 323 GLN A N 1
ATOM 2388 C CA . GLN A 1 323 ? 13.411 -2.650 -16.753 1.00 96.12 323 GLN A CA 1
ATOM 2389 C C . GLN A 1 323 ? 14.620 -3.585 -16.691 1.00 96.12 323 GLN A C 1
ATOM 2391 O O . GLN A 1 323 ? 14.573 -4.591 -15.982 1.00 96.12 323 GLN A O 1
ATOM 2396 N N . PHE A 1 324 ? 15.711 -3.234 -17.375 1.00 94.94 324 PHE A N 1
ATOM 2397 C CA . PHE A 1 324 ? 16.928 -4.040 -17.401 1.00 94.94 324 PHE A CA 1
ATOM 2398 C C . PHE A 1 324 ? 17.490 -4.267 -15.990 1.00 94.94 324 PHE A C 1
ATOM 2400 O O . PHE A 1 324 ? 17.816 -5.396 -15.606 1.00 94.94 324 PHE A O 1
ATOM 2407 N N . LEU A 1 325 ? 17.580 -3.200 -15.190 1.00 95.88 325 LEU A N 1
ATOM 2408 C CA . LEU A 1 325 ? 18.108 -3.274 -13.830 1.00 95.88 325 LEU A CA 1
ATOM 2409 C C . LEU A 1 325 ? 17.189 -4.076 -12.908 1.00 95.88 325 LEU A C 1
ATOM 2411 O O . LEU A 1 325 ? 17.684 -4.900 -12.142 1.00 95.88 325 LEU A O 1
ATOM 2415 N N . MET A 1 326 ? 15.870 -3.909 -13.012 1.00 96.50 326 MET A N 1
ATOM 2416 C CA . MET A 1 326 ? 14.918 -4.676 -12.205 1.00 96.50 326 MET A CA 1
ATOM 2417 C C . MET A 1 326 ? 14.921 -6.168 -12.562 1.00 96.50 326 MET A C 1
ATOM 2419 O O . MET A 1 326 ? 14.947 -7.003 -11.656 1.00 96.50 326 MET A O 1
ATOM 2423 N N . MET A 1 327 ? 15.014 -6.532 -13.844 1.00 92.00 327 MET A N 1
ATOM 2424 C CA . MET A 1 327 ? 15.225 -7.935 -14.226 1.00 92.00 327 MET A CA 1
ATOM 2425 C C . MET A 1 327 ? 16.548 -8.486 -13.692 1.00 92.00 327 MET A C 1
ATOM 2427 O O . MET A 1 327 ? 16.592 -9.587 -13.145 1.00 92.00 327 MET A O 1
ATOM 2431 N N . SER A 1 328 ? 17.623 -7.697 -13.755 1.00 91.25 328 SER A N 1
ATOM 2432 C CA . SER A 1 328 ? 18.926 -8.068 -13.179 1.00 91.25 328 SER A CA 1
ATOM 2433 C C . SER A 1 328 ? 18.879 -8.198 -11.645 1.00 91.25 328 SER A C 1
ATOM 2435 O O . SER A 1 328 ? 19.665 -8.928 -11.023 1.00 91.25 328 SER A O 1
ATOM 2437 N N . MET A 1 329 ? 17.930 -7.510 -11.009 1.00 92.69 329 MET A N 1
ATOM 2438 C CA . MET A 1 329 ? 17.609 -7.657 -9.592 1.00 92.69 329 MET A CA 1
ATOM 2439 C C . MET A 1 329 ? 16.732 -8.880 -9.289 1.00 92.69 329 MET A C 1
ATOM 2441 O O . MET A 1 329 ? 16.688 -9.287 -8.130 1.00 92.69 329 MET A O 1
ATOM 2445 N N . GLY A 1 330 ? 16.148 -9.518 -10.307 1.00 91.44 330 GLY A N 1
ATOM 2446 C CA . GLY A 1 330 ? 15.385 -10.763 -10.204 1.00 91.44 330 GLY A CA 1
ATOM 2447 C C . GLY A 1 330 ? 13.869 -10.604 -10.324 1.00 91.44 330 GLY A C 1
ATOM 2448 O O . GLY A 1 330 ? 13.159 -11.508 -9.891 1.00 91.44 330 GLY A O 1
ATOM 2449 N N . TYR A 1 331 ? 13.380 -9.489 -10.871 1.00 93.00 331 TYR A N 1
ATOM 2450 C CA . TYR A 1 331 ? 11.951 -9.200 -11.016 1.00 93.00 331 TYR A CA 1
ATOM 2451 C C . TYR A 1 331 ? 11.436 -9.404 -12.447 1.00 93.00 331 TYR A C 1
ATOM 2453 O O . TYR A 1 331 ? 12.119 -9.033 -13.400 1.00 93.00 331 TYR A O 1
ATOM 2461 N N . ASP A 1 332 ? 10.195 -9.875 -12.587 1.00 90.69 332 ASP A N 1
ATOM 2462 C CA . ASP A 1 332 ? 9.491 -10.020 -13.875 1.00 90.69 332 ASP A CA 1
ATOM 2463 C C . ASP A 1 332 ? 8.915 -8.678 -14.351 1.00 90.69 332 ASP A C 1
ATOM 2465 O O . ASP A 1 332 ? 7.706 -8.481 -14.424 1.00 90.69 332 ASP A O 1
ATOM 2469 N N . LEU A 1 333 ? 9.773 -7.696 -14.631 1.00 91.94 333 LEU A N 1
ATOM 2470 C CA . LEU A 1 333 ? 9.330 -6.469 -15.294 1.00 91.94 333 LEU A CA 1
ATOM 2471 C C . LEU A 1 333 ? 9.403 -6.644 -16.803 1.00 91.94 333 LEU A C 1
ATOM 2473 O O . LEU A 1 333 ? 10.477 -6.899 -17.350 1.00 91.94 333 LEU A O 1
ATOM 2477 N N . ARG A 1 334 ? 8.287 -6.403 -17.492 1.00 91.44 334 ARG A N 1
ATOM 2478 C CA . ARG A 1 334 ? 8.234 -6.462 -18.958 1.00 91.44 334 ARG A CA 1
ATOM 2479 C C . ARG A 1 334 ? 8.229 -5.067 -19.567 1.00 91.44 334 ARG A C 1
ATOM 2481 O O . ARG A 1 334 ? 7.817 -4.092 -18.937 1.00 91.44 334 ARG A O 1
ATOM 2488 N N . MET A 1 335 ? 8.693 -4.977 -20.809 1.00 92.19 335 MET A N 1
ATOM 2489 C CA . MET A 1 335 ? 8.588 -3.760 -21.614 1.00 92.19 335 MET A CA 1
ATOM 2490 C C . MET A 1 335 ? 7.437 -3.876 -22.596 1.00 92.19 335 MET A C 1
ATOM 2492 O O . MET A 1 335 ? 7.172 -4.942 -23.149 1.00 92.19 335 MET A O 1
ATOM 2496 N N . ALA A 1 336 ? 6.798 -2.752 -22.858 1.00 92.81 336 ALA A N 1
ATOM 2497 C CA . ALA A 1 336 ? 5.801 -2.603 -23.894 1.00 92.81 336 ALA A CA 1
ATOM 2498 C C . ALA A 1 336 ? 6.106 -1.381 -24.761 1.00 92.81 336 ALA A C 1
ATOM 2500 O O . ALA A 1 336 ? 6.855 -0.494 -24.361 1.00 92.81 336 ALA A O 1
ATOM 2501 N N . SER A 1 337 ? 5.507 -1.333 -25.943 1.00 91.50 337 SER A N 1
ATOM 2502 C CA . SER A 1 337 ? 5.571 -0.203 -26.859 1.00 91.50 337 SER A CA 1
ATOM 2503 C C . SER A 1 337 ? 4.164 0.146 -27.320 1.00 91.50 337 SER A C 1
ATOM 2505 O O . SER A 1 337 ? 3.388 -0.726 -27.720 1.00 91.50 337 SER A O 1
ATOM 2507 N N . ALA A 1 338 ? 3.828 1.427 -27.243 1.00 91.12 338 ALA A N 1
ATOM 2508 C CA . ALA A 1 338 ? 2.621 1.997 -27.824 1.00 91.12 338 ALA A CA 1
ATOM 2509 C C . ALA A 1 338 ? 2.894 3.457 -28.181 1.00 91.12 338 ALA A C 1
ATOM 2511 O O . ALA A 1 338 ? 3.624 4.141 -27.473 1.00 91.12 338 ALA A O 1
ATOM 2512 N N . ASN A 1 339 ? 2.319 3.943 -29.284 1.00 85.75 339 ASN A N 1
ATOM 2513 C CA . ASN A 1 339 ? 2.429 5.349 -29.698 1.00 85.75 339 ASN A CA 1
ATOM 2514 C C . ASN A 1 339 ? 3.874 5.884 -29.755 1.00 85.75 339 ASN A C 1
ATOM 2516 O O . ASN A 1 339 ? 4.116 7.055 -29.481 1.00 85.75 339 ASN A O 1
ATOM 2520 N N . ASN A 1 340 ? 4.833 5.026 -30.129 1.00 84.25 340 ASN A N 1
ATOM 2521 C CA . ASN A 1 340 ? 6.261 5.351 -30.171 1.00 84.25 340 ASN A CA 1
ATOM 2522 C C . ASN A 1 340 ? 6.892 5.687 -28.800 1.00 84.25 340 ASN A C 1
ATOM 2524 O O . ASN A 1 340 ? 7.967 6.288 -28.741 1.00 84.25 340 ASN A O 1
ATOM 2528 N N . GLU A 1 341 ? 6.258 5.267 -27.706 1.00 92.56 341 GLU A N 1
ATOM 2529 C CA . GLU A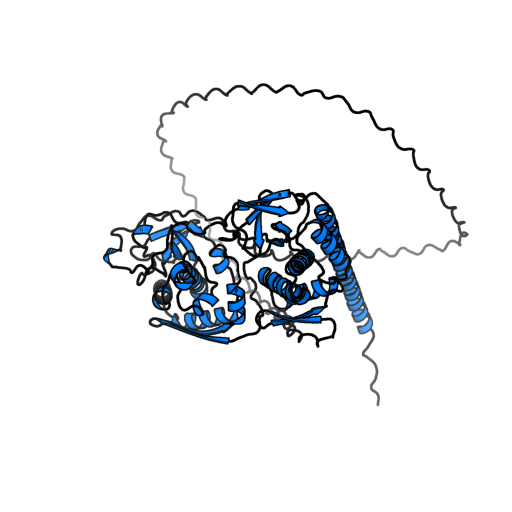 1 341 ? 6.781 5.310 -26.341 1.00 92.56 341 GLU A CA 1
ATOM 2530 C C . GLU A 1 341 ? 6.965 3.901 -25.773 1.00 92.56 341 GLU A C 1
ATOM 2532 O O . GLU A 1 341 ? 6.205 2.979 -26.076 1.00 92.56 341 GLU A O 1
ATOM 2537 N N . VAL A 1 342 ? 7.974 3.746 -24.917 1.00 94.94 342 VAL A N 1
ATOM 2538 C CA . VAL A 1 342 ? 8.188 2.535 -24.117 1.00 94.94 342 VAL A CA 1
ATOM 2539 C C . VAL A 1 342 ? 7.327 2.620 -22.865 1.00 94.94 342 VAL A C 1
ATOM 2541 O O . VAL A 1 342 ? 7.327 3.652 -22.214 1.00 94.94 342 VAL A O 1
ATOM 2544 N N . TYR A 1 343 ? 6.660 1.545 -22.472 1.00 96.00 343 TYR A N 1
ATOM 2545 C CA . TYR A 1 343 ? 5.970 1.410 -21.188 1.00 96.00 343 TYR A CA 1
ATOM 2546 C C . TYR A 1 343 ? 6.579 0.262 -20.393 1.00 96.00 343 TYR A C 1
ATOM 2548 O O . TYR A 1 343 ? 7.155 -0.666 -20.965 1.00 96.00 343 TYR A O 1
ATOM 2556 N N . LEU A 1 344 ? 6.429 0.313 -19.073 1.00 96.94 344 LEU A N 1
ATOM 2557 C CA . LEU A 1 344 ? 6.693 -0.832 -18.213 1.00 96.94 344 LEU A CA 1
ATOM 2558 C C . LEU A 1 344 ? 5.392 -1.579 -17.942 1.00 96.94 344 LEU A C 1
ATOM 2560 O O . LEU A 1 344 ? 4.312 -0.994 -17.889 1.00 96.94 344 LEU A O 1
ATOM 2564 N N . LEU A 1 345 ? 5.518 -2.883 -17.773 1.00 96.50 345 LEU A N 1
ATOM 2565 C CA . LEU A 1 345 ? 4.442 -3.797 -17.442 1.00 96.50 345 LEU A CA 1
ATOM 2566 C C . LEU A 1 345 ? 4.817 -4.478 -16.130 1.00 96.50 345 LEU A C 1
ATOM 2568 O O . LEU A 1 345 ? 5.746 -5.287 -16.088 1.00 96.50 345 LEU A O 1
ATOM 2572 N N . LEU A 1 346 ? 4.128 -4.092 -15.059 1.00 96.69 346 LEU A N 1
ATOM 2573 C CA . LEU A 1 346 ? 4.432 -4.507 -13.694 1.00 96.69 346 LEU A CA 1
ATOM 2574 C C . LEU A 1 346 ? 3.461 -5.609 -13.259 1.00 96.69 346 LEU A C 1
ATOM 2576 O O . LEU A 1 346 ? 2.261 -5.341 -13.172 1.00 96.69 346 LEU A O 1
ATOM 2580 N N . PRO A 1 347 ? 3.923 -6.832 -12.972 1.00 95.12 347 PRO A N 1
ATOM 2581 C CA . PRO A 1 347 ? 3.107 -7.820 -12.291 1.00 95.12 347 PRO A CA 1
ATOM 2582 C C . PRO A 1 347 ? 3.213 -7.629 -10.774 1.00 95.12 347 PRO A C 1
ATOM 2584 O O . PRO A 1 347 ? 4.307 -7.461 -10.226 1.00 95.12 347 PRO A O 1
ATOM 2587 N N . PHE A 1 348 ? 2.075 -7.699 -10.086 1.00 95.06 348 PHE A N 1
ATOM 2588 C CA . PHE A 1 348 ? 1.999 -7.599 -8.628 1.00 95.06 348 PHE A CA 1
ATOM 2589 C C . PHE A 1 348 ? 1.539 -8.917 -8.004 1.00 95.06 348 PHE A C 1
ATOM 2591 O O . PHE A 1 348 ? 0.755 -9.660 -8.599 1.00 95.06 348 PHE A O 1
ATOM 2598 N N . GLN A 1 349 ? 2.005 -9.190 -6.783 1.00 92.81 349 GLN A N 1
ATOM 2599 C CA . GLN A 1 349 ? 1.494 -10.301 -5.971 1.00 92.81 349 GLN A CA 1
ATOM 2600 C C . GLN A 1 349 ? 0.043 -10.054 -5.532 1.00 92.81 349 GLN A C 1
ATOM 2602 O O . GLN A 1 349 ? -0.762 -10.988 -5.489 1.00 92.81 349 GLN A O 1
ATOM 2607 N N . GLN A 1 350 ? -0.277 -8.794 -5.227 1.00 92.56 350 GLN A N 1
ATOM 2608 C CA . GLN A 1 350 ? -1.590 -8.332 -4.786 1.00 92.56 350 GLN A CA 1
ATOM 2609 C C . GLN A 1 350 ? -2.487 -7.945 -5.972 1.00 92.56 350 GLN A C 1
ATOM 2611 O O . GLN A 1 350 ? -2.006 -7.629 -7.065 1.00 92.56 350 GLN A O 1
ATOM 2616 N N . GLN A 1 351 ? -3.804 -7.942 -5.752 1.00 92.31 351 GLN A N 1
ATOM 2617 C CA . GLN A 1 351 ? -4.738 -7.290 -6.667 1.00 92.31 351 GLN A CA 1
ATOM 2618 C C . GLN A 1 351 ? -4.510 -5.776 -6.601 1.00 92.31 351 GLN A C 1
ATOM 2620 O O . GLN A 1 351 ? -4.412 -5.213 -5.512 1.00 92.31 351 GLN A O 1
ATOM 2625 N N . VAL A 1 352 ? -4.423 -5.130 -7.767 1.00 94.31 352 VAL A N 1
ATOM 2626 C CA . VAL A 1 352 ? -4.255 -3.679 -7.881 1.00 94.31 352 VAL A CA 1
ATOM 2627 C C . VAL A 1 352 ? -5.475 -3.076 -8.563 1.00 94.31 352 VAL A C 1
ATOM 2629 O O . VAL A 1 352 ? -5.961 -3.594 -9.568 1.00 94.31 352 VAL A O 1
ATOM 2632 N N . TYR A 1 353 ? -5.982 -1.986 -8.002 1.00 93.69 353 TYR A N 1
ATOM 2633 C CA . TYR A 1 353 ? -7.181 -1.295 -8.470 1.00 93.69 353 TYR A CA 1
ATOM 2634 C C . TYR A 1 353 ? -6.826 -0.042 -9.272 1.00 93.69 353 TYR A C 1
ATOM 2636 O O . TYR A 1 353 ? -5.718 0.480 -9.167 1.00 93.69 353 TYR A O 1
ATOM 2644 N N . ALA A 1 354 ? -7.770 0.433 -10.090 1.00 92.38 354 ALA A N 1
ATOM 2645 C CA . ALA A 1 354 ? -7.698 1.657 -10.904 1.00 92.38 354 ALA A CA 1
ATOM 2646 C C . ALA A 1 354 ? -6.562 1.741 -11.954 1.00 92.38 354 ALA A C 1
ATOM 2648 O O . ALA A 1 354 ? -6.575 2.637 -12.803 1.00 92.38 354 ALA A O 1
ATOM 2649 N N . ASN A 1 355 ? -5.617 0.800 -11.965 1.00 94.38 355 ASN A N 1
ATOM 2650 C CA . ASN A 1 355 ? -4.535 0.758 -12.941 1.00 94.38 355 ASN A CA 1
ATOM 2651 C C . ASN A 1 355 ? -4.925 -0.030 -14.189 1.00 94.38 355 ASN A C 1
ATOM 2653 O O . ASN A 1 355 ? -5.310 -1.195 -14.103 1.00 94.38 355 ASN A O 1
ATOM 2657 N N . THR A 1 356 ? -4.756 0.589 -15.357 1.00 96.62 356 THR A N 1
ATOM 2658 C CA . THR A 1 356 ? -4.888 -0.085 -16.650 1.00 96.62 356 THR A CA 1
ATOM 2659 C C . THR A 1 356 ? -3.923 -1.267 -16.718 1.00 96.62 356 THR A C 1
ATOM 2661 O O . THR A 1 356 ? -2.755 -1.148 -16.341 1.00 96.62 356 THR A O 1
ATOM 2664 N N . PHE A 1 357 ? -4.383 -2.409 -17.222 1.00 96.94 357 PHE A N 1
ATOM 2665 C CA . PHE A 1 357 ? -3.573 -3.626 -17.309 1.00 96.94 357 PHE A CA 1
ATOM 2666 C C . PHE A 1 357 ? -3.744 -4.340 -18.646 1.00 96.94 357 PHE A C 1
ATOM 2668 O O . PHE A 1 357 ? -4.682 -4.076 -19.391 1.00 96.94 357 PHE A O 1
ATOM 2675 N N . ILE A 1 358 ? -2.848 -5.272 -18.945 1.00 95.56 358 ILE A N 1
ATOM 2676 C CA . ILE A 1 358 ? -3.040 -6.293 -19.977 1.00 95.56 358 ILE A CA 1
ATOM 2677 C C . ILE A 1 358 ? -3.060 -7.677 -19.342 1.00 95.56 358 ILE A C 1
ATOM 2679 O O . ILE A 1 358 ? -2.573 -7.873 -18.225 1.00 95.56 358 ILE A O 1
ATOM 2683 N N . ARG A 1 359 ? -3.599 -8.649 -20.078 1.00 92.69 359 ARG A N 1
ATOM 2684 C CA . ARG A 1 359 ? -3.476 -10.065 -19.732 1.00 92.69 359 ARG A CA 1
ATOM 2685 C C . ARG A 1 359 ? -2.459 -10.725 -20.644 1.00 92.69 359 ARG A C 1
ATOM 2687 O O . ARG A 1 359 ? -2.602 -10.669 -21.865 1.00 92.69 359 ARG A O 1
ATOM 2694 N N . ILE A 1 360 ? -1.457 -11.345 -20.037 1.00 87.25 360 ILE A N 1
ATOM 2695 C CA . ILE A 1 360 ? -0.573 -12.282 -20.721 1.00 87.25 360 ILE A CA 1
ATOM 2696 C C . ILE A 1 360 ? -0.838 -13.632 -20.069 1.00 87.25 360 ILE A C 1
ATOM 2698 O O . ILE A 1 360 ? -0.610 -13.795 -18.869 1.00 87.25 360 ILE A O 1
ATOM 2702 N N . ASP A 1 361 ? -1.404 -14.545 -20.854 1.00 84.19 361 ASP A N 1
ATOM 2703 C CA . ASP A 1 361 ? -2.006 -15.784 -20.362 1.00 84.19 361 ASP A CA 1
ATOM 2704 C C . ASP A 1 361 ? -3.033 -15.479 -19.250 1.00 84.19 361 ASP A C 1
ATOM 2706 O O . ASP A 1 361 ? -3.913 -14.635 -19.447 1.00 84.19 361 ASP A O 1
ATOM 2710 N N . ASP A 1 362 ? -2.911 -16.107 -18.079 1.00 83.81 362 ASP A N 1
ATOM 2711 C CA . ASP A 1 362 ? -3.816 -15.900 -16.938 1.00 83.81 362 ASP A CA 1
ATOM 2712 C C . ASP A 1 362 ? -3.355 -14.788 -15.970 1.00 83.81 362 ASP A C 1
ATOM 2714 O O . ASP A 1 362 ? -4.015 -14.516 -14.962 1.00 83.81 362 ASP A O 1
ATOM 2718 N N . ASN A 1 363 ? -2.237 -14.112 -16.260 1.00 87.75 363 ASN A N 1
ATOM 2719 C CA . ASN A 1 363 ? -1.622 -13.132 -15.363 1.00 87.75 363 ASN A CA 1
ATOM 2720 C C . ASN A 1 363 ? -1.914 -11.683 -15.782 1.00 87.75 363 ASN A C 1
ATOM 2722 O O . ASN A 1 363 ? -1.892 -11.330 -16.965 1.00 87.75 363 ASN A O 1
ATOM 2726 N N . LYS A 1 364 ? -2.149 -10.816 -14.787 1.00 93.38 364 LYS A N 1
ATOM 2727 C CA . LYS A 1 364 ? -2.300 -9.367 -14.985 1.00 93.38 364 LYS A CA 1
ATOM 2728 C C . LYS A 1 364 ? -0.938 -8.678 -14.937 1.00 93.38 364 LYS A C 1
ATOM 2730 O O . LYS A 1 364 ? -0.211 -8.812 -13.954 1.00 93.38 364 LYS A O 1
ATOM 2735 N N . TYR A 1 365 ? -0.658 -7.878 -15.960 1.00 95.31 365 TYR A N 1
ATOM 2736 C CA . TYR A 1 365 ? 0.479 -6.964 -16.008 1.00 95.31 365 TYR A CA 1
ATOM 2737 C C . TYR A 1 365 ? -0.038 -5.532 -16.113 1.00 95.31 365 TYR A C 1
ATOM 2739 O O . TYR A 1 365 ? -0.706 -5.179 -17.086 1.00 95.31 365 TYR A O 1
ATOM 2747 N N . TYR A 1 366 ? 0.254 -4.707 -15.115 1.00 97.31 366 TYR A N 1
ATOM 2748 C CA . TYR A 1 366 ? -0.264 -3.346 -15.021 1.00 97.31 366 TYR A CA 1
ATOM 2749 C C . TYR A 1 366 ? 0.639 -2.379 -15.784 1.00 97.31 366 TYR A C 1
ATOM 2751 O O . TYR A 1 366 ? 1.863 -2.411 -15.649 1.00 97.31 366 TYR A O 1
ATOM 2759 N N . VAL A 1 367 ? 0.028 -1.522 -16.598 1.00 97.06 367 VAL A N 1
ATOM 2760 C CA . VAL A 1 367 ? 0.732 -0.543 -17.425 1.00 97.06 367 VAL A CA 1
ATOM 2761 C C . VAL A 1 367 ? 1.272 0.571 -16.539 1.00 97.06 367 VAL A C 1
ATOM 2763 O O . VAL A 1 367 ? 0.535 1.185 -15.766 1.00 97.06 367 VAL A O 1
ATOM 2766 N N . TYR A 1 368 ? 2.565 0.849 -16.673 1.00 96.12 368 TYR A N 1
ATOM 2767 C CA . TYR A 1 368 ? 3.266 1.830 -15.864 1.00 96.12 368 TYR A CA 1
ATOM 2768 C C . TYR A 1 368 ? 4.115 2.788 -16.731 1.00 96.12 368 TYR A C 1
ATOM 2770 O O . TYR A 1 368 ? 4.922 2.328 -17.549 1.00 96.12 368 TYR A O 1
ATOM 2778 N N . PRO A 1 369 ? 3.965 4.120 -16.567 1.00 94.06 369 PRO A N 1
ATOM 2779 C CA . PRO A 1 369 ? 2.996 4.785 -15.689 1.00 94.06 369 PRO A CA 1
ATOM 2780 C C . PRO A 1 369 ? 1.550 4.560 -16.158 1.00 94.06 369 PRO A C 1
ATOM 2782 O O . PRO A 1 369 ? 1.303 4.387 -17.355 1.00 94.06 369 PRO A O 1
ATOM 2785 N N . ASN A 1 370 ? 0.598 4.595 -15.218 1.00 92.19 370 ASN A N 1
ATOM 2786 C CA . ASN A 1 370 ? -0.833 4.397 -15.478 1.00 92.19 370 ASN A CA 1
ATOM 2787 C C . ASN A 1 370 ? -1.425 5.582 -16.264 1.00 92.19 370 ASN A C 1
ATOM 2789 O O . ASN A 1 370 ? -2.038 6.486 -15.707 1.00 92.19 370 ASN A O 1
ATOM 2793 N N . SER A 1 371 ? -1.155 5.611 -17.564 1.00 89.44 371 SER A N 1
ATOM 2794 C CA . SER A 1 371 ? -1.438 6.740 -18.463 1.00 89.44 371 SER A CA 1
ATOM 2795 C C . SER A 1 371 ? -2.141 6.316 -19.753 1.00 89.44 371 SER A C 1
ATOM 2797 O O . SER A 1 371 ? -2.573 7.159 -20.536 1.00 89.44 371 SER A O 1
ATOM 2799 N N . MET A 1 372 ? -2.271 5.007 -19.972 1.00 90.19 372 MET A N 1
ATOM 2800 C CA . MET A 1 372 ? -2.937 4.435 -21.135 1.00 90.19 372 MET A CA 1
ATOM 2801 C C . MET A 1 372 ? -4.421 4.211 -20.826 1.00 90.19 372 MET A C 1
ATOM 2803 O O . MET A 1 372 ? -4.732 3.591 -19.804 1.00 90.19 372 MET A O 1
ATOM 2807 N N . PRO A 1 373 ? -5.348 4.664 -21.690 1.00 90.62 373 PRO A N 1
ATOM 2808 C CA . PRO A 1 373 ? -6.755 4.340 -21.530 1.00 90.62 373 PRO A CA 1
ATOM 2809 C C . PRO A 1 373 ? -7.011 2.858 -21.835 1.00 90.62 373 PRO A C 1
ATOM 2811 O O . PRO A 1 373 ? -6.226 2.191 -22.518 1.00 90.62 373 PRO A O 1
ATOM 2814 N N . ALA A 1 374 ? -8.137 2.348 -21.342 1.00 91.38 374 ALA A N 1
ATOM 2815 C CA . ALA A 1 374 ? -8.639 1.027 -21.707 1.00 91.38 374 ALA A CA 1
ATOM 2816 C C . ALA A 1 374 ? -8.928 0.927 -23.214 1.00 91.38 374 ALA A C 1
ATOM 2818 O O . ALA A 1 374 ? -9.197 1.937 -23.870 1.00 91.38 374 ALA A O 1
ATOM 2819 N N . ASN A 1 375 ? -8.914 -0.297 -23.739 1.00 93.19 375 ASN A N 1
ATOM 2820 C CA . ASN A 1 375 ? -9.138 -0.641 -25.145 1.00 93.19 375 ASN A CA 1
ATOM 2821 C C . ASN A 1 375 ? -8.117 0.007 -26.103 1.00 93.19 375 ASN A C 1
ATOM 2823 O O . ASN A 1 375 ? -8.400 0.252 -27.276 1.00 93.19 375 ASN A O 1
ATOM 2827 N N . SER A 1 376 ? -6.920 0.310 -25.595 1.00 93.00 376 SER A N 1
ATOM 2828 C CA . SER A 1 376 ? -5.775 0.745 -26.397 1.00 93.00 376 SER A CA 1
ATOM 2829 C C . SER A 1 376 ? -4.970 -0.462 -26.857 1.00 93.00 376 SER A C 1
ATOM 2831 O O . SER A 1 376 ? -4.872 -1.466 -26.150 1.00 93.00 376 SER A O 1
ATOM 2833 N N . SER A 1 377 ? -4.331 -0.350 -28.020 1.00 92.44 377 SER A N 1
ATOM 2834 C CA . SER A 1 377 ? -3.362 -1.348 -28.472 1.00 92.44 377 SER A CA 1
ATOM 2835 C C . SER A 1 377 ? -1.994 -1.091 -27.851 1.00 92.44 377 SER A C 1
ATOM 2837 O O . SER A 1 377 ? -1.462 0.018 -27.927 1.00 92.44 377 SER A O 1
ATOM 2839 N N . ILE A 1 378 ? -1.407 -2.136 -27.285 1.00 93.31 378 ILE A N 1
ATOM 2840 C CA . ILE A 1 378 ? -0.047 -2.134 -26.754 1.00 93.31 378 ILE A CA 1
ATOM 2841 C C . ILE A 1 378 ? 0.677 -3.385 -27.235 1.00 93.31 378 ILE A C 1
ATOM 2843 O O . ILE A 1 378 ? 0.083 -4.456 -27.332 1.00 93.31 378 ILE A O 1
ATOM 2847 N N . TYR A 1 379 ? 1.954 -3.256 -27.564 1.00 91.81 379 TYR A N 1
ATOM 2848 C CA . TYR A 1 379 ? 2.757 -4.364 -28.068 1.00 91.81 379 TYR A CA 1
ATOM 2849 C C . TYR A 1 379 ? 3.774 -4.753 -27.010 1.00 91.81 379 TYR A C 1
ATOM 2851 O O . TYR A 1 379 ? 4.455 -3.888 -26.464 1.00 91.81 379 TYR A O 1
ATOM 2859 N N . THR A 1 380 ? 3.890 -6.042 -26.716 1.00 90.69 380 THR A N 1
ATOM 2860 C CA . THR A 1 380 ? 4.927 -6.572 -25.825 1.00 90.69 380 THR A CA 1
ATOM 2861 C C . THR A 1 380 ? 5.382 -7.937 -26.316 1.00 90.69 380 THR A C 1
ATOM 2863 O O . THR A 1 380 ? 4.731 -8.573 -27.154 1.00 90.69 380 THR A O 1
ATOM 2866 N N . CYS A 1 381 ? 6.527 -8.375 -25.814 1.00 80.88 381 CYS A N 1
ATOM 2867 C CA . CYS A 1 381 ? 7.076 -9.662 -26.166 1.00 80.88 381 CYS A CA 1
ATOM 2868 C C . CYS A 1 381 ? 6.316 -10.807 -25.470 1.00 80.88 381 CYS A C 1
ATOM 2870 O O . CYS A 1 381 ? 5.952 -10.709 -24.293 1.00 80.88 381 CYS A O 1
ATOM 2872 N N . ARG A 1 382 ? 6.075 -11.902 -26.204 1.00 78.56 382 ARG A N 1
ATOM 2873 C CA . ARG A 1 382 ? 5.571 -13.149 -25.622 1.00 78.56 382 ARG A CA 1
ATOM 2874 C C . ARG A 1 382 ? 6.743 -13.943 -25.067 1.00 78.56 382 ARG A C 1
ATOM 2876 O O . ARG A 1 382 ? 7.627 -14.343 -25.808 1.00 78.56 382 ARG A O 1
ATOM 2883 N N . VAL A 1 383 ? 6.700 -14.193 -23.766 1.00 75.81 383 VAL A N 1
ATOM 2884 C CA . VAL A 1 383 ? 7.658 -15.062 -23.084 1.00 75.81 383 VAL A CA 1
ATOM 2885 C C . VAL A 1 383 ? 7.015 -16.442 -22.916 1.00 75.81 383 VAL A C 1
ATOM 2887 O O . VAL A 1 383 ? 5.870 -16.491 -22.457 1.00 75.81 383 VAL A O 1
ATOM 2890 N N . PRO A 1 384 ? 7.686 -17.546 -23.296 1.00 73.75 384 PRO A N 1
ATOM 2891 C CA . PRO A 1 384 ? 7.174 -18.895 -23.070 1.00 73.75 384 PRO A CA 1
ATOM 2892 C C . PRO A 1 384 ? 6.887 -19.166 -21.585 1.00 73.75 384 PRO A C 1
ATOM 2894 O O . PRO A 1 384 ? 7.601 -18.692 -20.704 1.00 73.75 384 PRO A O 1
ATOM 2897 N N . ALA A 1 385 ? 5.833 -19.935 -21.301 1.00 71.81 385 ALA A N 1
ATOM 2898 C CA . ALA A 1 385 ? 5.335 -20.141 -19.936 1.00 71.81 385 ALA A CA 1
ATOM 2899 C C . ALA A 1 385 ? 6.288 -20.941 -19.021 1.00 71.81 385 ALA A C 1
ATOM 2901 O O . ALA A 1 385 ? 6.128 -20.921 -17.803 1.00 71.81 385 ALA A O 1
ATOM 2902 N N . ASP A 1 386 ? 7.251 -21.663 -19.591 1.00 74.06 386 ASP A N 1
ATOM 2903 C CA . ASP A 1 386 ? 8.254 -22.466 -18.885 1.00 74.06 386 ASP A CA 1
ATOM 2904 C C . ASP A 1 386 ? 9.513 -21.676 -18.491 1.00 74.06 386 ASP A C 1
ATOM 2906 O O . ASP A 1 386 ? 10.405 -22.220 -17.837 1.00 74.06 386 ASP A O 1
ATOM 2910 N N . VAL A 1 387 ? 9.581 -20.392 -18.851 1.00 75.38 387 VAL A N 1
ATOM 2911 C CA . VAL A 1 387 ? 10.723 -19.524 -18.559 1.00 75.38 387 VAL A CA 1
ATOM 2912 C C . VAL A 1 387 ? 10.542 -18.837 -17.209 1.00 75.38 387 VAL A C 1
ATOM 2914 O O . VAL A 1 387 ? 9.541 -18.162 -16.959 1.00 75.38 387 VAL A O 1
ATOM 2917 N N . ASP A 1 388 ? 11.553 -18.952 -16.345 1.00 78.25 388 ASP A N 1
ATOM 2918 C CA . ASP A 1 388 ? 11.616 -18.187 -15.099 1.00 78.25 388 ASP A CA 1
ATOM 2919 C C . ASP A 1 388 ? 11.870 -16.702 -15.400 1.00 78.25 388 ASP A C 1
ATOM 2921 O O . ASP A 1 388 ? 12.994 -16.275 -15.669 1.00 78.25 388 ASP A O 1
ATOM 2925 N N . CYS A 1 389 ? 10.799 -15.912 -15.347 1.00 78.31 389 CYS A N 1
ATOM 2926 C CA . CYS A 1 389 ? 10.843 -14.468 -15.559 1.00 78.31 389 CYS A CA 1
ATOM 2927 C C . CYS A 1 389 ? 11.266 -13.691 -14.298 1.00 78.31 389 CYS A C 1
ATOM 2929 O O . CYS A 1 389 ? 11.421 -12.472 -14.349 1.00 78.31 389 CYS A O 1
ATOM 2931 N N . GLY A 1 390 ? 11.471 -14.366 -13.163 1.00 86.62 390 GLY A N 1
ATOM 2932 C CA . GLY A 1 390 ? 11.704 -13.739 -11.869 1.00 86.62 390 GLY A CA 1
ATOM 2933 C C . GLY A 1 390 ? 10.423 -13.490 -11.072 1.00 86.62 390 GLY A C 1
ATOM 2934 O O . GLY A 1 390 ? 9.342 -13.990 -11.381 1.00 86.62 390 GLY A O 1
ATOM 2935 N N . GLN A 1 391 ? 10.558 -12.736 -9.983 1.00 90.88 391 GLN A N 1
ATOM 2936 C CA . GLN A 1 391 ? 9.471 -12.513 -9.032 1.00 90.88 391 GLN A CA 1
ATOM 2937 C C . GLN A 1 391 ? 8.591 -11.317 -9.414 1.00 90.88 391 GLN A C 1
ATOM 2939 O O . GLN A 1 391 ? 9.066 -10.298 -9.916 1.00 90.88 391 GLN A O 1
ATOM 2944 N N . THR A 1 392 ? 7.301 -11.415 -9.108 1.00 93.69 392 THR A N 1
ATOM 2945 C CA . THR A 1 392 ? 6.367 -10.285 -9.172 1.00 93.69 392 THR A CA 1
ATOM 2946 C C . THR A 1 392 ? 6.597 -9.326 -8.005 1.00 93.69 392 THR A C 1
ATOM 2948 O O . THR A 1 392 ? 7.017 -9.760 -6.931 1.00 93.69 392 THR A O 1
ATOM 2951 N N . ILE A 1 393 ? 6.240 -8.053 -8.169 1.00 95.38 393 ILE A N 1
ATOM 2952 C CA . ILE A 1 393 ? 6.406 -7.022 -7.138 1.00 95.38 393 ILE A CA 1
ATOM 2953 C C . ILE A 1 393 ? 5.450 -7.280 -5.964 1.00 95.38 393 ILE A C 1
ATOM 2955 O O . ILE A 1 393 ? 4.234 -7.387 -6.151 1.00 95.38 393 ILE A O 1
ATOM 2959 N N . ASN A 1 394 ? 5.990 -7.347 -4.749 1.00 94.88 394 ASN A N 1
ATOM 2960 C CA . ASN A 1 394 ? 5.220 -7.331 -3.512 1.00 94.88 394 ASN A CA 1
ATOM 2961 C C . ASN A 1 394 ? 4.998 -5.890 -3.023 1.00 94.88 394 ASN A C 1
ATOM 2963 O O . ASN A 1 394 ? 5.950 -5.143 -2.791 1.00 94.88 394 ASN A O 1
ATOM 2967 N N . LEU A 1 395 ? 3.735 -5.512 -2.846 1.00 95.56 395 LEU A N 1
ATOM 2968 C CA . LEU A 1 395 ? 3.329 -4.196 -2.350 1.00 95.56 395 LEU A CA 1
ATOM 2969 C C . LEU A 1 395 ? 3.137 -4.163 -0.830 1.00 95.56 395 LEU A C 1
ATOM 2971 O O . LEU A 1 395 ? 3.067 -3.085 -0.248 1.00 95.56 395 LEU A O 1
ATOM 2975 N N . VAL A 1 396 ? 3.066 -5.317 -0.165 1.00 93.94 396 VAL A N 1
ATOM 2976 C CA . VAL A 1 396 ? 2.971 -5.347 1.297 1.00 93.94 396 VAL A CA 1
ATOM 2977 C C . VAL A 1 396 ? 4.311 -4.955 1.907 1.00 93.94 396 VAL A C 1
ATOM 2979 O O . VAL A 1 396 ? 5.349 -5.558 1.623 1.00 93.94 396 VAL A O 1
ATOM 2982 N N . ILE A 1 397 ? 4.281 -3.963 2.793 1.00 91.69 397 ILE A N 1
ATOM 2983 C CA . ILE A 1 397 ? 5.478 -3.456 3.463 1.00 91.69 397 ILE A CA 1
ATOM 2984 C C . ILE A 1 397 ? 5.759 -4.329 4.684 1.00 91.69 397 ILE A C 1
ATOM 2986 O O . ILE A 1 397 ? 5.133 -4.156 5.723 1.00 91.69 397 ILE A O 1
ATOM 2990 N N . ASN A 1 398 ? 6.681 -5.283 4.580 1.00 83.75 398 ASN A N 1
ATOM 2991 C CA . ASN A 1 398 ? 7.144 -6.067 5.726 1.00 83.75 398 ASN A CA 1
ATOM 2992 C C . ASN A 1 398 ? 8.502 -6.721 5.399 1.00 83.75 398 ASN A C 1
ATOM 2994 O O . ASN A 1 398 ? 8.545 -7.552 4.488 1.00 83.75 398 ASN A O 1
ATOM 2998 N N . PRO A 1 399 ? 9.612 -6.398 6.097 1.00 73.81 399 PRO A N 1
ATOM 2999 C CA . PRO A 1 399 ? 9.737 -5.559 7.298 1.00 73.81 399 PRO A CA 1
ATOM 3000 C C . PRO A 1 399 ? 9.818 -4.049 7.008 1.00 73.81 399 PRO A C 1
ATOM 3002 O O . PRO A 1 399 ? 10.056 -3.635 5.878 1.00 73.81 399 PRO A O 1
ATOM 3005 N N . ALA A 1 400 ? 9.664 -3.238 8.061 1.00 62.78 400 ALA A N 1
ATOM 3006 C CA . ALA A 1 400 ? 9.671 -1.776 7.994 1.00 62.78 400 ALA A CA 1
ATOM 3007 C C . ALA A 1 400 ? 10.921 -1.188 7.329 1.00 62.78 400 ALA A C 1
ATOM 3009 O O . ALA A 1 400 ? 12.049 -1.658 7.533 1.00 62.78 400 ALA A O 1
ATOM 3010 N N . TYR A 1 401 ? 10.696 -0.103 6.593 1.00 85.88 401 TYR A N 1
ATOM 3011 C CA . TYR A 1 401 ? 11.739 0.683 5.956 1.00 85.88 401 TYR A CA 1
ATOM 3012 C C . TYR A 1 401 ? 12.691 1.314 6.972 1.00 85.88 401 TYR A C 1
ATOM 3014 O O . TYR A 1 401 ? 12.285 1.742 8.050 1.00 85.88 401 TYR A O 1
ATOM 3022 N N . LEU A 1 402 ? 13.957 1.481 6.586 1.00 90.12 402 LEU A N 1
ATOM 3023 C CA . LEU A 1 402 ? 14.940 2.274 7.331 1.00 90.12 402 LEU A CA 1
ATOM 3024 C C . LEU A 1 402 ? 15.268 3.567 6.578 1.00 90.12 402 LEU A C 1
ATOM 3026 O O . LEU A 1 402 ? 16.411 3.814 6.187 1.00 90.12 402 LEU A O 1
ATOM 3030 N N . LEU A 1 403 ? 14.245 4.397 6.360 1.00 92.50 403 LEU A N 1
ATOM 3031 C CA . LEU A 1 403 ? 14.422 5.729 5.784 1.00 92.50 403 LEU A CA 1
ATOM 3032 C C . LEU A 1 403 ? 14.849 6.739 6.859 1.00 92.50 403 LEU A C 1
ATOM 3034 O O . LEU A 1 403 ? 14.412 6.635 8.009 1.00 92.50 403 LEU A O 1
ATOM 3038 N N . PRO A 1 404 ? 15.658 7.758 6.510 1.00 94.25 404 PRO A N 1
ATOM 3039 C CA . PRO A 1 404 ? 15.976 8.845 7.430 1.00 94.25 404 PRO A CA 1
ATOM 3040 C C . PRO A 1 404 ? 14.710 9.490 7.999 1.00 94.25 404 PRO A C 1
ATOM 3042 O O . PRO A 1 404 ? 13.721 9.654 7.283 1.00 94.25 404 PRO A O 1
ATOM 3045 N N . LYS A 1 405 ? 14.736 9.863 9.282 1.00 92.31 405 LYS A N 1
ATOM 3046 C CA . LYS A 1 405 ? 13.590 10.501 9.937 1.00 92.31 405 LYS A CA 1
ATOM 3047 C C . LYS A 1 405 ? 13.471 11.961 9.513 1.00 92.31 405 LYS A C 1
ATOM 3049 O O . LYS A 1 405 ? 14.431 12.727 9.604 1.00 92.31 405 LYS A O 1
ATOM 3054 N N . LYS A 1 406 ? 12.279 12.339 9.062 1.00 95.06 406 LYS A N 1
ATOM 3055 C CA . LYS A 1 406 ? 11.860 13.724 8.852 1.00 95.06 406 LYS A CA 1
ATOM 3056 C C . LYS A 1 406 ? 10.586 13.947 9.654 1.00 95.06 406 LYS A C 1
ATOM 3058 O O . LYS A 1 406 ? 9.490 13.742 9.145 1.00 95.06 406 LYS A O 1
ATOM 3063 N N . ASP A 1 407 ? 10.769 14.303 10.917 1.00 95.50 407 ASP A N 1
ATOM 3064 C CA . ASP A 1 407 ? 9.697 14.318 11.907 1.00 95.50 407 ASP A CA 1
ATOM 3065 C C . ASP A 1 407 ? 8.628 15.371 11.599 1.00 95.50 407 ASP A C 1
ATOM 3067 O O . ASP A 1 407 ? 8.926 16.533 11.305 1.00 95.50 407 ASP A O 1
ATOM 3071 N N . GLN A 1 408 ? 7.371 14.957 11.721 1.00 94.88 408 GLN A N 1
ATOM 3072 C CA . GLN A 1 408 ? 6.210 15.834 11.765 1.00 94.88 408 GLN A CA 1
ATOM 3073 C C . GLN A 1 408 ? 5.340 15.446 12.960 1.00 94.88 408 GLN A C 1
ATOM 3075 O O . GLN A 1 408 ? 4.865 14.314 13.044 1.00 94.88 408 GLN A O 1
ATOM 3080 N N . ALA A 1 409 ? 5.128 16.390 13.875 1.00 97.00 409 ALA A N 1
ATOM 3081 C CA . ALA A 1 409 ? 4.349 16.148 15.080 1.00 97.00 409 ALA A CA 1
ATOM 3082 C C . ALA A 1 409 ? 2.854 15.961 14.773 1.00 97.00 409 ALA A C 1
ATOM 3084 O O . ALA A 1 409 ? 2.303 16.639 13.902 1.00 97.00 409 ALA A O 1
ATOM 3085 N N . PHE A 1 410 ? 2.195 15.099 15.544 1.00 96.69 410 PHE A N 1
ATOM 3086 C CA . PHE A 1 410 ? 0.743 14.934 15.547 1.00 96.69 410 PHE A CA 1
ATOM 3087 C C . PHE A 1 410 ? 0.218 14.815 16.979 1.00 96.69 410 PHE A C 1
ATOM 3089 O O . PHE A 1 410 ? 0.952 14.452 17.904 1.00 96.69 410 PHE A O 1
ATOM 3096 N N . LYS A 1 411 ? -1.074 15.101 17.147 1.00 97.38 411 LYS A N 1
ATOM 3097 C CA . LYS A 1 411 ? -1.816 14.848 18.379 1.00 97.38 411 LYS A CA 1
ATOM 3098 C C . LYS A 1 411 ? -3.274 14.570 18.054 1.00 97.38 411 LYS A C 1
ATOM 3100 O O . LYS A 1 411 ? -3.893 15.344 17.329 1.00 97.38 411 LYS A O 1
ATOM 3105 N N . VAL A 1 412 ? -3.807 13.500 18.626 1.00 97.62 412 VAL A N 1
ATOM 3106 C CA . VAL A 1 412 ? -5.216 13.116 18.521 1.00 97.62 412 VAL A CA 1
ATOM 3107 C C . VAL A 1 412 ? -5.718 12.790 19.917 1.00 97.62 412 VAL A C 1
ATOM 3109 O O . VAL A 1 412 ? -5.059 12.063 20.660 1.00 97.62 412 VAL A O 1
ATOM 3112 N N . SER A 1 413 ? -6.874 13.330 20.287 1.00 97.50 413 SER A N 1
ATOM 3113 C CA . SER A 1 413 ? -7.474 13.096 21.598 1.00 97.50 413 SER A CA 1
ATOM 3114 C C . SER A 1 413 ? -8.987 12.999 21.470 1.00 97.50 413 SER A C 1
ATOM 3116 O O . SER A 1 413 ? -9.601 13.816 20.786 1.00 97.50 413 SER A O 1
ATOM 3118 N N . HIS A 1 414 ? -9.583 12.041 22.168 1.00 97.06 414 HIS A N 1
ATOM 3119 C CA . HIS A 1 414 ? -11.023 11.945 22.360 1.00 97.06 414 HIS A CA 1
ATOM 3120 C C . HIS A 1 414 ? -11.316 11.284 23.714 1.00 97.06 414 HIS A C 1
ATOM 3122 O O . HIS A 1 414 ? -10.730 10.251 24.045 1.00 97.06 414 HIS A O 1
ATOM 3128 N N . ALA A 1 415 ? -12.229 11.884 24.484 1.00 94.81 415 ALA A N 1
ATOM 3129 C CA . ALA A 1 415 ? -12.525 11.497 25.863 1.00 94.81 415 ALA A CA 1
ATOM 3130 C C . ALA A 1 415 ? -11.233 11.327 26.695 1.00 94.81 415 ALA A C 1
ATOM 3132 O O . ALA A 1 415 ? -10.424 12.254 26.769 1.00 94.81 415 ALA A O 1
ATOM 3133 N N . ASP A 1 416 ? -11.032 10.152 27.294 1.00 91.31 416 ASP A N 1
ATOM 3134 C CA . ASP A 1 416 ? -9.875 9.839 28.141 1.00 91.31 416 ASP A CA 1
ATOM 3135 C C . ASP A 1 416 ? -8.651 9.345 27.352 1.00 91.31 416 ASP A C 1
ATOM 3137 O O . ASP A 1 416 ? -7.601 9.102 27.948 1.00 91.31 416 ASP A O 1
ATOM 3141 N N . LEU A 1 417 ? -8.774 9.152 26.033 1.00 98.31 417 LEU A N 1
ATOM 3142 C CA . LEU A 1 417 ? -7.700 8.633 25.193 1.00 98.31 417 LEU A CA 1
ATOM 3143 C C . LEU A 1 417 ? -7.032 9.755 24.400 1.00 98.31 417 LEU A C 1
ATOM 3145 O O . LEU A 1 417 ? -7.675 10.545 23.709 1.00 98.31 417 LEU A O 1
ATOM 3149 N N . SER A 1 418 ? -5.708 9.799 24.469 1.00 98.19 418 SER A N 1
ATOM 3150 C CA . SER A 1 418 ? -4.870 10.710 23.703 1.00 98.19 418 SER A CA 1
ATOM 3151 C C . SER A 1 418 ? -3.621 10.002 23.201 1.00 98.19 418 SER A C 1
ATOM 3153 O O . SER A 1 418 ? -2.976 9.257 23.937 1.00 98.19 418 SER A O 1
ATOM 3155 N N . ILE A 1 419 ? -3.239 10.297 21.965 1.00 98.12 419 ILE A N 1
ATOM 3156 C CA . ILE A 1 419 ? -1.971 9.882 21.368 1.00 98.12 419 ILE A CA 1
ATOM 3157 C C . ILE A 1 419 ? -1.270 11.103 20.782 1.00 98.12 419 ILE A C 1
ATOM 3159 O O . ILE A 1 419 ? -1.900 11.975 20.182 1.00 98.12 419 ILE A O 1
ATOM 3163 N N . GLU A 1 420 ? 0.038 11.178 20.965 1.00 97.62 420 GLU A N 1
ATOM 3164 C CA . GLU A 1 420 ? 0.888 12.199 20.355 1.00 97.62 420 GLU A CA 1
ATOM 3165 C C . GLU A 1 420 ? 2.256 11.616 20.008 1.00 97.62 420 GLU A C 1
ATOM 3167 O O . GLU A 1 420 ? 2.708 10.650 20.622 1.00 97.62 420 GLU A O 1
ATOM 3172 N N . GLY A 1 421 ? 2.926 12.184 19.012 1.00 96.19 421 GLY A N 1
ATOM 3173 C CA . GLY A 1 421 ? 4.214 11.673 18.557 1.00 96.19 421 GLY A CA 1
ATOM 3174 C C . GLY A 1 421 ? 4.709 12.387 17.310 1.00 96.19 421 GLY A C 1
ATOM 3175 O O . GLY A 1 421 ? 4.226 13.468 16.976 1.00 96.19 421 GLY A O 1
ATOM 3176 N N . ASN A 1 422 ? 5.669 11.770 16.620 1.00 95.12 422 ASN A N 1
ATOM 3177 C CA . ASN A 1 422 ? 6.209 12.260 15.354 1.00 95.12 422 ASN A CA 1
ATOM 3178 C C . ASN A 1 422 ? 6.108 11.176 14.279 1.00 95.12 422 ASN A C 1
ATOM 3180 O O . ASN A 1 422 ? 6.537 10.047 14.505 1.00 95.12 422 ASN A O 1
ATOM 3184 N N . ILE A 1 423 ? 5.576 11.543 13.116 1.00 86.62 423 ILE A N 1
ATOM 3185 C CA . ILE A 1 423 ? 5.522 10.710 11.909 1.00 86.62 423 ILE A CA 1
ATOM 3186 C C . ILE A 1 423 ? 6.777 10.977 11.077 1.00 86.62 423 ILE A C 1
ATOM 3188 O O . ILE A 1 423 ? 7.231 12.123 10.994 1.00 86.62 423 ILE A O 1
ATOM 3192 N N . ASN A 1 424 ? 7.309 9.963 10.394 1.00 94.69 424 ASN A N 1
ATOM 3193 C CA . ASN A 1 424 ? 8.357 10.173 9.403 1.00 94.69 424 ASN A CA 1
ATOM 3194 C C . ASN A 1 424 ? 7.777 10.622 8.048 1.00 94.69 424 ASN A C 1
ATOM 3196 O O . ASN A 1 424 ? 7.264 9.813 7.273 1.00 94.69 424 ASN A O 1
ATOM 3200 N N . ARG A 1 425 ? 7.932 11.904 7.699 1.00 94.94 425 ARG A N 1
ATOM 3201 C CA . ARG A 1 425 ? 7.424 12.472 6.439 1.00 94.94 425 ARG A CA 1
ATOM 3202 C C . ARG A 1 425 ? 7.974 11.784 5.187 1.00 94.94 425 ARG A C 1
ATOM 3204 O O . ARG A 1 425 ? 7.275 11.720 4.183 1.00 94.94 425 ARG A O 1
ATOM 3211 N N . ASN A 1 426 ? 9.188 11.244 5.253 1.00 95.81 426 ASN A N 1
ATOM 3212 C CA . ASN A 1 426 ? 9.780 10.520 4.131 1.00 95.81 426 ASN A CA 1
ATOM 3213 C C . ASN A 1 426 ? 9.021 9.222 3.805 1.00 95.81 426 ASN A C 1
ATOM 3215 O O . ASN A 1 426 ? 8.911 8.861 2.637 1.00 95.81 426 ASN A O 1
ATOM 3219 N N . ILE A 1 427 ? 8.463 8.545 4.816 1.00 95.12 427 ILE A N 1
ATOM 3220 C CA . ILE A 1 427 ? 7.614 7.362 4.613 1.00 95.12 427 ILE A CA 1
ATOM 3221 C C . ILE A 1 427 ? 6.290 7.773 3.959 1.00 95.12 427 ILE A C 1
ATOM 3223 O O . ILE A 1 427 ? 5.864 7.127 3.006 1.00 95.12 427 ILE A O 1
ATOM 3227 N N . ILE A 1 428 ? 5.692 8.888 4.393 1.00 95.25 428 ILE A N 1
ATOM 3228 C CA . ILE A 1 428 ? 4.449 9.406 3.798 1.00 95.25 428 ILE A CA 1
ATOM 3229 C C . ILE A 1 428 ? 4.645 9.811 2.330 1.00 95.25 428 ILE A C 1
ATOM 3231 O O . ILE A 1 428 ? 3.772 9.586 1.494 1.00 95.25 428 ILE A O 1
ATOM 3235 N N . ASP A 1 429 ? 5.783 10.422 1.993 1.00 95.19 429 ASP A N 1
ATOM 3236 C CA . ASP A 1 429 ? 6.094 10.792 0.608 1.00 95.19 429 ASP A CA 1
ATOM 3237 C C . ASP A 1 429 ? 6.206 9.537 -0.291 1.00 95.19 429 ASP A C 1
ATOM 3239 O O . ASP A 1 429 ? 5.731 9.562 -1.422 1.00 95.19 429 ASP A O 1
ATOM 3243 N N . LEU A 1 430 ? 6.734 8.417 0.225 1.00 95.00 430 LEU A N 1
ATOM 3244 C CA . LEU A 1 430 ? 6.753 7.122 -0.472 1.00 95.00 430 LEU A CA 1
ATOM 3245 C C . LEU A 1 430 ? 5.352 6.491 -0.588 1.00 95.00 430 LEU A C 1
ATOM 3247 O O . LEU A 1 430 ? 4.977 6.022 -1.662 1.00 95.00 430 LEU A O 1
ATOM 3251 N N . GLN A 1 431 ? 4.578 6.464 0.499 1.00 95.06 431 GLN A N 1
ATOM 3252 C CA . GLN A 1 431 ? 3.239 5.854 0.547 1.00 95.06 431 GLN A CA 1
ATOM 3253 C C . GLN A 1 431 ? 2.252 6.514 -0.425 1.00 95.06 431 GLN A C 1
ATOM 3255 O O . GLN A 1 431 ? 1.407 5.837 -1.003 1.00 95.06 431 GLN A O 1
ATOM 3260 N N . GLN A 1 432 ? 2.398 7.812 -0.688 1.00 92.88 432 GLN A N 1
ATOM 3261 C CA . GLN A 1 432 ? 1.571 8.519 -1.670 1.00 92.88 432 GLN A CA 1
ATOM 3262 C C . GLN A 1 432 ? 1.784 8.052 -3.117 1.00 92.88 432 GLN A C 1
ATOM 3264 O O . GLN A 1 432 ? 0.915 8.277 -3.955 1.00 92.88 432 GLN A O 1
ATOM 3269 N N . GLU A 1 433 ? 2.912 7.408 -3.422 1.00 93.50 433 GLU A N 1
ATOM 3270 C CA . GLU A 1 433 ? 3.189 6.861 -4.753 1.00 93.50 433 GLU A CA 1
ATOM 3271 C C . GLU A 1 433 ? 2.743 5.403 -4.910 1.00 93.50 433 GLU A C 1
ATOM 3273 O O . GLU A 1 433 ? 2.922 4.832 -5.985 1.00 93.50 433 GLU A O 1
ATOM 3278 N N . TYR A 1 434 ? 2.198 4.771 -3.867 1.00 94.38 434 TYR A N 1
ATOM 3279 C CA . TYR A 1 434 ? 1.767 3.379 -3.950 1.00 94.38 434 TYR A CA 1
ATOM 3280 C C . TYR A 1 434 ? 0.542 3.199 -4.859 1.00 94.38 434 TYR A C 1
ATOM 3282 O O . TYR A 1 434 ? -0.399 3.995 -4.792 1.00 94.38 434 TYR A O 1
ATOM 3290 N N . PRO A 1 435 ? 0.503 2.125 -5.670 1.00 94.06 435 PRO A N 1
ATOM 3291 C CA . PRO A 1 435 ? -0.730 1.711 -6.327 1.00 94.06 435 PRO A CA 1
ATOM 3292 C C . PRO A 1 435 ? -1.775 1.254 -5.295 1.00 94.06 435 PRO A C 1
ATOM 3294 O O . PRO A 1 435 ? -1.429 0.759 -4.221 1.00 94.06 435 PRO A O 1
ATOM 3297 N N . SER A 1 436 ? -3.058 1.394 -5.642 1.00 93.31 436 SER A N 1
ATOM 3298 C CA . SER A 1 436 ? -4.169 0.943 -4.795 1.00 93.31 436 SER A CA 1
ATOM 3299 C C . SER A 1 436 ? -4.266 -0.584 -4.779 1.00 93.31 436 SER A C 1
ATOM 3301 O O . SER A 1 436 ? -4.201 -1.201 -5.841 1.00 93.31 436 SER A O 1
ATOM 3303 N N . MET A 1 437 ? -4.434 -1.193 -3.603 1.00 93.75 437 MET A N 1
ATOM 3304 C CA . MET A 1 437 ? -4.487 -2.654 -3.409 1.00 93.75 437 MET A CA 1
ATOM 3305 C C . MET A 1 437 ? -5.616 -3.087 -2.454 1.00 93.75 437 MET A C 1
ATOM 3307 O O . MET A 1 437 ? -6.406 -2.260 -2.009 1.00 93.75 437 MET A O 1
ATOM 3311 N N . ASP A 1 438 ? -5.735 -4.385 -2.160 1.00 92.06 438 ASP A N 1
ATOM 3312 C CA . ASP A 1 438 ? -6.711 -4.889 -1.178 1.00 92.06 438 ASP A CA 1
ATOM 3313 C C . ASP A 1 438 ? -6.467 -4.301 0.226 1.00 92.06 438 ASP A C 1
ATOM 3315 O O . ASP A 1 438 ? -5.317 -4.161 0.648 1.00 92.06 438 ASP A O 1
ATOM 3319 N N . ILE A 1 439 ? -7.531 -4.006 0.987 1.00 92.94 439 ILE A N 1
ATOM 3320 C CA . ILE A 1 439 ? -7.442 -3.385 2.329 1.00 92.94 439 ILE A CA 1
ATOM 3321 C C . ILE A 1 439 ? -6.610 -4.226 3.276 1.00 92.94 439 ILE A C 1
ATOM 3323 O O . ILE A 1 439 ? -5.733 -3.719 3.975 1.00 92.94 439 ILE A O 1
ATOM 3327 N N . SER A 1 440 ? -6.867 -5.526 3.289 1.00 92.88 440 SER A N 1
ATOM 3328 C CA . SER A 1 440 ? -6.077 -6.506 4.034 1.00 92.88 440 SER A CA 1
ATOM 3329 C C . SER A 1 440 ? -4.564 -6.359 3.819 1.00 92.88 440 SER A C 1
ATOM 3331 O O . SER A 1 440 ? -3.794 -6.568 4.756 1.00 92.88 440 SER A O 1
ATOM 3333 N N . CYS A 1 441 ? -4.111 -5.933 2.635 1.00 93.94 441 CYS A N 1
ATOM 3334 C CA . CYS A 1 441 ? -2.695 -5.690 2.353 1.00 93.94 441 CYS A CA 1
ATOM 3335 C C . CYS A 1 441 ? -2.175 -4.393 2.998 1.00 93.94 441 CYS A C 1
ATOM 3337 O O . CYS A 1 441 ? -1.024 -4.355 3.442 1.00 93.94 441 CYS A O 1
ATOM 3339 N N . TYR A 1 442 ? -3.009 -3.354 3.115 1.00 94.62 442 TYR A N 1
ATOM 3340 C CA . TYR A 1 442 ? -2.692 -2.162 3.912 1.00 94.62 442 TYR A CA 1
ATOM 3341 C C . TYR A 1 442 ? -2.627 -2.495 5.404 1.00 94.62 442 TYR A C 1
ATOM 3343 O O . TYR A 1 442 ? -1.675 -2.097 6.076 1.00 94.62 442 TYR A O 1
ATOM 3351 N N . ALA A 1 443 ? -3.578 -3.287 5.908 1.00 93.56 443 ALA A N 1
ATOM 3352 C CA . ALA A 1 443 ? -3.600 -3.734 7.301 1.00 93.56 443 ALA A CA 1
ATOM 3353 C C . ALA A 1 443 ? -2.391 -4.616 7.664 1.00 93.56 443 ALA A C 1
ATOM 3355 O O . ALA A 1 443 ? -1.824 -4.478 8.749 1.00 93.56 443 ALA A O 1
ATOM 3356 N N . ALA A 1 444 ? -1.955 -5.482 6.744 1.00 92.38 444 ALA A N 1
ATOM 3357 C CA . ALA A 1 444 ? -0.775 -6.331 6.914 1.00 92.38 444 ALA A CA 1
ATOM 3358 C C . ALA A 1 444 ? 0.563 -5.573 6.783 1.00 92.38 444 ALA A C 1
ATOM 3360 O O . ALA A 1 444 ? 1.606 -6.081 7.201 1.00 92.38 444 ALA A O 1
ATOM 3361 N N . SER A 1 445 ? 0.559 -4.378 6.186 1.00 93.38 445 SER A N 1
ATOM 3362 C CA . SER A 1 445 ? 1.767 -3.580 5.965 1.00 93.38 445 SER A CA 1
ATOM 3363 C C . SER A 1 445 ? 2.217 -2.878 7.243 1.00 93.38 445 SER A C 1
ATOM 3365 O O . SER A 1 445 ? 1.394 -2.394 8.010 1.00 93.38 445 SER A O 1
ATOM 3367 N N . ILE A 1 446 ? 3.529 -2.773 7.452 1.00 91.31 446 ILE A N 1
ATOM 3368 C CA . ILE A 1 446 ? 4.200 -2.147 8.595 1.00 91.31 446 ILE A CA 1
ATOM 3369 C C . ILE A 1 446 ? 5.301 -1.217 8.073 1.00 91.31 446 ILE A C 1
ATOM 3371 O O . ILE A 1 446 ? 6.411 -1.660 7.784 1.00 91.31 446 ILE A O 1
ATOM 3375 N N . ALA A 1 447 ? 5.002 0.077 7.940 1.00 90.25 447 ALA A N 1
ATOM 3376 C CA . ALA A 1 447 ? 5.957 1.041 7.392 1.00 90.25 447 ALA A CA 1
ATOM 3377 C C . ALA A 1 447 ? 6.866 1.678 8.458 1.00 90.25 447 ALA A C 1
ATOM 3379 O O . ALA A 1 447 ? 8.070 1.780 8.219 1.00 90.25 447 ALA A O 1
ATOM 3380 N N . ASP A 1 448 ? 6.317 2.047 9.623 1.00 91.62 448 ASP A N 1
ATOM 3381 C CA . ASP A 1 448 ? 7.052 2.620 10.761 1.00 91.62 448 ASP A CA 1
ATOM 3382 C C . ASP A 1 448 ? 6.728 1.871 12.072 1.00 91.62 448 ASP A C 1
ATOM 3384 O O . ASP A 1 448 ? 5.688 2.063 12.709 1.00 91.62 448 ASP A O 1
ATOM 3388 N N . GLU A 1 449 ? 7.628 0.973 12.476 1.00 89.44 449 GLU A N 1
ATOM 3389 C CA . GLU A 1 449 ? 7.477 0.178 13.704 1.00 89.44 449 GLU A CA 1
ATOM 3390 C C . GLU A 1 449 ? 7.635 1.036 14.972 1.00 89.44 449 GLU A C 1
ATOM 3392 O O . GLU A 1 449 ? 6.927 0.826 15.958 1.00 89.44 449 GLU A O 1
ATOM 3397 N N . ASP A 1 450 ? 8.523 2.037 14.951 1.00 90.94 450 ASP A N 1
ATOM 3398 C CA . ASP A 1 450 ? 8.771 2.903 16.111 1.00 90.94 450 ASP A CA 1
ATOM 3399 C C . ASP A 1 450 ? 7.512 3.712 16.452 1.00 90.94 450 ASP A C 1
ATOM 3401 O O . ASP A 1 450 ? 7.128 3.817 17.624 1.00 90.94 450 ASP A O 1
ATOM 3405 N N . LEU A 1 451 ? 6.849 4.262 15.427 1.00 93.25 451 LEU A N 1
ATOM 3406 C CA . LEU A 1 451 ? 5.594 4.997 15.579 1.00 93.25 451 LEU A CA 1
ATOM 3407 C C . LEU A 1 451 ? 4.493 4.105 16.163 1.00 93.25 451 LEU A C 1
ATOM 3409 O O . LEU A 1 451 ? 3.813 4.495 17.118 1.00 93.25 451 LEU A O 1
ATOM 3413 N N . ARG A 1 452 ? 4.349 2.881 15.642 1.00 92.75 452 ARG A N 1
ATOM 3414 C CA . ARG A 1 452 ? 3.381 1.897 16.145 1.00 92.75 452 ARG A CA 1
ATOM 3415 C C . ARG A 1 452 ? 3.605 1.580 17.614 1.00 92.75 452 ARG A C 1
ATOM 3417 O O . ARG A 1 452 ? 2.668 1.679 18.406 1.00 92.75 452 ARG A O 1
ATOM 3424 N N . GLN A 1 453 ? 4.834 1.246 18.002 1.00 94.69 453 GLN A N 1
ATOM 3425 C CA . GLN A 1 453 ? 5.142 0.918 19.395 1.00 94.69 453 GLN A CA 1
ATOM 3426 C C . GLN A 1 453 ? 4.931 2.116 20.328 1.00 94.69 453 GLN A C 1
ATOM 3428 O O . GLN A 1 453 ? 4.438 1.948 21.448 1.00 94.69 453 GLN A O 1
ATOM 3433 N N . ASN A 1 454 ? 5.227 3.334 19.866 1.00 96.00 454 ASN A N 1
ATOM 3434 C CA . ASN A 1 454 ? 4.963 4.553 20.624 1.00 96.00 454 ASN A CA 1
ATOM 3435 C C . ASN A 1 454 ? 3.460 4.757 20.899 1.00 96.00 454 ASN A C 1
ATOM 3437 O O . ASN A 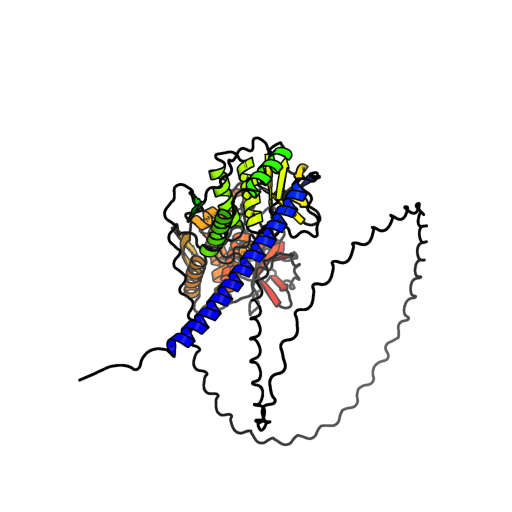1 454 ? 3.082 5.020 22.044 1.00 96.00 454 ASN A O 1
ATOM 3441 N N . ILE A 1 455 ? 2.604 4.587 19.889 1.00 97.06 455 ILE A N 1
ATOM 3442 C CA . ILE A 1 455 ? 1.142 4.702 20.023 1.00 97.06 455 ILE A CA 1
ATOM 3443 C C . ILE A 1 455 ? 0.587 3.600 20.929 1.00 97.06 455 ILE A C 1
ATOM 3445 O O . ILE A 1 455 ? -0.152 3.885 21.876 1.00 97.06 455 ILE A O 1
ATOM 3449 N N . LEU A 1 456 ? 0.983 2.346 20.690 1.00 97.62 456 LEU A N 1
ATOM 3450 C CA . LEU A 1 456 ? 0.544 1.206 21.496 1.00 97.62 456 LEU A CA 1
ATOM 3451 C C . LEU A 1 456 ? 0.924 1.383 22.969 1.00 97.62 456 LEU A C 1
ATOM 3453 O O . LEU A 1 456 ? 0.113 1.107 23.852 1.00 97.62 456 LEU A O 1
ATOM 3457 N N . SER A 1 457 ? 2.130 1.883 23.256 1.00 98.31 457 SER A N 1
ATOM 3458 C CA . SER A 1 457 ? 2.567 2.154 24.628 1.00 98.31 457 SER A CA 1
ATOM 3459 C C . SER A 1 457 ? 1.703 3.208 25.324 1.00 98.31 457 SER A C 1
ATOM 3461 O O . SER A 1 457 ? 1.426 3.066 26.516 1.00 98.31 457 SER A O 1
ATOM 3463 N N . GLN A 1 458 ? 1.293 4.264 24.618 1.00 98.56 458 GLN A N 1
ATOM 3464 C CA . GLN A 1 458 ? 0.441 5.313 25.184 1.00 98.56 458 GLN A CA 1
ATOM 3465 C C . GLN A 1 458 ? -0.953 4.778 25.505 1.00 98.56 458 GLN A C 1
ATOM 3467 O O . GLN A 1 458 ? -1.457 5.004 26.607 1.00 98.56 458 GLN A O 1
ATOM 3472 N N . LEU A 1 459 ? -1.570 4.057 24.569 1.00 98.56 459 LEU A N 1
ATOM 3473 C CA . LEU A 1 459 ? -2.933 3.555 24.734 1.00 98.56 459 LEU A CA 1
ATOM 3474 C C . LEU A 1 459 ? -3.015 2.426 25.767 1.00 98.56 459 LEU A C 1
ATOM 3476 O O . LEU A 1 459 ? -3.910 2.457 26.607 1.00 98.56 459 LEU A O 1
ATOM 3480 N N . ARG A 1 460 ? -2.051 1.491 25.797 1.00 98.38 460 ARG A N 1
ATOM 3481 C CA . ARG A 1 460 ? -1.993 0.434 26.830 1.00 98.38 460 ARG A CA 1
ATOM 3482 C C . ARG A 1 460 ? -1.995 1.015 28.244 1.00 98.38 460 ARG A C 1
ATOM 3484 O O . ARG A 1 460 ? -2.701 0.509 29.106 1.00 98.38 460 ARG A O 1
ATOM 3491 N N . LYS A 1 461 ? -1.253 2.105 28.467 1.00 98.25 461 LYS A N 1
ATOM 3492 C CA . LYS A 1 461 ? -1.221 2.800 29.762 1.00 98.25 461 LYS A CA 1
ATOM 3493 C C . LYS A 1 461 ? -2.565 3.447 30.116 1.00 98.25 461 LYS A C 1
ATOM 3495 O O . LYS A 1 461 ? -2.963 3.431 31.271 1.00 98.25 461 LYS A O 1
ATOM 3500 N N . GLN A 1 462 ? -3.253 4.035 29.142 1.00 98.50 462 GLN A N 1
ATOM 3501 C CA . GLN A 1 462 ? -4.531 4.729 29.367 1.00 98.50 462 GLN A CA 1
ATOM 3502 C C . GLN A 1 462 ? -5.718 3.770 29.532 1.00 98.50 462 GLN A C 1
ATOM 3504 O O . GLN A 1 462 ? -6.738 4.134 30.113 1.00 98.50 462 GLN A O 1
ATOM 3509 N N . LEU A 1 463 ? -5.586 2.543 29.031 1.00 98.06 463 LEU A N 1
ATOM 3510 C CA . LEU A 1 463 ? -6.597 1.491 29.126 1.00 98.06 463 LEU A CA 1
ATOM 3511 C C . LEU A 1 463 ? -6.372 0.549 30.320 1.00 98.06 463 LEU A C 1
ATOM 3513 O O . LEU A 1 463 ? -7.154 -0.380 30.519 1.00 98.06 463 LEU A O 1
ATOM 3517 N N . GLU A 1 464 ? -5.323 0.774 31.115 1.00 96.69 464 GLU A N 1
ATOM 3518 C CA . GLU A 1 464 ? -4.985 -0.062 32.265 1.00 96.69 464 GLU A CA 1
ATOM 3519 C C . GLU A 1 464 ? -6.155 -0.139 33.262 1.00 96.69 464 GLU A C 1
ATOM 3521 O O . GLU A 1 464 ? -6.727 0.872 33.671 1.00 96.69 464 GLU A O 1
ATOM 3526 N N . GLY A 1 465 ? -6.525 -1.363 33.646 1.00 96.38 465 GLY A N 1
ATOM 3527 C CA . GLY A 1 465 ? -7.601 -1.627 34.603 1.00 96.38 465 GLY A CA 1
ATOM 3528 C C . GLY A 1 465 ? -9.023 -1.632 34.028 1.00 96.38 465 GLY A C 1
ATOM 3529 O O . GLY A 1 465 ? -9.945 -1.967 34.770 1.00 96.38 465 GLY A O 1
ATOM 3530 N N . LYS A 1 466 ? -9.225 -1.317 32.740 1.00 97.12 466 LYS A N 1
ATOM 3531 C CA . LYS A 1 466 ? -10.529 -1.483 32.072 1.00 97.12 466 LYS A CA 1
ATOM 3532 C C . LYS A 1 466 ? -10.801 -2.960 31.763 1.00 97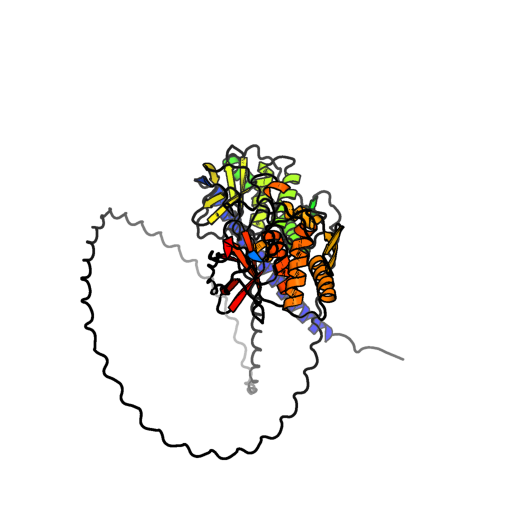.12 466 LYS A C 1
ATOM 3534 O O . LYS A 1 466 ? -9.879 -3.715 31.453 1.00 97.12 466 LYS A O 1
ATOM 3539 N N . SER A 1 467 ? -12.068 -3.370 31.812 1.00 96.62 467 SER A N 1
ATOM 3540 C CA . SER A 1 467 ? -12.496 -4.672 31.280 1.00 96.62 467 SER A CA 1
ATOM 3541 C C . SER A 1 467 ? -12.350 -4.731 29.753 1.00 96.62 467 SER A C 1
ATOM 3543 O O . SER A 1 467 ? -12.222 -3.701 29.093 1.00 96.62 467 SER A O 1
ATOM 3545 N N . GLU A 1 468 ? -12.412 -5.936 29.174 1.00 96.62 468 GLU A N 1
ATOM 3546 C CA . GLU A 1 468 ? -12.335 -6.145 27.718 1.00 96.62 468 GLU A CA 1
ATOM 3547 C C . GLU A 1 468 ? -13.358 -5.285 26.955 1.00 96.62 468 GLU A C 1
ATOM 3549 O O . GLU A 1 468 ? -12.992 -4.564 26.029 1.00 96.62 468 GLU A O 1
ATOM 3554 N N . MET A 1 469 ? -14.623 -5.300 27.393 1.00 95.31 469 MET A N 1
ATOM 3555 C CA . MET A 1 469 ? -15.722 -4.552 26.770 1.00 95.31 469 MET A CA 1
ATOM 3556 C C . MET A 1 469 ? -15.535 -3.033 26.906 1.00 95.31 469 MET A C 1
ATOM 3558 O O . MET A 1 469 ? -15.727 -2.290 25.944 1.00 95.31 469 MET A O 1
ATOM 3562 N N . GLU A 1 470 ? -15.131 -2.559 28.089 1.00 97.06 470 GLU A N 1
ATOM 3563 C CA . GLU A 1 470 ? -14.863 -1.134 28.328 1.00 97.06 470 GLU A CA 1
ATOM 3564 C C . GLU A 1 470 ? -13.673 -0.637 27.505 1.00 97.06 470 GLU A C 1
ATOM 3566 O O . GLU A 1 470 ? -13.711 0.475 26.979 1.00 97.06 470 GLU A O 1
ATOM 3571 N N . ALA A 1 471 ? -12.620 -1.446 27.381 1.00 98.00 471 ALA A N 1
ATOM 3572 C CA . ALA A 1 471 ? -11.450 -1.108 26.588 1.00 98.00 471 ALA A CA 1
ATOM 3573 C C . ALA A 1 471 ? -11.768 -1.113 25.085 1.00 98.00 471 ALA A C 1
ATOM 3575 O O . ALA A 1 471 ? -11.383 -0.176 24.385 1.00 98.00 471 ALA A O 1
ATOM 3576 N N . ALA A 1 472 ? -12.517 -2.107 24.596 1.00 97.75 472 ALA A N 1
ATOM 3577 C CA . ALA A 1 472 ? -12.936 -2.181 23.199 1.00 97.75 472 ALA A CA 1
ATOM 3578 C C . ALA A 1 472 ? -13.826 -0.991 22.804 1.00 97.75 472 ALA A C 1
ATOM 3580 O O . ALA A 1 472 ? -13.563 -0.353 21.785 1.00 97.75 472 ALA A O 1
ATOM 3581 N N . ASN A 1 473 ? -14.809 -0.627 23.638 1.00 97.88 473 ASN A N 1
ATOM 3582 C CA . ASN A 1 473 ? -15.626 0.571 23.422 1.00 97.88 473 ASN A CA 1
ATOM 3583 C C . ASN A 1 473 ? -14.799 1.860 23.502 1.00 97.88 473 ASN A C 1
ATOM 3585 O O . ASN A 1 473 ? -14.977 2.744 22.672 1.00 97.88 473 ASN A O 1
ATOM 3589 N N . ALA A 1 474 ? -13.864 1.977 24.452 1.00 98.50 474 ALA A N 1
ATOM 3590 C CA . ALA A 1 474 ? -13.012 3.163 24.549 1.00 98.50 474 ALA A CA 1
ATOM 3591 C C . ALA A 1 474 ? -12.160 3.365 23.284 1.00 98.50 474 ALA A C 1
ATOM 3593 O O . ALA A 1 474 ? -12.080 4.483 22.778 1.00 98.50 474 ALA A O 1
ATOM 3594 N N . ILE A 1 475 ? -11.564 2.292 22.747 1.00 98.62 475 ILE A N 1
ATOM 3595 C CA . ILE A 1 475 ? -10.828 2.343 21.475 1.00 98.62 475 ILE A CA 1
ATOM 3596 C C . ILE A 1 475 ? -11.784 2.691 20.325 1.00 98.62 475 ILE A C 1
ATOM 3598 O O . ILE A 1 475 ? -11.450 3.543 19.505 1.00 98.62 475 ILE A O 1
ATOM 3602 N N . LEU A 1 476 ? -12.969 2.075 20.269 1.00 98.56 476 LEU A N 1
ATOM 3603 C CA . LEU A 1 476 ? -13.950 2.305 19.205 1.00 98.56 476 LEU A CA 1
ATOM 3604 C C . LEU A 1 476 ? -14.384 3.776 19.138 1.00 98.56 476 LEU A C 1
ATOM 3606 O O . LEU A 1 476 ? -14.256 4.396 18.084 1.00 98.56 476 LEU A O 1
ATOM 3610 N N . HIS A 1 477 ? -14.807 4.352 20.266 1.00 98.56 477 HIS A N 1
ATOM 3611 C CA . HIS A 1 477 ? -15.220 5.759 20.359 1.00 98.56 477 HIS A CA 1
ATOM 3612 C C . HIS A 1 477 ? -14.069 6.719 20.058 1.00 98.56 477 HIS A C 1
ATOM 3614 O O . HIS A 1 477 ? -14.255 7.717 19.363 1.00 98.56 477 HIS A O 1
ATOM 3620 N N . PHE A 1 478 ? -12.849 6.391 20.497 1.00 98.69 478 PHE A N 1
ATOM 3621 C CA . PHE A 1 478 ? -11.664 7.168 20.138 1.00 98.69 478 PHE A CA 1
ATOM 3622 C C . PHE A 1 478 ? -11.424 7.209 18.624 1.00 98.69 478 PHE A C 1
ATOM 3624 O O . PHE A 1 478 ? -11.110 8.274 18.098 1.00 98.69 478 PHE A O 1
ATOM 3631 N N . VAL A 1 479 ? -11.601 6.098 17.904 1.00 98.19 479 VAL A N 1
ATOM 3632 C CA . VAL A 1 479 ? -11.455 6.087 16.436 1.00 98.19 479 VAL A CA 1
ATOM 3633 C C . VAL A 1 479 ? -12.634 6.778 15.744 1.00 98.19 479 VAL A C 1
ATOM 3635 O O . VAL A 1 479 ? -12.419 7.507 14.776 1.00 98.19 479 VAL A O 1
ATOM 3638 N N . GLN A 1 480 ? -13.860 6.603 16.241 1.00 98.06 480 GLN A N 1
ATOM 3639 C CA . GLN A 1 480 ? -15.044 7.265 15.685 1.00 98.06 480 GLN A CA 1
ATOM 3640 C C . GLN A 1 480 ? -14.908 8.792 15.744 1.00 98.06 480 GLN A C 1
ATOM 3642 O O . GLN A 1 480 ? -15.097 9.464 14.730 1.00 98.06 480 GLN A O 1
ATOM 3647 N N . GLU A 1 481 ? -14.561 9.335 16.914 1.00 97.44 481 GLU A N 1
ATOM 3648 C CA . GLU A 1 481 ? -14.650 10.772 17.202 1.00 97.44 481 GLU A CA 1
ATOM 3649 C C . GLU A 1 481 ? -13.303 11.505 17.265 1.00 97.44 481 GLU A C 1
ATOM 3651 O O . GLU A 1 481 ? -13.272 12.735 17.204 1.00 97.44 481 GLU A O 1
ATOM 3656 N N . GLY A 1 482 ? -12.181 10.786 17.349 1.00 97.00 482 GLY A N 1
ATOM 3657 C CA . GLY A 1 482 ? -10.841 11.381 17.315 1.00 97.00 482 GLY A CA 1
ATOM 3658 C C . GLY A 1 482 ? -10.431 11.885 15.929 1.00 97.00 482 GLY A C 1
ATOM 3659 O O . GLY A 1 482 ? -9.547 12.734 15.823 1.00 97.00 482 GLY A O 1
ATOM 3660 N N . PHE A 1 483 ? -11.086 11.405 14.868 1.00 97.00 483 PHE A N 1
ATOM 3661 C CA . PHE A 1 483 ? -10.735 11.710 13.482 1.00 97.00 483 PHE A CA 1
ATOM 3662 C C . PHE A 1 483 ? -11.911 12.321 12.720 1.00 97.00 483 PHE A C 1
ATOM 3664 O O . PHE A 1 483 ? -13.048 11.851 12.797 1.00 97.00 483 PHE A O 1
ATOM 3671 N N . ALA A 1 484 ? -11.642 13.360 11.929 1.00 96.88 484 ALA A N 1
ATOM 3672 C CA . ALA A 1 484 ? -12.662 13.976 11.089 1.00 96.88 484 ALA A CA 1
ATOM 3673 C C . ALA A 1 484 ? -12.979 13.098 9.864 1.00 96.88 484 ALA A C 1
ATOM 3675 O O . ALA A 1 484 ? -12.113 12.399 9.343 1.00 96.88 484 ALA A O 1
ATOM 3676 N N . TYR A 1 485 ? -14.228 13.143 9.393 1.00 97.19 485 TYR A N 1
ATOM 3677 C CA . TYR A 1 485 ? -14.698 12.321 8.274 1.00 97.19 485 TYR A CA 1
ATOM 3678 C C . TYR A 1 485 ? -14.793 13.114 6.970 1.00 97.19 485 TYR A C 1
ATOM 3680 O O . TYR A 1 485 ? -15.422 14.177 6.939 1.00 97.19 485 TYR A O 1
ATOM 3688 N N . LYS A 1 486 ? -14.259 12.545 5.887 1.00 96.12 486 LYS A N 1
ATOM 3689 C CA . LYS A 1 486 ? -14.590 12.858 4.489 1.00 96.12 486 LYS A CA 1
ATOM 3690 C C . LYS A 1 486 ? -14.327 11.625 3.644 1.00 96.12 486 LYS A C 1
ATOM 3692 O O . LYS A 1 486 ? -13.354 10.933 3.891 1.00 96.12 486 LYS A O 1
ATOM 3697 N N . THR A 1 487 ? -15.135 11.436 2.608 1.00 93.25 487 THR A N 1
ATOM 3698 C CA . THR A 1 487 ? -14.825 10.460 1.554 1.00 93.25 487 THR A CA 1
ATOM 3699 C C . THR A 1 487 ? -13.561 10.862 0.796 1.00 93.25 487 THR A C 1
ATOM 3701 O O . THR A 1 487 ? -13.298 12.061 0.617 1.00 93.25 487 THR A O 1
ATOM 3704 N N . ASP A 1 488 ? -12.850 9.886 0.240 1.00 91.75 488 ASP A N 1
ATOM 3705 C CA . ASP A 1 488 ? -11.717 10.145 -0.658 1.00 91.75 488 ASP A CA 1
ATOM 3706 C C . ASP A 1 488 ? -12.077 11.067 -1.821 1.00 91.75 488 ASP A C 1
ATOM 3708 O O . ASP A 1 488 ? -11.348 12.012 -2.132 1.00 91.75 488 ASP A O 1
ATOM 3712 N N . GLY A 1 489 ? -13.270 10.883 -2.390 1.00 91.50 489 GLY A N 1
ATOM 3713 C CA . GLY A 1 489 ? -13.807 11.741 -3.442 1.00 91.50 489 GLY A CA 1
ATOM 3714 C C . GLY A 1 489 ? -13.877 13.229 -3.062 1.00 91.50 489 GLY A C 1
ATOM 3715 O O . GLY A 1 489 ? -13.701 14.112 -3.908 1.00 91.50 489 GLY A O 1
ATOM 3716 N N . GLN A 1 490 ? -14.137 13.529 -1.787 1.00 93.88 490 GLN A N 1
ATOM 3717 C CA . GLN A 1 490 ? -14.182 14.895 -1.255 1.00 93.88 490 GLN A CA 1
ATOM 3718 C C . GLN A 1 490 ? -12.794 15.438 -0.894 1.00 93.88 490 GLN A C 1
ATOM 3720 O O . GLN A 1 490 ? -12.613 16.657 -0.898 1.00 93.88 490 GLN A O 1
ATOM 3725 N N . GLN A 1 491 ? -11.844 14.572 -0.536 1.00 94.44 491 GLN A N 1
ATOM 3726 C CA . GLN A 1 491 ? -10.503 14.968 -0.102 1.00 94.44 491 GLN A CA 1
ATOM 3727 C C . GLN A 1 491 ? -9.503 15.061 -1.259 1.00 94.44 491 GLN A C 1
ATOM 3729 O O . GLN A 1 491 ? -8.777 16.050 -1.358 1.00 94.44 491 GLN A O 1
ATOM 3734 N N . PHE A 1 492 ? -9.476 14.055 -2.130 1.00 92.69 492 PHE A N 1
ATOM 3735 C CA . PHE A 1 492 ? -8.478 13.884 -3.188 1.00 92.69 492 PHE A CA 1
ATOM 3736 C C . PHE A 1 492 ? -9.034 14.121 -4.599 1.00 92.69 492 PHE A C 1
ATOM 3738 O O . PHE A 1 492 ? -8.262 14.280 -5.542 1.00 92.69 492 PHE A O 1
ATOM 3745 N N . GLY A 1 493 ? -10.359 14.210 -4.740 1.00 90.94 493 GLY A N 1
ATOM 3746 C CA . GLY A 1 493 ? -11.044 14.498 -5.999 1.00 90.94 493 GLY A CA 1
ATOM 3747 C C . GLY A 1 493 ? -12.021 13.397 -6.403 1.00 90.94 493 GLY A C 1
ATOM 3748 O O . GLY A 1 493 ? -11.860 12.235 -6.049 1.00 90.94 493 GLY A O 1
ATOM 3749 N N . GLN A 1 494 ? -13.064 13.767 -7.149 1.00 86.00 494 GLN A N 1
ATOM 3750 C CA . GLN A 1 494 ? -14.154 12.855 -7.508 1.00 86.00 494 GLN A CA 1
ATOM 3751 C C . GLN A 1 494 ? -13.646 11.611 -8.252 1.00 86.00 494 GLN A C 1
ATOM 3753 O O . GLN A 1 494 ? -12.892 11.729 -9.215 1.00 86.00 494 GLN A O 1
ATOM 3758 N N . GLY A 1 495 ? -14.100 10.429 -7.824 1.00 80.69 495 GLY A N 1
ATOM 3759 C CA . GLY A 1 495 ? -13.721 9.141 -8.417 1.00 80.69 495 GLY A CA 1
ATOM 3760 C C . GLY A 1 495 ? -12.387 8.565 -7.929 1.00 80.69 495 GLY A C 1
ATOM 3761 O O . GLY A 1 495 ? -12.000 7.500 -8.402 1.00 80.69 495 GLY A O 1
ATOM 3762 N N . VAL A 1 496 ? -11.698 9.238 -7.002 1.00 84.88 496 VAL A N 1
ATOM 3763 C CA . VAL A 1 496 ? -10.512 8.702 -6.321 1.00 84.88 496 VAL A CA 1
ATOM 3764 C C . VAL A 1 496 ? -10.948 7.857 -5.124 1.00 84.88 496 VAL A C 1
ATOM 3766 O O . VAL A 1 496 ? -11.779 8.301 -4.337 1.00 84.88 496 VAL A O 1
ATOM 3769 N N . GLU A 1 497 ? -10.355 6.672 -5.001 1.00 88.81 497 GLU A N 1
ATOM 3770 C CA . GLU A 1 497 ? -10.408 5.798 -3.824 1.00 88.81 497 GLU A CA 1
ATOM 3771 C C . GLU A 1 497 ? -8.964 5.615 -3.333 1.00 88.81 497 GLU A C 1
ATOM 3773 O O . GLU A 1 497 ? -8.109 5.119 -4.079 1.00 88.81 497 GLU A O 1
ATOM 3778 N N . LYS A 1 498 ? -8.676 6.051 -2.108 1.00 91.06 498 LYS A N 1
ATOM 3779 C CA . LYS A 1 498 ? -7.353 6.040 -1.486 1.00 91.06 498 LYS A CA 1
ATOM 3780 C C . LYS A 1 498 ? -7.454 5.494 -0.061 1.00 91.06 498 LYS A C 1
ATOM 3782 O O . LYS A 1 498 ? -7.469 6.240 0.906 1.00 91.06 498 LYS A O 1
ATOM 3787 N N . CYS A 1 499 ? -7.325 4.178 0.045 1.00 93.62 499 CYS A N 1
ATOM 3788 C CA . CYS A 1 499 ? -7.057 3.525 1.319 1.00 93.62 499 CYS A CA 1
ATOM 3789 C C . CYS A 1 499 ? -5.701 3.980 1.887 1.00 93.62 499 CYS A C 1
ATOM 3791 O O . CYS A 1 499 ? -4.696 4.052 1.162 1.00 93.62 499 CYS A O 1
ATOM 3793 N N . PHE A 1 500 ? -5.662 4.266 3.183 1.00 95.06 500 PHE A N 1
ATOM 3794 C CA . PHE A 1 500 ? -4.459 4.698 3.885 1.00 95.06 500 PHE A CA 1
ATOM 3795 C C . PHE A 1 500 ? -3.633 3.533 4.416 1.00 95.06 500 PHE A C 1
ATOM 3797 O O . PHE A 1 500 ? -4.145 2.551 4.960 1.00 95.06 500 PHE A O 1
ATOM 3804 N N . PHE A 1 501 ? -2.311 3.692 4.352 1.00 92.44 501 PHE A N 1
ATOM 3805 C CA . PHE A 1 501 ? -1.447 3.010 5.310 1.00 92.44 501 PHE A CA 1
ATOM 3806 C C . PHE A 1 501 ? -1.655 3.603 6.708 1.00 92.44 501 PHE A C 1
ATOM 3808 O O . PHE A 1 501 ? -2.013 4.768 6.859 1.00 92.44 501 PHE A O 1
ATOM 3815 N N . PHE A 1 502 ? -1.372 2.813 7.743 1.00 77.38 502 PHE A N 1
ATOM 3816 C CA . PHE A 1 502 ? -1.564 3.206 9.145 1.00 77.38 502 PHE A CA 1
ATOM 3817 C C . PHE A 1 502 ? -1.034 4.617 9.482 1.00 77.38 502 PHE A C 1
ATOM 3819 O O . PHE A 1 502 ? -1.696 5.389 10.169 1.00 77.38 502 PHE A O 1
ATOM 3826 N N . ASP A 1 503 ? 0.149 4.964 8.978 1.00 90.50 503 ASP A N 1
ATOM 3827 C CA . ASP A 1 503 ? 0.826 6.242 9.217 1.00 90.50 503 ASP A CA 1
ATOM 3828 C C . ASP A 1 503 ? 0.118 7.432 8.540 1.00 90.50 503 ASP A C 1
ATOM 3830 O O . ASP A 1 503 ? 0.133 8.550 9.060 1.00 90.50 503 ASP A O 1
ATOM 3834 N N . GLU A 1 504 ? -0.528 7.201 7.392 1.00 94.88 504 GLU A N 1
ATOM 3835 C CA . GLU A 1 504 ? -1.219 8.234 6.614 1.00 94.88 504 GLU A CA 1
ATOM 3836 C C . GLU A 1 504 ? -2.476 8.748 7.326 1.00 94.88 504 GLU A C 1
ATOM 3838 O O . GLU A 1 504 ? -2.775 9.939 7.227 1.00 94.88 504 GLU A O 1
ATOM 3843 N N . LEU A 1 505 ? -3.156 7.907 8.115 1.00 94.75 505 LEU A N 1
ATOM 3844 C CA . LEU A 1 505 ? -4.316 8.313 8.921 1.00 94.75 505 LEU A CA 1
ATOM 3845 C C . LEU A 1 505 ? -3.959 9.373 9.977 1.00 94.75 505 LEU A C 1
ATOM 3847 O O . LEU A 1 505 ? -4.795 10.199 10.333 1.00 94.75 505 LEU A O 1
ATOM 3851 N N . LEU A 1 506 ? -2.711 9.395 10.453 1.00 95.44 506 LEU A N 1
ATOM 3852 C CA . LEU A 1 506 ? -2.215 10.412 11.389 1.00 95.44 506 LEU A CA 1
ATOM 3853 C C . LEU A 1 506 ? -1.675 11.662 10.674 1.00 95.44 506 LEU A C 1
ATOM 3855 O O . LEU A 1 506 ? -1.399 12.675 11.320 1.00 95.44 506 LEU A O 1
ATOM 3859 N N . TYR A 1 507 ? -1.497 11.590 9.352 1.00 95.50 507 TYR A N 1
ATOM 3860 C CA . TYR A 1 507 ? -1.003 12.685 8.523 1.00 95.50 507 TYR A CA 1
ATOM 3861 C C . TYR A 1 507 ? -2.136 13.475 7.856 1.00 95.50 507 TYR A C 1
ATOM 3863 O O . TYR A 1 507 ? -2.107 14.710 7.851 1.00 95.50 507 TYR A O 1
ATOM 3871 N N . PHE A 1 508 ? -3.109 12.783 7.260 1.00 95.38 508 PHE A N 1
ATOM 3872 C CA . PHE A 1 508 ? -4.210 13.423 6.555 1.00 95.38 508 PHE A CA 1
ATOM 3873 C C . PHE A 1 508 ? -5.274 13.956 7.528 1.00 95.38 508 PHE A C 1
ATOM 3875 O O . PHE A 1 508 ? -5.535 13.356 8.567 1.00 95.38 508 PHE A O 1
ATOM 3882 N N . PRO A 1 509 ? -5.913 15.095 7.204 1.00 94.31 509 PRO A N 1
ATOM 3883 C CA . PRO A 1 509 ? -6.864 15.738 8.109 1.00 94.31 509 PRO A CA 1
ATOM 3884 C C . PRO A 1 509 ? -8.228 15.039 8.189 1.00 94.31 509 PRO A C 1
ATOM 3886 O O . PRO A 1 509 ? -8.993 15.334 9.106 1.00 94.31 509 PRO A O 1
ATOM 3889 N N . PHE A 1 510 ? -8.556 14.168 7.234 1.00 96.56 510 PHE A N 1
ATOM 3890 C CA . PHE A 1 510 ? -9.788 13.387 7.231 1.00 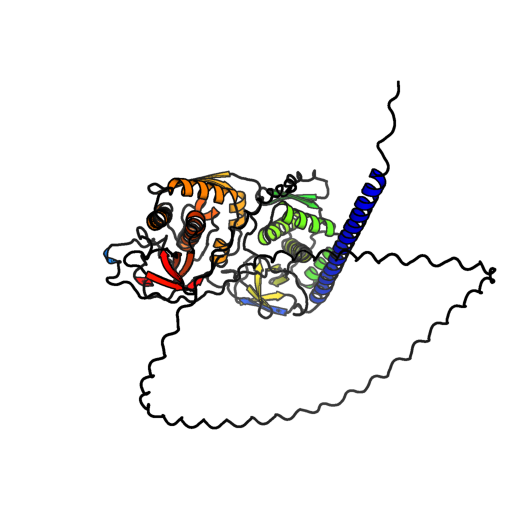96.56 510 PHE A CA 1
ATOM 3891 C C . PHE A 1 510 ? -9.505 11.951 6.780 1.00 96.56 510 PHE A C 1
ATOM 3893 O O . PHE A 1 510 ? -8.546 11.716 6.042 1.00 96.56 510 PHE A O 1
ATOM 3900 N N . CYS A 1 511 ? -10.356 11.028 7.223 1.00 95.81 511 CYS A N 1
ATOM 3901 C CA . CYS A 1 511 ? -10.338 9.610 6.871 1.00 95.81 511 CYS A CA 1
ATOM 3902 C C . CYS A 1 511 ? -11.771 9.063 6.757 1.00 95.81 511 CYS A C 1
ATOM 3904 O O . CYS A 1 511 ? -12.698 9.635 7.355 1.00 95.81 511 CYS A O 1
ATOM 3906 N N . ASP A 1 512 ? -11.961 7.968 6.023 1.00 94.44 512 ASP A N 1
ATOM 3907 C CA . ASP A 1 512 ? -13.259 7.298 5.897 1.00 94.44 512 ASP A CA 1
ATOM 3908 C C . ASP A 1 512 ? -13.236 5.843 6.404 1.00 94.44 512 ASP A C 1
ATOM 3910 O O . ASP A 1 512 ? -12.556 5.533 7.388 1.00 94.44 512 ASP A O 1
ATOM 3914 N N . CYS A 1 513 ? -14.107 4.983 5.870 1.00 95.75 513 CYS A N 1
ATOM 3915 C CA . CYS A 1 513 ? -14.477 3.730 6.513 1.00 95.75 513 CYS A CA 1
ATOM 3916 C C . CYS A 1 513 ? -13.341 2.711 6.594 1.00 95.75 513 CYS A C 1
ATOM 3918 O O . CYS A 1 513 ? -13.145 2.112 7.657 1.00 95.75 513 CYS A O 1
ATOM 3920 N N . GLU A 1 514 ? -12.570 2.520 5.528 1.00 95.12 514 GLU A N 1
ATOM 3921 C CA . GLU A 1 514 ? -11.476 1.552 5.528 1.00 95.12 514 GLU A CA 1
ATOM 3922 C C . GLU A 1 514 ? -10.304 1.988 6.394 1.00 95.12 514 GLU A C 1
ATOM 3924 O O . GLU A 1 514 ? -9.772 1.168 7.140 1.00 95.12 514 GLU A O 1
ATOM 3929 N N . ASP A 1 515 ? -9.951 3.273 6.372 1.00 96.88 515 ASP A N 1
ATOM 3930 C CA . ASP A 1 515 ? -8.809 3.792 7.121 1.00 96.88 515 ASP A CA 1
ATOM 3931 C C . ASP A 1 515 ? -9.043 3.592 8.621 1.00 96.88 515 ASP A C 1
ATOM 3933 O O . ASP A 1 515 ? -8.186 3.099 9.363 1.00 96.88 515 ASP A O 1
ATOM 3937 N N . ARG A 1 516 ? -10.263 3.923 9.061 1.00 97.56 516 ARG A N 1
ATOM 3938 C CA . ARG A 1 516 ? -10.726 3.736 10.437 1.00 97.56 516 ARG A CA 1
ATOM 3939 C C . ARG A 1 516 ? -10.787 2.262 10.813 1.00 97.56 516 ARG A C 1
ATOM 3941 O O . ARG A 1 516 ? -10.418 1.912 11.933 1.00 97.56 516 ARG A O 1
ATOM 3948 N N . SER A 1 517 ? -11.226 1.403 9.895 1.00 97.44 517 SER A N 1
ATOM 3949 C CA . SER A 1 517 ? -11.320 -0.045 10.113 1.00 97.44 517 SER A CA 1
ATOM 3950 C C . SER A 1 517 ? -9.950 -0.691 10.272 1.00 97.44 517 SER A C 1
ATOM 3952 O O . SER A 1 517 ? -9.747 -1.437 11.229 1.00 97.44 517 SER A O 1
ATOM 3954 N N . ILE A 1 518 ? -8.983 -0.339 9.420 1.00 96.94 518 ILE A N 1
ATOM 3955 C CA . ILE A 1 518 ? -7.589 -0.786 9.539 1.00 96.94 518 ILE A CA 1
ATOM 3956 C C . ILE A 1 518 ? -7.005 -0.344 10.884 1.00 96.94 518 ILE A C 1
ATOM 3958 O O . ILE A 1 518 ? -6.433 -1.156 11.616 1.00 96.94 518 ILE A O 1
ATOM 3962 N N . PHE A 1 519 ? -7.165 0.935 11.231 1.00 97.44 519 PHE A N 1
ATOM 3963 C CA . PHE A 1 519 ? -6.604 1.494 12.458 1.00 97.44 519 PHE A CA 1
ATOM 3964 C C . PHE A 1 519 ? -7.221 0.858 13.711 1.00 97.44 519 PHE A C 1
ATOM 3966 O O . PHE A 1 519 ? -6.494 0.413 14.600 1.00 97.44 519 PHE A O 1
ATOM 3973 N N . PHE A 1 520 ? -8.551 0.735 13.764 1.00 98.12 520 PHE A N 1
ATOM 3974 C CA . PHE A 1 520 ? -9.256 0.072 14.862 1.00 98.12 520 PHE A CA 1
ATOM 3975 C C . PHE A 1 520 ? -8.866 -1.407 14.990 1.00 98.12 520 PHE A C 1
ATOM 3977 O O . PHE A 1 520 ? -8.546 -1.857 16.094 1.00 98.12 520 PHE A O 1
ATOM 3984 N N . ALA A 1 521 ? -8.835 -2.151 13.878 1.00 97.38 521 ALA A N 1
ATOM 3985 C CA . ALA A 1 521 ? -8.479 -3.568 13.882 1.00 97.38 521 ALA A CA 1
ATOM 3986 C C . ALA A 1 521 ? -7.068 -3.802 14.428 1.00 97.38 521 ALA A C 1
ATOM 3988 O O . ALA A 1 521 ? -6.865 -4.693 15.256 1.00 97.38 521 ALA A O 1
ATOM 3989 N N . TYR A 1 522 ? -6.113 -2.959 14.025 1.00 96.06 522 TYR A N 1
ATOM 3990 C CA . TYR A 1 522 ? -4.751 -2.998 14.543 1.00 96.06 522 TYR A CA 1
ATOM 3991 C C . TYR A 1 522 ? -4.699 -2.748 16.054 1.00 96.06 522 TYR A C 1
ATOM 3993 O O . TYR A 1 522 ? -4.105 -3.537 16.791 1.00 96.06 522 TYR A O 1
ATOM 4001 N N . LEU A 1 523 ? -5.349 -1.684 16.538 1.00 97.62 523 LEU A N 1
ATOM 4002 C CA . LEU A 1 523 ? -5.336 -1.342 17.962 1.00 97.62 523 LEU A CA 1
ATOM 4003 C C . LEU A 1 523 ? -5.960 -2.438 18.826 1.00 97.62 523 LEU A C 1
ATOM 4005 O O . LEU A 1 523 ? -5.374 -2.822 19.835 1.00 97.62 523 LEU A O 1
ATOM 4009 N N . VAL A 1 524 ? -7.119 -2.969 18.439 1.00 98.00 524 VAL A N 1
ATOM 4010 C CA . VAL A 1 524 ? -7.789 -4.030 19.204 1.00 98.00 524 VAL A CA 1
ATOM 4011 C C . VAL A 1 524 ? -6.937 -5.296 19.250 1.00 98.00 524 VAL A C 1
ATOM 4013 O O . VAL A 1 524 ? -6.751 -5.862 20.329 1.00 98.00 524 VAL A O 1
ATOM 4016 N N . LYS A 1 525 ? -6.365 -5.710 18.116 1.00 96.50 525 LYS A N 1
ATOM 4017 C CA . LYS A 1 525 ? -5.495 -6.887 18.063 1.00 96.50 525 LYS A CA 1
ATOM 4018 C C . LYS A 1 525 ? -4.264 -6.724 18.954 1.00 96.50 525 LYS A C 1
ATOM 4020 O O . LYS A 1 525 ? -3.985 -7.588 19.779 1.00 96.50 525 LYS A O 1
ATOM 4025 N N . GLU A 1 526 ? -3.545 -5.613 18.828 1.00 96.50 526 GLU A N 1
ATOM 4026 C CA . GLU A 1 526 ? -2.256 -5.432 19.505 1.00 96.50 526 GLU A CA 1
ATOM 4027 C C . GLU A 1 526 ? -2.385 -5.032 20.981 1.00 96.50 526 GLU A C 1
ATOM 4029 O O . GLU A 1 526 ? -1.509 -5.340 21.795 1.00 96.50 526 GLU A O 1
ATOM 4034 N N . ILE A 1 527 ? -3.447 -4.319 21.357 1.00 97.69 527 ILE A N 1
ATOM 4035 C CA . ILE A 1 527 ? -3.658 -3.879 22.743 1.00 97.69 527 ILE A CA 1
ATOM 4036 C C . ILE A 1 527 ? -4.412 -4.943 23.535 1.00 97.69 527 ILE A C 1
ATOM 4038 O O . ILE A 1 527 ? -4.009 -5.244 24.657 1.00 97.69 527 ILE A O 1
ATOM 4042 N N . LEU A 1 528 ? -5.490 -5.497 22.971 1.00 97.00 528 LEU A N 1
ATOM 4043 C CA . LEU A 1 528 ? -6.393 -6.404 23.685 1.00 97.00 528 LEU A CA 1
ATOM 4044 C C . LEU A 1 528 ? -6.106 -7.883 23.399 1.00 97.00 528 LEU A C 1
ATOM 4046 O O . LEU A 1 528 ? -6.617 -8.742 24.111 1.00 97.00 528 LEU A O 1
ATOM 4050 N N . GLY A 1 529 ? -5.295 -8.203 22.384 1.00 96.44 529 GLY A N 1
ATOM 4051 C CA . GLY A 1 529 ? -5.001 -9.590 22.010 1.00 96.44 529 GLY A CA 1
ATOM 4052 C C . GLY A 1 529 ? -6.203 -10.327 21.416 1.00 96.44 529 GLY A C 1
ATOM 4053 O O . GLY A 1 529 ? -6.249 -11.556 21.457 1.00 96.44 529 GLY A O 1
ATOM 4054 N N . LEU A 1 530 ? -7.196 -9.589 20.912 1.00 95.94 530 LEU A N 1
ATOM 4055 C CA . LEU A 1 530 ? -8.427 -10.150 20.363 1.00 95.94 530 LEU A CA 1
ATOM 4056 C C . LEU A 1 530 ? -8.300 -10.393 18.859 1.00 95.94 530 LEU A C 1
ATOM 4058 O O . LEU A 1 530 ? -7.646 -9.633 18.146 1.00 95.94 530 LEU A O 1
ATOM 4062 N N . ASP A 1 531 ? -8.987 -11.425 18.368 1.00 95.88 531 ASP A N 1
ATOM 4063 C CA . ASP A 1 531 ? -9.123 -11.627 16.925 1.00 95.88 531 ASP A CA 1
ATOM 4064 C C . ASP A 1 531 ? -10.064 -10.578 16.334 1.00 95.88 531 ASP A C 1
ATOM 4066 O O . ASP A 1 531 ? -11.163 -10.360 16.858 1.00 95.88 531 ASP A O 1
ATOM 4070 N N . VAL A 1 532 ? -9.659 -9.987 15.210 1.00 95.94 532 VAL A N 1
ATOM 4071 C CA . VAL A 1 532 ? -10.424 -8.944 14.521 1.00 95.94 532 VAL A CA 1
ATOM 4072 C C . VAL A 1 532 ? -10.462 -9.207 13.026 1.00 95.94 532 VAL A C 1
ATOM 4074 O O . VAL A 1 532 ? -9.426 -9.318 12.374 1.00 95.94 532 VAL A O 1
ATOM 4077 N N . LEU A 1 533 ? -11.665 -9.259 12.471 1.00 96.19 533 LEU A N 1
ATOM 4078 C CA . LEU A 1 533 ? -11.896 -9.352 11.035 1.00 96.19 533 LEU A CA 1
ATOM 4079 C C . LEU A 1 533 ? -12.092 -7.954 10.452 1.00 96.19 533 LEU A C 1
ATOM 4081 O O . LEU A 1 533 ? -12.761 -7.123 11.070 1.00 96.19 533 LEU A O 1
ATOM 4085 N N . LEU A 1 534 ? -11.562 -7.735 9.251 1.00 96.56 534 LEU A N 1
ATOM 4086 C CA . LEU A 1 534 ? -12.048 -6.688 8.356 1.00 96.56 534 LEU A CA 1
ATOM 4087 C C . LEU A 1 534 ? -13.296 -7.222 7.649 1.00 96.56 534 LEU A C 1
ATOM 4089 O O . LEU A 1 534 ? -13.338 -8.397 7.262 1.00 96.56 534 LEU A O 1
ATOM 4093 N N . VAL A 1 535 ? -14.330 -6.392 7.574 1.00 95.81 535 VAL A N 1
ATOM 4094 C CA . VAL A 1 535 ? -15.669 -6.790 7.143 1.00 95.81 535 VAL A CA 1
ATOM 4095 C C . VAL A 1 535 ? -16.164 -5.816 6.082 1.00 95.81 535 VAL A C 1
ATOM 4097 O O . VAL A 1 535 ? -16.460 -4.657 6.378 1.00 95.81 535 VAL A O 1
ATOM 4100 N N . GLY A 1 536 ? -16.322 -6.330 4.867 1.00 94.06 536 GLY A N 1
ATOM 4101 C CA . GLY A 1 536 ? -16.828 -5.592 3.721 1.00 94.06 536 GLY A CA 1
ATOM 4102 C C . GLY A 1 536 ? -18.338 -5.757 3.562 1.00 94.06 536 GLY A C 1
ATOM 4103 O O . GLY A 1 536 ? -18.852 -6.869 3.418 1.00 94.06 536 GLY A O 1
ATOM 4104 N N . TYR A 1 537 ? -19.049 -4.637 3.527 1.00 93.12 537 TYR A N 1
ATOM 4105 C CA . TYR A 1 537 ? -20.413 -4.523 3.017 1.00 93.12 537 TYR A CA 1
ATOM 4106 C C . TYR A 1 537 ? -20.402 -3.745 1.688 1.00 93.12 537 TYR A C 1
ATOM 4108 O O . TYR A 1 537 ? -19.456 -3.002 1.419 1.00 93.12 537 TYR A O 1
ATOM 4116 N N . PRO A 1 538 ? -21.462 -3.838 0.862 1.00 90.19 538 PRO A N 1
ATOM 4117 C CA . PRO A 1 538 ? -21.604 -2.993 -0.325 1.00 90.19 538 PRO A CA 1
ATOM 4118 C C . PRO A 1 538 ? -21.413 -1.501 0.013 1.00 90.19 538 PRO A C 1
ATOM 4120 O O . PRO A 1 538 ? -22.200 -0.916 0.766 1.00 90.19 538 PRO A O 1
ATOM 4123 N N . GLY A 1 539 ? -20.328 -0.905 -0.492 1.00 88.75 539 GLY A N 1
ATOM 4124 C CA . GLY A 1 539 ? -19.970 0.505 -0.292 1.00 88.75 539 GLY A CA 1
ATOM 4125 C C . GLY A 1 539 ? -19.534 0.897 1.123 1.00 88.75 539 GLY A C 1
ATOM 4126 O O . GLY A 1 539 ? -19.609 2.081 1.458 1.00 88.75 539 GLY A O 1
ATOM 4127 N N . HIS A 1 540 ? -19.148 -0.054 1.982 1.00 93.62 540 HIS A N 1
ATOM 4128 C CA . HIS A 1 540 ? -18.740 0.243 3.360 1.00 93.62 540 HIS A CA 1
ATOM 4129 C C . HIS A 1 540 ? -17.806 -0.813 3.943 1.00 93.62 540 HIS A C 1
ATOM 4131 O O . HIS A 1 540 ? -18.095 -2.002 3.865 1.00 93.62 540 HIS A O 1
ATOM 4137 N N . GLU A 1 541 ? -16.742 -0.367 4.601 1.00 94.75 541 GLU A N 1
ATOM 4138 C CA . GLU A 1 541 ? -15.838 -1.228 5.362 1.00 94.75 541 GLU A CA 1
ATOM 4139 C C . GLU A 1 541 ? -16.061 -1.033 6.868 1.00 94.75 541 GLU A C 1
ATOM 4141 O O . GLU A 1 541 ? -16.192 0.095 7.348 1.00 94.75 541 GLU A O 1
ATOM 4146 N N . CYS A 1 542 ? -16.087 -2.121 7.632 1.00 95.88 542 CYS A N 1
ATOM 4147 C CA . CYS A 1 542 ? -16.066 -2.076 9.090 1.00 95.88 542 CYS A CA 1
ATOM 4148 C C . CYS A 1 542 ? -15.209 -3.216 9.656 1.00 95.88 542 CYS A C 1
ATOM 4150 O O . CYS A 1 542 ? -14.410 -3.837 8.956 1.00 95.88 542 CYS A O 1
ATOM 4152 N N . THR A 1 543 ? -15.375 -3.519 10.945 1.00 97.81 543 THR A N 1
ATOM 4153 C CA . THR A 1 543 ? -14.684 -4.642 11.582 1.00 97.81 543 THR A CA 1
ATOM 4154 C C . THR A 1 543 ? -15.646 -5.545 12.343 1.00 97.81 543 THR A C 1
ATOM 4156 O O . THR A 1 543 ? -16.795 -5.179 12.606 1.00 97.81 543 THR A O 1
ATOM 4159 N N . ALA A 1 544 ? -15.178 -6.731 12.722 1.00 97.19 544 ALA A N 1
ATOM 4160 C CA . ALA A 1 544 ? -15.844 -7.560 13.716 1.00 97.19 544 ALA A CA 1
ATOM 4161 C C . ALA A 1 544 ? -14.826 -8.163 14.685 1.00 97.19 544 ALA A C 1
ATOM 4163 O O . ALA A 1 544 ? -13.818 -8.725 14.261 1.00 97.19 544 ALA A O 1
ATOM 4164 N N . VAL A 1 545 ? -15.096 -8.066 15.985 1.00 97.38 545 VAL A N 1
ATOM 4165 C CA . VAL A 1 545 ? -14.174 -8.476 17.054 1.00 97.38 545 VAL A CA 1
ATOM 4166 C C . VAL A 1 545 ? -14.703 -9.722 17.750 1.00 97.38 545 VAL A C 1
ATOM 4168 O O . VAL A 1 545 ? -15.883 -9.804 18.097 1.00 97.38 545 VAL A O 1
ATOM 4171 N N . ALA A 1 546 ? -13.835 -10.701 17.977 1.00 96.56 546 ALA A N 1
ATOM 4172 C CA . ALA A 1 546 ? -14.182 -11.882 18.753 1.00 96.56 546 ALA A CA 1
ATOM 4173 C C . ALA A 1 546 ? -14.005 -11.627 20.254 1.00 96.56 546 ALA A C 1
ATOM 4175 O O . ALA A 1 546 ? -12.938 -11.886 20.812 1.00 96.56 546 ALA A O 1
ATOM 4176 N N . LEU A 1 547 ? -15.070 -11.130 20.880 1.00 95.06 547 LEU A N 1
ATOM 4177 C CA . LEU A 1 547 ? -15.144 -10.862 22.316 1.00 95.06 547 LEU A CA 1
ATOM 4178 C C . LEU A 1 547 ? -15.386 -12.146 23.123 1.00 95.06 547 LEU A C 1
ATOM 4180 O O . LEU A 1 547 ? -16.013 -13.094 22.633 1.00 95.06 547 LEU A O 1
ATOM 4184 N N . SER A 1 548 ? -14.913 -12.163 24.368 1.00 93.19 548 SER A N 1
ATOM 4185 C CA . SER A 1 548 ? -15.104 -13.269 25.316 1.00 93.19 548 SER A CA 1
ATOM 4186 C C . SER A 1 548 ? -16.558 -13.411 25.772 1.00 93.19 548 SER A C 1
ATOM 4188 O O . SER A 1 548 ? -17.035 -14.526 25.996 1.00 93.19 548 SER A O 1
ATOM 4190 N N . GLU A 1 549 ? -17.286 -12.297 25.834 1.00 91.38 549 GLU A N 1
ATOM 4191 C CA . GLU A 1 549 ? -18.708 -12.243 26.159 1.00 91.38 549 GLU A CA 1
ATOM 4192 C C . GLU A 1 549 ? -19.496 -11.520 25.064 1.00 91.38 549 GLU A C 1
ATOM 4194 O O . GLU A 1 549 ? -19.013 -10.589 24.419 1.00 91.38 549 GLU A O 1
ATOM 4199 N N . ALA A 1 550 ? -20.741 -11.950 24.847 1.00 90.25 550 ALA A N 1
ATOM 4200 C CA . ALA A 1 550 ? -21.615 -11.308 23.877 1.00 90.25 550 ALA A CA 1
ATOM 4201 C C . ALA A 1 550 ? -22.035 -9.910 24.369 1.00 90.25 550 ALA A C 1
ATOM 4203 O O . ALA A 1 550 ? -22.608 -9.811 25.460 1.00 90.25 550 ALA A O 1
ATOM 4204 N N . PRO A 1 551 ? -21.855 -8.841 23.566 1.00 88.62 551 PRO A N 1
ATOM 4205 C CA . PRO A 1 551 ? -22.447 -7.544 23.866 1.00 88.62 551 PRO A CA 1
ATOM 4206 C C . PRO A 1 551 ? -23.969 -7.663 23.955 1.00 88.62 551 PRO A C 1
ATOM 4208 O O . PRO A 1 551 ? -24.586 -8.553 23.364 1.00 88.62 551 PRO A O 1
ATOM 4211 N N . GLN A 1 552 ? -24.632 -6.739 24.635 1.00 77.00 552 GLN A N 1
ATOM 4212 C CA . GLN A 1 552 ? -26.094 -6.714 24.590 1.00 77.00 552 GLN A CA 1
ATOM 4213 C C . GLN A 1 552 ? -26.574 -6.245 23.177 1.00 77.00 552 GLN A C 1
ATOM 4215 O O . GLN A 1 552 ? -26.140 -5.196 22.726 1.00 77.00 552 GLN A O 1
ATOM 4220 N N . ARG A 1 553 ? -27.473 -6.987 22.476 1.00 56.81 553 ARG A N 1
ATOM 4221 C CA . ARG A 1 553 ? -28.202 -6.611 21.209 1.00 56.81 553 ARG A CA 1
ATOM 4222 C C . ARG A 1 553 ? -27.362 -6.331 19.958 1.00 56.81 553 ARG A C 1
ATOM 4224 O O . ARG A 1 553 ? -27.499 -5.319 19.274 1.00 56.81 553 ARG A O 1
ATOM 4231 N N . HIS A 1 554 ? -26.534 -7.308 19.661 1.00 85.00 554 HIS A N 1
ATOM 4232 C CA . HIS A 1 554 ? -25.497 -7.243 18.658 1.00 85.00 554 HIS A CA 1
ATOM 4233 C C . HIS A 1 554 ? -25.929 -7.787 17.290 1.00 85.00 554 HIS A C 1
ATOM 4235 O O . HIS A 1 554 ? -26.857 -8.589 17.172 1.00 85.00 554 HIS A O 1
ATOM 4241 N N . THR A 1 555 ? -25.173 -7.411 16.264 1.00 90.00 555 THR A N 1
ATOM 4242 C CA . THR A 1 555 ? -25.026 -8.189 15.030 1.00 90.00 555 THR A CA 1
ATOM 4243 C C . THR A 1 555 ? -23.733 -8.987 15.129 1.00 90.00 555 THR A C 1
ATOM 4245 O O . THR A 1 555 ? -22.694 -8.446 15.518 1.00 90.00 555 THR A O 1
ATOM 4248 N N . SER A 1 556 ? -23.802 -10.281 14.824 1.00 92.38 556 SER A N 1
ATOM 4249 C CA . SER A 1 556 ? -22.663 -11.188 14.923 1.00 92.38 556 SER A CA 1
ATOM 4250 C C . SER A 1 556 ? -22.442 -11.983 13.644 1.00 92.38 556 SER A C 1
ATOM 4252 O O . SER A 1 556 ? -23.360 -12.215 12.855 1.00 92.38 556 SER A O 1
ATOM 4254 N N . LEU A 1 557 ? -21.197 -12.406 13.463 1.00 93.75 557 LEU A N 1
ATOM 4255 C CA . LEU A 1 557 ? -20.741 -13.272 12.389 1.00 93.75 557 LEU A CA 1
ATOM 4256 C C . LEU A 1 557 ? -20.252 -14.583 13.001 1.00 93.75 557 LEU A C 1
ATOM 4258 O O . LEU A 1 557 ? -19.551 -14.568 14.014 1.00 93.75 557 LEU A O 1
ATOM 4262 N N . ASN A 1 558 ? -20.582 -15.712 12.379 1.00 94.06 558 ASN A N 1
ATOM 4263 C CA . ASN A 1 558 ? -19.933 -16.983 12.668 1.00 94.06 558 ASN A CA 1
ATOM 4264 C C . ASN A 1 558 ? -18.910 -17.278 11.572 1.00 94.06 558 ASN A C 1
ATOM 4266 O O . ASN A 1 558 ? -19.272 -17.569 10.432 1.00 94.06 558 ASN A O 1
ATOM 4270 N N . TYR A 1 559 ? -17.631 -17.207 11.923 1.00 93.81 559 TYR A N 1
ATOM 4271 C CA . TYR A 1 559 ? -16.536 -17.418 10.988 1.00 93.81 559 TYR A CA 1
ATOM 4272 C C . TYR A 1 559 ? -15.535 -18.414 11.566 1.00 93.81 559 TYR A C 1
ATOM 4274 O O . TYR A 1 559 ? -15.096 -18.280 12.708 1.00 93.81 559 TYR A O 1
ATOM 4282 N N . LYS A 1 560 ? -15.219 -19.464 10.795 1.00 91.69 560 LYS A N 1
ATOM 4283 C CA . LYS A 1 560 ? -14.343 -20.579 11.212 1.00 91.69 560 LYS A CA 1
ATOM 4284 C C . LYS A 1 560 ? -14.707 -21.166 12.594 1.00 91.69 560 LYS A C 1
ATOM 4286 O O . LYS A 1 560 ? -13.838 -21.583 13.352 1.00 91.69 560 LYS A O 1
ATOM 4291 N N . GLY A 1 561 ? -16.003 -21.208 12.925 1.00 90.62 561 GLY A N 1
ATOM 4292 C CA . GLY A 1 561 ? -16.510 -21.748 14.192 1.00 90.62 561 GLY A CA 1
ATOM 4293 C C . GLY A 1 561 ? -16.395 -20.809 15.400 1.00 90.62 561 GLY A C 1
ATOM 4294 O O . GLY A 1 561 ? -16.758 -21.216 16.502 1.00 90.62 561 GLY A O 1
ATOM 4295 N N . LYS A 1 562 ? -15.936 -19.565 15.211 1.00 92.62 562 LYS A N 1
ATOM 4296 C CA . LYS A 1 562 ? -15.868 -18.523 16.245 1.00 92.62 562 LYS A CA 1
ATOM 4297 C C . LYS A 1 562 ? -16.916 -17.440 15.979 1.00 92.62 562 LYS A C 1
ATOM 4299 O O . LYS A 1 562 ? -17.214 -17.127 14.826 1.00 92.62 562 LYS A O 1
ATOM 4304 N N . ASN A 1 563 ? -17.475 -16.876 17.049 1.00 94.12 563 ASN A N 1
ATOM 4305 C CA . ASN A 1 563 ? -18.379 -15.734 16.953 1.00 94.12 563 ASN A CA 1
ATOM 4306 C C . ASN A 1 563 ? -17.589 -14.425 17.015 1.00 94.12 563 ASN A C 1
ATOM 4308 O O . ASN A 1 563 ? -16.744 -14.245 17.892 1.00 94.12 563 ASN A O 1
ATOM 4312 N N . TYR A 1 564 ? -17.912 -13.520 16.102 1.00 96.19 564 TYR A N 1
ATOM 4313 C CA . TYR A 1 564 ? -17.407 -12.155 16.042 1.00 96.19 564 TYR A CA 1
ATOM 4314 C C . TYR A 1 564 ? -18.585 -11.190 16.132 1.00 96.19 564 TYR A C 1
ATOM 4316 O O . TYR A 1 564 ? -19.670 -11.501 15.645 1.00 96.19 564 TYR A O 1
ATOM 4324 N N . TYR A 1 565 ? -18.384 -10.022 16.726 1.00 95.81 565 TYR A N 1
ATOM 4325 C CA . TYR A 1 565 ? -19.415 -8.998 16.889 1.00 95.81 565 TYR A CA 1
ATOM 4326 C C . TYR A 1 565 ? -19.023 -7.752 16.106 1.00 95.81 565 TYR A C 1
ATOM 4328 O O . TYR A 1 565 ? -17.864 -7.346 16.162 1.00 95.81 565 TYR A O 1
ATOM 4336 N N . ILE A 1 566 ? -19.969 -7.172 15.363 1.00 96.25 566 ILE A N 1
ATOM 4337 C CA . ILE A 1 566 ? -19.709 -6.004 14.510 1.00 96.25 566 ILE A CA 1
ATOM 4338 C C . ILE A 1 566 ? -19.219 -4.829 15.357 1.00 96.25 566 ILE A C 1
ATOM 4340 O O . ILE A 1 566 ? -19.863 -4.457 16.331 1.00 96.25 566 ILE A O 1
ATOM 4344 N N . CYS A 1 567 ? -18.106 -4.230 14.954 1.00 97.00 567 CYS A N 1
ATOM 4345 C CA . CYS A 1 567 ? -17.547 -3.023 15.547 1.00 97.00 567 CYS A CA 1
ATOM 4346 C C . CYS A 1 567 ? -17.282 -2.039 14.408 1.00 97.00 567 CYS A C 1
ATOM 4348 O O . CYS A 1 567 ? -16.393 -2.254 13.581 1.00 97.00 567 CYS A O 1
ATOM 4350 N N . ASP A 1 568 ? -18.084 -0.982 14.324 1.00 97.19 568 ASP A N 1
ATOM 4351 C CA . ASP A 1 568 ? -18.043 -0.057 13.197 1.00 97.19 568 ASP A CA 1
ATOM 4352 C C . ASP A 1 568 ? -17.437 1.292 13.610 1.00 97.19 568 ASP A C 1
ATOM 4354 O O . ASP A 1 568 ? -18.104 2.098 14.267 1.00 97.19 568 ASP A O 1
ATOM 4358 N N . PRO A 1 569 ? -16.178 1.574 13.231 1.00 97.62 569 PRO A N 1
ATOM 4359 C CA . PRO A 1 569 ? -15.509 2.814 13.611 1.00 97.62 569 PRO A CA 1
ATOM 4360 C C . PRO A 1 569 ? -15.987 4.030 12.794 1.00 97.62 569 PRO A C 1
ATOM 4362 O O . PRO A 1 569 ? -15.496 5.143 12.978 1.00 97.62 569 PRO A O 1
ATOM 4365 N N . THR A 1 570 ? -16.966 3.848 11.905 1.00 97.25 570 THR A N 1
ATOM 4366 C CA . THR A 1 570 ? -17.602 4.912 11.113 1.00 97.25 570 THR A CA 1
ATOM 4367 C C . THR A 1 570 ? -19.078 5.101 11.470 1.00 97.25 570 THR A C 1
ATOM 4369 O O . THR A 1 570 ? -19.707 6.059 11.016 1.00 97.25 570 THR A O 1
ATOM 4372 N N . TYR A 1 571 ? -19.635 4.244 12.329 1.00 97.12 571 TYR A N 1
ATOM 4373 C CA . TYR A 1 571 ? -20.968 4.420 12.892 1.00 97.12 571 TYR A CA 1
ATOM 4374 C C . TYR A 1 571 ? -20.896 5.219 14.198 1.00 97.12 571 TYR A C 1
ATOM 4376 O O . TYR A 1 571 ? -20.776 4.668 15.284 1.00 97.12 571 TYR A O 1
ATOM 4384 N N . MET A 1 572 ? -20.935 6.543 14.084 1.00 97.31 572 MET A N 1
ATOM 4385 C CA . MET A 1 572 ? -20.629 7.473 15.175 1.00 97.31 572 MET A CA 1
ATOM 4386 C C . MET A 1 572 ? -21.496 7.232 16.419 1.00 97.31 572 MET A C 1
ATOM 4388 O O . MET A 1 572 ? -22.727 7.266 16.322 1.00 97.31 572 MET A O 1
ATOM 4392 N N . GLY A 1 573 ? -20.856 7.047 17.576 1.00 95.56 573 GLY A N 1
ATOM 4393 C CA . GLY A 1 573 ? -21.501 6.833 18.873 1.00 95.56 573 GLY A CA 1
ATOM 4394 C C . GLY A 1 573 ? -22.031 5.413 19.092 1.00 95.56 573 GLY A C 1
ATOM 4395 O O . GLY A 1 573 ? -22.729 5.173 20.077 1.00 95.56 573 GLY A O 1
ATOM 4396 N N . ALA A 1 574 ? -21.753 4.481 18.179 1.00 95.75 574 ALA A N 1
ATOM 4397 C CA . ALA A 1 574 ? -22.146 3.085 18.311 1.00 95.75 574 ALA A CA 1
ATOM 4398 C C . ALA A 1 574 ? -21.136 2.309 19.168 1.00 95.75 574 ALA A C 1
ATOM 4400 O O . ALA A 1 574 ? -19.931 2.417 18.945 1.00 95.75 574 ALA A O 1
ATOM 4401 N N . ASP A 1 575 ? -21.628 1.488 20.097 1.00 95.88 575 ASP A N 1
ATOM 4402 C CA . ASP A 1 575 ? -20.796 0.552 20.860 1.00 95.88 575 ASP A CA 1
ATOM 4403 C C . ASP A 1 575 ? -20.511 -0.733 20.066 1.00 95.88 575 ASP A C 1
ATOM 4405 O O . ASP A 1 575 ? -21.164 -1.052 19.065 1.00 95.88 575 ASP A O 1
ATOM 4409 N N . VAL A 1 576 ? -19.568 -1.533 20.562 1.00 95.44 576 VAL A N 1
ATOM 4410 C CA . VAL A 1 576 ? -19.293 -2.873 20.041 1.00 95.44 576 VAL A CA 1
ATOM 4411 C C . VAL A 1 576 ? -20.560 -3.738 20.001 1.00 95.44 576 VAL A C 1
ATOM 4413 O O . VAL A 1 576 ? -21.387 -3.762 20.914 1.00 95.44 576 VAL A O 1
ATOM 4416 N N . GLY A 1 577 ? -20.715 -4.475 18.909 1.00 93.50 577 GLY A N 1
ATOM 4417 C CA . GLY A 1 577 ? -21.902 -5.253 18.571 1.00 93.50 577 GLY A CA 1
ATOM 4418 C C . GLY A 1 577 ? -22.958 -4.477 17.780 1.00 93.50 577 GLY A C 1
ATOM 4419 O O . GLY A 1 577 ? -23.780 -5.115 17.119 1.00 93.50 577 GLY A O 1
ATOM 4420 N N . MET A 1 578 ? -22.966 -3.143 17.794 1.00 93.19 578 MET A N 1
ATOM 4421 C CA . MET A 1 578 ? -23.973 -2.362 17.073 1.00 93.19 578 MET A CA 1
ATOM 4422 C C . MET A 1 578 ? -23.640 -2.273 15.578 1.00 93.19 578 MET A C 1
ATOM 4424 O O . MET A 1 578 ? -22.543 -1.890 15.183 1.00 93.19 578 MET A O 1
ATOM 4428 N N . CYS A 1 579 ? -24.616 -2.601 14.731 1.00 91.75 579 CYS A N 1
ATOM 4429 C CA . CYS A 1 579 ? -24.491 -2.547 13.275 1.00 91.75 579 CYS A CA 1
ATOM 4430 C C . CYS A 1 579 ? -25.459 -1.513 12.700 1.00 91.75 579 CYS A C 1
ATOM 4432 O O . CYS A 1 579 ? -26.560 -1.320 13.222 1.00 91.75 579 CYS A O 1
ATOM 4434 N N . MET A 1 580 ? -25.063 -0.859 11.608 1.00 92.50 580 MET A N 1
ATOM 4435 C CA . MET A 1 580 ? -25.948 0.054 10.891 1.00 92.50 580 MET A CA 1
ATOM 4436 C C . MET A 1 580 ? -27.211 -0.691 10.419 1.00 92.50 580 MET A C 1
ATOM 4438 O O . MET A 1 580 ? -27.082 -1.750 9.799 1.00 92.50 580 MET A O 1
ATOM 4442 N N . PRO A 1 581 ? -28.426 -0.133 10.595 1.00 90.75 581 PRO A N 1
ATOM 4443 C CA . PRO A 1 581 ? -29.677 -0.828 10.269 1.00 90.75 581 PRO A CA 1
ATOM 4444 C C . PRO A 1 581 ? -29.749 -1.415 8.853 1.00 90.75 581 PRO A C 1
ATOM 4446 O O . PRO A 1 581 ? -30.315 -2.488 8.656 1.00 90.75 581 PRO A O 1
ATOM 4449 N N . LYS A 1 582 ? -29.142 -0.744 7.863 1.00 90.19 582 LYS A N 1
ATOM 4450 C CA . LYS A 1 582 ? -29.106 -1.212 6.467 1.00 90.19 582 LYS A CA 1
ATOM 4451 C C . LYS A 1 582 ? -28.289 -2.493 6.248 1.00 90.19 582 LYS A C 1
ATOM 4453 O O . LYS A 1 582 ? -28.507 -3.155 5.240 1.00 90.19 582 LYS A O 1
ATOM 4458 N N . TYR A 1 583 ? -27.383 -2.843 7.162 1.00 91.31 583 TYR A N 1
ATOM 4459 C CA . TYR A 1 583 ? -26.454 -3.971 7.025 1.00 91.31 583 TYR A CA 1
ATOM 4460 C C . TYR A 1 583 ? -26.785 -5.168 7.922 1.00 91.31 583 TYR A C 1
ATOM 4462 O O . TYR A 1 583 ? -26.294 -6.264 7.675 1.00 91.31 583 TYR A O 1
ATOM 4470 N N . VAL A 1 584 ? -27.700 -5.012 8.885 1.00 88.00 584 VAL A N 1
ATOM 4471 C CA . VAL A 1 584 ? -28.084 -6.054 9.862 1.00 88.00 584 VAL A CA 1
ATOM 4472 C C . VAL A 1 584 ? -28.479 -7.399 9.227 1.00 88.00 584 VAL A C 1
ATOM 4474 O O . VAL A 1 584 ? -28.321 -8.443 9.856 1.00 88.00 584 VAL A O 1
ATOM 4477 N N . ASN A 1 585 ? -28.991 -7.392 7.992 1.00 85.44 585 ASN A N 1
ATOM 4478 C CA . ASN A 1 585 ? -29.405 -8.593 7.252 1.00 85.44 585 ASN A CA 1
ATOM 4479 C C . ASN A 1 585 ? -28.671 -8.763 5.911 1.00 85.44 585 ASN A C 1
ATOM 4481 O O . ASN A 1 585 ? -29.119 -9.526 5.055 1.00 85.44 585 ASN A O 1
ATOM 4485 N N . VAL A 1 586 ? -27.586 -8.022 5.698 1.00 89.75 586 VAL A N 1
ATOM 4486 C CA . VAL A 1 586 ? -26.737 -8.151 4.510 1.00 89.75 586 VAL A CA 1
ATOM 4487 C C . VAL A 1 586 ? -25.628 -9.130 4.846 1.00 89.75 586 VAL A C 1
ATOM 4489 O O . VAL A 1 586 ? -25.023 -8.995 5.898 1.00 89.75 586 VAL A O 1
ATOM 4492 N N . ASN A 1 587 ? -25.364 -10.105 3.977 1.00 90.50 587 ASN A N 1
ATOM 4493 C CA . ASN A 1 587 ? -24.244 -11.017 4.181 1.00 90.50 587 ASN A CA 1
ATOM 4494 C C . ASN A 1 587 ? -22.928 -10.306 3.828 1.00 90.50 587 ASN A C 1
ATOM 4496 O O . ASN A 1 587 ? -22.800 -9.890 2.673 1.00 90.50 587 ASN A O 1
ATOM 4500 N N . PRO A 1 588 ? -21.974 -10.155 4.761 1.00 93.19 588 PRO A N 1
ATOM 4501 C CA . PRO A 1 588 ? -20.734 -9.460 4.473 1.00 93.19 588 PRO A CA 1
ATOM 4502 C C . PRO A 1 588 ? -19.675 -10.382 3.875 1.00 93.19 588 PRO A C 1
ATOM 4504 O O . PRO A 1 588 ? -19.736 -11.614 3.981 1.00 93.19 588 PRO A O 1
ATOM 4507 N N . GLU A 1 589 ? -18.659 -9.747 3.308 1.00 93.75 589 GLU A N 1
ATOM 4508 C CA . GLU A 1 589 ? -17.382 -10.365 2.988 1.00 93.75 589 GLU A CA 1
ATOM 4509 C C . GLU A 1 589 ? -16.398 -10.183 4.146 1.00 93.75 589 GLU A C 1
ATOM 4511 O O . GLU A 1 589 ? -16.403 -9.163 4.830 1.00 93.75 589 GLU A O 1
ATOM 4516 N N . VAL A 1 590 ? -15.542 -11.176 4.370 1.00 93.38 590 VAL A N 1
ATOM 4517 C CA . VAL A 1 590 ? -14.421 -11.082 5.310 1.00 93.38 590 VAL A CA 1
ATOM 4518 C C . VAL A 1 590 ? -13.115 -11.022 4.532 1.00 93.38 590 VAL A C 1
ATOM 4520 O O . VAL A 1 590 ? -12.878 -11.854 3.651 1.00 93.38 590 VAL A O 1
ATOM 4523 N N . GLU A 1 591 ? -12.262 -10.069 4.905 1.00 89.38 591 GLU A N 1
ATOM 4524 C CA . GLU A 1 591 ? -10.877 -9.969 4.446 1.00 89.38 591 GLU A CA 1
ATOM 4525 C C . GLU A 1 591 ? -9.926 -10.358 5.588 1.00 89.38 591 GLU A C 1
ATOM 4527 O O . GLU A 1 591 ? -9.830 -9.681 6.615 1.00 89.38 591 GLU A O 1
ATOM 4532 N N . GLU A 1 592 ? -9.210 -11.473 5.429 1.00 84.50 592 GLU A N 1
ATOM 4533 C CA . GLU A 1 592 ? -8.155 -11.855 6.375 1.00 84.50 592 GLU A CA 1
ATOM 4534 C C . GLU A 1 592 ? -6.903 -11.011 6.130 1.00 84.50 592 GLU A C 1
ATOM 4536 O O . GLU A 1 592 ? -6.527 -10.774 4.983 1.00 84.50 592 GLU A O 1
ATOM 4541 N N . TRP A 1 593 ? -6.251 -10.567 7.205 1.00 84.12 593 TRP A N 1
ATOM 4542 C CA . TRP A 1 593 ? -5.100 -9.659 7.134 1.00 84.12 593 TRP A CA 1
ATOM 4543 C C . TRP A 1 593 ? -3.900 -10.101 7.986 1.00 84.12 593 TRP A C 1
ATOM 4545 O O . TRP A 1 593 ? -2.906 -9.377 8.060 1.00 84.12 593 TRP A O 1
ATOM 4555 N N . TYR A 1 594 ? -3.967 -11.276 8.626 1.00 74.44 594 TYR A N 1
ATOM 4556 C CA . TYR A 1 594 ? -2.884 -11.841 9.438 1.00 74.44 594 TYR A CA 1
ATOM 4557 C C . TYR A 1 594 ? -2.875 -13.363 9.504 1.00 74.44 594 TYR A C 1
ATOM 4559 O O . TYR A 1 594 ? -3.944 -13.976 9.288 1.00 74.44 594 TYR A O 1
#

Mean predicted aligned error: 15.44 Å

Foldseek 3Di:
DDDDDDDDDVVVVVCVVVVVVVVVVVVVVVVVVVVVVVVLVVLVVQVLVLLVDDWDKFFWAFFADPFPFAADQAFAADDPVQFDPDFDDFFAFAADDWLDPDDPDDPDDPDPDPDPDDPDDDDDDDDDDDDDDDDDDDDDDDDDDDDDDDDDDDDDDDDDDDDDDDDDDDDDDDDDDDDDDDDDDDDDDDDDDDDDDDDDDDDDDDDDDPDPPDPPDPPPPPDLPDLDDAPDDDPQWDWDAQLQDIATAGAWPDALPQPWLPSVSLSVLLVVSSPTPCVRRLVSLVCCCVSFVDAQLSSLVVLLVRLCVRNVPSQQSSQSSSQSSVLSNFELWWWKDDPRHIWIWAFESFRFGRFIWTDQDNGTTGTPPRPDDGRGMMITGRDDPPRRSGHGGYPAAPPAGNHDADWDWFWFDDDLDIAIDTFRVSLVVSQVPDTHGDLLSLLLHDHDPPSVVRRLVRLLVSCPPPDLQRSLQVLLQSLQPRAAAGACCVVVHNPDHDADRQRVSRVDRHDDFSNSQSNSQSNCCSNVVWHKWWKDDNNHIFMWTQDPDDDPSAHWHQYPNGITTTRGSSHHPDGTRRDRSVCSPPRIYTYNND

pLDDT: mean 78.37, std 22.0, range [28.94, 98.69]

Solvent-accessible surface area (backbone atoms only — not comparable to full-atom values): 36027 Å² total; per-residue (Å²): 134,81,90,88,88,91,85,83,63,76,58,52,59,52,47,51,51,55,46,50,51,48,50,51,48,49,52,48,51,50,49,53,50,50,53,49,51,52,54,50,49,50,47,53,54,52,49,51,55,34,60,75,44,80,60,42,81,43,58,29,37,66,30,47,74,91,63,93,46,77,63,66,86,59,73,52,67,62,51,86,84,56,57,60,96,59,64,52,75,64,40,71,54,47,78,51,92,70,61,70,83,75,77,78,75,76,75,76,74,76,76,72,78,74,77,78,76,78,75,79,80,78,79,85,76,81,83,76,82,89,79,81,89,78,80,86,81,79,84,82,79,83,83,80,82,81,80,83,78,82,81,83,81,84,80,81,82,84,79,90,76,83,81,79,82,81,80,80,83,78,81,81,77,79,82,79,81,83,80,82,80,79,88,77,82,81,79,83,83,79,86,79,81,84,80,82,85,78,82,84,77,80,82,78,80,80,77,78,78,78,76,76,75,76,75,73,75,73,79,81,66,74,70,77,75,68,78,75,72,74,74,78,90,54,100,60,46,50,71,50,74,56,56,75,35,72,46,75,33,62,57,67,92,68,74,56,81,52,92,51,22,45,63,72,55,46,45,53,52,50,50,54,52,67,78,37,86,49,64,68,40,44,47,45,52,52,50,46,26,63,78,30,33,40,45,49,59,56,42,49,51,52,43,42,56,50,22,43,63,70,20,73,78,31,62,42,31,14,51,53,47,28,36,54,46,40,38,74,70,43,27,39,50,43,64,32,30,42,97,56,34,51,36,38,28,46,29,53,59,45,64,59,38,70,40,22,25,34,69,62,85,96,43,63,28,30,41,40,76,73,76,64,63,51,77,35,74,36,29,31,61,70,73,64,91,88,58,80,59,54,44,57,42,47,80,55,34,74,67,44,51,58,61,51,82,40,77,43,78,44,74,43,60,32,92,87,49,59,49,72,54,58,46,46,49,29,56,52,62,53,59,74,70,55,80,45,59,53,64,35,44,38,57,52,32,40,62,57,62,69,54,50,53,54,49,51,55,46,47,51,64,70,44,62,91,54,52,73,69,58,40,52,34,51,53,39,49,30,54,31,69,38,49,48,76,38,41,42,34,76,73,80,36,81,91,45,80,72,83,46,47,75,71,44,65,70,68,46,82,52,44,44,40,54,42,36,24,42,51,50,43,50,47,44,32,76,70,70,71,36,57,60,41,40,32,40,47,95,38,44,43,25,26,26,37,40,60,97,64,84,55,85,63,26,36,36,35,44,54,98,89,42,62,24,26,26,33,39,32,48,37,34,90,44,51,60,11,42,53,62,71,89,49,68,85,54,82,34,35,34,39,74,46,128

Nearest PDB structures (foldseek):
  8ig0-assembly1_B  TM=4.384E-01  e=1.474E+00  Homo sapiens

Radius of gyration: 34.86 Å; Cα contacts (8 Å, |Δi|>4): 847; chains: 1; bounding box: 107×76×92 Å

Secondary structure (DSSP, 8-state):
-------SSHHHHHHHHHHHHHHHHHHHHHHHHHHHHHHHHHHHHHHHHHHHSPPEEEE-BPPBPS-SSPPPSS--B--GGGS-SSPPPPB-PEEP---PPPPPPPPPPPPPPPPP-PPPPPPPPPPPPPPPPPPPPPPPPPPPPPPPPPPPPPPPPPPP-PPPPPPPPPPPPPPPPPPPPP-PPPPPPPPPPPPPPPPPPPPPPPPPPPPPPPPPPPP-PPPP---PPPPPPPTTEEEEEETTEEEEEEPPSS--------HHHHHHHHHHHHHS--HHHHHHHHHHHHHTT--HHHHHHHHHHHHHHHHTT-HHHHHHHHHHHHHHHTB-PEEEEETTEEEEEE-BSS-BBS--EEEETTEEEEEESS-PPTT-EEEEPPPPTTS---BPBP-S--SPP-PPP-EEEEEEEETTEEEEEEEEHHHHHHHTTPPPB-HHHHHH--S-HHHHHHHHHHHHHHTTT--HHHHHHHHHHHHHHHS-B--HHHHT-TT---PPPTTGGGTSS-B-HHHHHHHHHHHIIIII---EEEEEETTEEEEEE--SSPPTT--EEEETTEEEEEE-TTSBTPPTT---TTTTTSPPEEE---